Protein AF-A0A938LQJ7-F1 (afdb_monomer)

pLDDT: mean 89.77, std 13.51, range [27.14, 98.69]

Radius of gyration: 29.42 Å; Cα contacts (8 Å, |Δi|>4): 1651; chains: 1; bounding box: 96×68×75 Å

Sequence (607 aa):
MGKTRLLLVAAVLLSSGVASEVRAAEDPNLIGWWRFDDGFGSVARDSSGRGHDGMLLGEPEWVAGSMGGGALSFDGVDDIVQVAETPALDLGTAFTISAWLKLNNLGTYYFILDKSPSGTAPSNYPGNYEFRTAVSTGVLQLLHQTSEGTTYATYNSTTGLTAGRWYHVAVTLVKGSSVKFYLDGVPAGNVPQSANFPVLNDEPVRIGGRKDGYSFFNGQLDEVRLYNRALTDAEIRQVGARPKAYDPKPADGSLAVTMPLLQWTPATFALFHNVYMGAGPDLTEANLVAPRSFVTMYYHLAGLQPGMTYYWRVDEIDAAGTVQTGDVWSFIAQALTAYHPNPADGANDAAPMPDLRWLPGQAVVKHHLYFGDNADAVSQGAAGTDKGERTDPNFTPGALESLSTYYWRVDEIAAGGVVRTGPVWKFTTYLPVDDFESYTDDEGKQIYETWIDGWTNGTGSTVGNTTAPFAERTIIRSGKQAMPLDYNNVASPFYSETEREFTPAEDWTANGADTLVLHVRGRASNAAASLYVAIEDSTKRLAVVAYPDPKVTGSTKWIQWKIPLSSFTGVNLARVKKLYLGVGDRQNSAAGGAGRLYLDDIYVTRP

Foldseek 3Di:
DDDDDDDDDPDPPDAVVNVLLVVQLPPPQFQFKFFLQPQFFQWGATSSPNGQIWGWDPFWHWDQDPQRGIWTADAWFITKTWTAFDCSQQAFFKKKKKWKWAAQFQAAKWWAKADADDDDPPQRAGDQWTWIAHHPFQWIWIKAAQDPSPDIDIDTFQHGDGHDDIWMWMWMDGFQAWIWIDILLHTRDIGGDPGGDDGGDRGIMMGQADPVPPIGTGGIIGTITMGSHGDDSVVSNSSSWRQFWADWVVFFAAEADAWRFTFTHGTSQFQFKFKFKDLDQPTDPVRTPDPGHRDGDGDTDDDDPAQGKMKMGIWGQGPVRRTHTHHIGIYTHAHQAWYDWVVGFAAFAAAQFHKIFTDHHPQFQKKWKFKDQDQVCQVVVPPVRTPGIDRHRIDTPGGHDAQGKMKMWIWTAHPPGDTRTGDIGMYHYWAFPDQVQQAAPDPPRHPCVQWPWCVGPVFQKDKADPDPVRFAQPLADDDGTWIKIKGFLQDPVSKIKIKGFDVQFAACCPNNWWKKKKKKAAGSPFWQWWKKKKWAFPVRDIFIDIDPGSCRNRHRDIDIDIDTPVNGPPHRNGGTTMMMIMTHDPVDRDRTGIGMMIIGTITITHD

Solvent-accessible surface area (backbone atoms only — not comparable to full-atom values): 31243 Å² total; per-residue (Å²): 142,81,87,81,79,82,79,82,78,80,79,78,85,69,52,73,65,60,53,48,52,53,53,52,42,64,37,87,48,42,58,34,24,37,45,35,59,70,68,56,56,48,56,41,57,29,65,29,75,72,71,57,42,19,40,54,38,70,71,54,41,66,41,82,25,94,85,82,54,20,10,38,35,26,84,38,75,64,19,31,33,44,22,73,61,54,79,84,76,56,60,63,58,23,25,26,44,35,30,35,37,26,32,68,59,41,89,47,51,32,27,54,40,28,30,40,58,69,36,78,83,90,31,78,46,54,17,44,37,29,36,30,33,38,56,73,54,32,23,38,35,45,30,26,16,55,41,87,87,77,43,68,49,78,45,67,32,78,50,51,58,67,58,76,45,81,41,26,39,36,39,27,35,40,64,95,45,41,40,35,25,29,49,63,35,37,85,24,32,78,42,72,60,88,66,60,64,56,32,79,72,97,41,44,39,24,32,22,22,52,90,75,64,84,40,21,18,37,28,37,43,22,51,34,36,36,27,63,39,54,66,50,69,70,52,42,31,58,76,39,46,44,73,35,44,39,76,48,32,67,41,66,69,32,71,61,43,83,70,65,55,45,47,64,44,76,19,72,62,48,58,28,31,33,36,32,48,39,79,48,83,82,75,50,81,92,22,58,76,39,77,67,36,77,63,99,60,70,50,82,70,85,75,74,58,57,58,40,55,37,23,33,32,38,30,24,20,30,86,88,64,54,77,29,79,32,64,79,35,33,34,27,30,39,18,66,27,43,41,77,47,34,66,42,69,69,32,34,76,34,57,33,64,45,67,35,34,44,42,77,22,62,71,56,68,36,36,37,37,19,45,38,71,44,62,66,46,24,74,67,58,32,81,88,15,53,68,50,75,40,76,65,62,60,47,69,87,50,83,50,65,53,51,36,59,39,22,33,26,37,29,27,25,24,77,94,73,50,72,35,79,32,65,76,36,36,35,21,14,20,38,81,74,42,59,59,67,85,53,43,79,51,89,97,36,34,58,41,80,58,34,39,18,12,92,77,74,66,32,29,17,39,44,36,47,100,54,81,65,31,53,33,72,78,72,54,88,60,94,69,22,13,44,32,35,37,33,33,10,66,47,89,62,9,18,12,41,33,38,34,74,45,86,69,54,41,54,64,45,58,80,63,28,46,31,40,35,38,30,40,25,22,30,37,80,21,42,65,38,35,41,32,42,33,41,25,17,78,84,74,31,65,21,70,46,68,52,93,56,34,57,54,36,23,28,76,54,79,40,81,48,78,42,56,50,80,65,36,58,87,33,54,50,67,27,32,24,34,46,33,48,33,40,45,36,92,88,73,46,52,78,51,43,43,38,48,36,35,38,35,51,31,31,36,24,34,132

Structure (mmCIF, N/CA/C/O backbone):
data_AF-A0A938LQJ7-F1
#
_entry.id   AF-A0A938LQJ7-F1
#
loop_
_atom_site.group_PDB
_atom_site.id
_atom_site.type_symbol
_atom_site.label_atom_id
_atom_site.label_alt_id
_atom_site.label_comp_id
_atom_site.label_asym_id
_atom_site.label_entity_id
_atom_site.label_seq_id
_atom_site.pdbx_PDB_ins_code
_atom_site.Cartn_x
_atom_site.Cartn_y
_atom_site.Cartn_z
_atom_site.occupancy
_atom_site.B_iso_or_equiv
_atom_site.auth_seq_id
_atom_site.auth_comp_id
_atom_site.auth_asym_id
_atom_site.auth_atom_id
_atom_site.pdbx_PDB_model_num
ATOM 1 N N . MET A 1 1 ? 65.739 -16.132 6.702 1.00 36.72 1 MET A N 1
ATOM 2 C CA . MET A 1 1 ? 64.911 -17.208 6.111 1.00 36.72 1 MET A CA 1
ATOM 3 C C . MET A 1 1 ? 63.829 -17.565 7.118 1.00 36.72 1 MET A C 1
ATOM 5 O O . MET A 1 1 ? 64.185 -18.020 8.186 1.00 36.72 1 MET A O 1
ATOM 9 N N . GLY A 1 2 ? 62.530 -17.341 6.987 1.00 32.06 2 GLY A N 1
ATOM 10 C CA . GLY A 1 2 ? 61.642 -16.739 5.998 1.00 32.06 2 GLY A CA 1
ATOM 11 C C . GLY A 1 2 ? 60.243 -17.109 6.512 1.00 32.06 2 GLY A C 1
ATOM 12 O O . GLY A 1 2 ? 59.871 -18.273 6.441 1.00 32.06 2 GLY A O 1
ATOM 13 N N . LYS A 1 3 ? 59.534 -16.179 7.168 1.00 31.19 3 LYS A N 1
ATOM 14 C CA . LYS A 1 3 ? 58.190 -16.426 7.721 1.00 31.19 3 LYS A CA 1
ATOM 15 C C . LYS A 1 3 ? 57.166 -16.281 6.594 1.00 31.19 3 LYS A C 1
ATOM 17 O O . LYS A 1 3 ? 56.829 -15.160 6.224 1.00 31.19 3 LYS A O 1
ATOM 22 N N . THR A 1 4 ? 56.679 -17.394 6.058 1.00 30.45 4 THR A N 1
ATOM 23 C CA . THR A 1 4 ? 55.563 -17.405 5.104 1.00 30.45 4 THR A CA 1
ATOM 24 C C . THR A 1 4 ? 54.261 -17.163 5.866 1.00 30.45 4 THR A C 1
ATOM 26 O O . THR A 1 4 ? 53.825 -18.003 6.650 1.00 30.45 4 THR A O 1
ATOM 29 N N . ARG A 1 5 ? 53.661 -15.982 5.677 1.00 32.09 5 ARG A N 1
ATOM 30 C CA . ARG A 1 5 ? 52.289 -15.684 6.105 1.00 32.09 5 ARG A CA 1
ATOM 31 C C . ARG A 1 5 ? 51.327 -16.405 5.160 1.00 32.09 5 ARG A C 1
ATOM 33 O O . ARG A 1 5 ? 51.329 -16.125 3.966 1.00 32.09 5 ARG A O 1
ATOM 40 N N . LEU A 1 6 ? 50.521 -17.314 5.699 1.00 28.39 6 LEU A N 1
ATOM 41 C CA . LEU A 1 6 ? 49.378 -17.897 5.003 1.00 28.39 6 LEU A CA 1
ATOM 42 C C . LEU A 1 6 ? 48.273 -16.824 4.962 1.00 28.39 6 LEU A C 1
ATOM 44 O O . LEU A 1 6 ? 47.731 -16.468 6.008 1.00 28.39 6 LEU A O 1
ATOM 48 N N . LEU A 1 7 ? 47.989 -16.253 3.787 1.00 29.19 7 LEU A N 1
ATOM 49 C CA . LEU A 1 7 ? 46.777 -15.457 3.585 1.00 29.19 7 LEU A CA 1
ATOM 50 C C . LEU A 1 7 ? 45.585 -16.418 3.547 1.00 29.19 7 LEU A C 1
ATOM 52 O O . LEU A 1 7 ? 45.489 -17.257 2.654 1.00 29.19 7 LEU A O 1
ATOM 56 N N . LEU A 1 8 ? 44.680 -16.278 4.512 1.00 27.14 8 LEU A N 1
ATOM 57 C CA . LEU A 1 8 ? 43.355 -16.879 4.460 1.00 27.14 8 LEU A CA 1
ATOM 58 C C . LEU A 1 8 ? 42.517 -16.034 3.487 1.00 27.14 8 LEU A C 1
ATOM 60 O O . LEU A 1 8 ? 42.120 -14.919 3.819 1.00 27.14 8 LEU A O 1
ATOM 64 N N . VAL A 1 9 ? 42.305 -16.521 2.265 1.00 28.84 9 VAL A N 1
ATOM 65 C CA . VAL A 1 9 ? 41.325 -15.924 1.347 1.00 28.84 9 VAL A CA 1
ATOM 66 C C . VAL A 1 9 ? 39.950 -16.386 1.818 1.00 28.84 9 VAL A C 1
ATOM 68 O O . VAL A 1 9 ? 39.627 -17.569 1.729 1.00 28.84 9 VAL A O 1
ATOM 71 N N . ALA A 1 10 ? 39.161 -15.466 2.368 1.00 28.80 10 ALA A N 1
ATOM 72 C CA . ALA A 1 10 ? 37.752 -15.705 2.639 1.00 28.80 10 ALA A CA 1
ATOM 73 C C . ALA A 1 10 ? 37.023 -15.856 1.295 1.00 28.80 10 ALA A C 1
ATOM 75 O O . ALA A 1 10 ? 36.890 -14.892 0.543 1.00 28.80 10 ALA A O 1
ATOM 76 N N . ALA A 1 11 ? 36.589 -17.074 0.973 1.00 29.39 11 ALA A N 1
ATOM 77 C CA . ALA A 1 11 ? 35.676 -17.311 -0.134 1.00 29.39 11 ALA A CA 1
ATOM 78 C C . ALA A 1 11 ? 34.287 -16.811 0.286 1.00 29.39 11 ALA A C 1
ATOM 80 O O . ALA A 1 11 ? 33.623 -17.428 1.117 1.00 29.39 11 ALA A O 1
ATOM 81 N N . VAL A 1 12 ? 33.871 -15.665 -0.250 1.00 31.56 12 VAL A N 1
ATOM 82 C CA . VAL A 1 12 ? 32.497 -15.178 -0.108 1.00 31.56 12 VAL A CA 1
ATOM 83 C C . VAL A 1 12 ? 31.617 -16.046 -1.008 1.00 31.56 12 VAL A C 1
ATOM 85 O O . VAL A 1 12 ? 31.731 -15.996 -2.231 1.00 31.56 12 VAL A O 1
ATOM 88 N N . LEU A 1 13 ? 30.766 -16.877 -0.403 1.00 34.41 13 LEU A N 1
ATOM 89 C CA . LEU A 1 13 ? 29.682 -17.573 -1.095 1.00 34.41 13 LEU A CA 1
ATOM 90 C C . LEU A 1 13 ? 28.612 -16.534 -1.455 1.00 34.41 13 LEU A C 1
ATOM 92 O O . LEU A 1 13 ? 27.771 -16.186 -0.632 1.00 34.41 13 LEU A O 1
ATOM 96 N N . LEU A 1 14 ? 28.686 -15.997 -2.671 1.00 37.81 14 LEU A N 1
ATOM 97 C CA . LEU A 1 14 ? 27.627 -15.172 -3.252 1.00 37.81 14 LEU A CA 1
ATOM 98 C C . LEU A 1 14 ? 26.462 -16.088 -3.647 1.00 37.81 14 LEU A C 1
ATOM 100 O O . LEU A 1 14 ? 26.669 -17.086 -4.340 1.00 37.81 14 LEU A O 1
ATOM 104 N N . SER A 1 15 ? 25.243 -15.764 -3.212 1.00 42.12 15 SER A N 1
ATOM 105 C CA . SER A 1 15 ? 24.040 -16.434 -3.713 1.00 42.12 15 SER A CA 1
ATOM 106 C C . SER A 1 15 ? 23.887 -16.161 -5.215 1.00 42.12 15 SER A C 1
ATOM 108 O O . SER A 1 15 ? 24.325 -15.122 -5.719 1.00 42.12 15 SER A O 1
ATOM 110 N N . SER A 1 16 ? 23.286 -17.091 -5.964 1.00 49.22 16 SER A N 1
ATOM 111 C CA . SER A 1 16 ? 23.215 -16.981 -7.430 1.00 49.22 16 SER A CA 1
ATOM 112 C C . SER A 1 16 ? 22.444 -15.746 -7.920 1.00 49.22 16 SER A C 1
ATOM 114 O O . SER A 1 16 ? 22.762 -15.242 -8.995 1.00 49.22 16 SER A O 1
ATOM 116 N N . GLY A 1 17 ? 21.524 -15.206 -7.107 1.00 44.56 17 GLY A N 1
ATOM 117 C CA . GLY A 1 17 ? 20.844 -13.927 -7.353 1.00 44.56 17 GLY A CA 1
ATOM 118 C C . GLY A 1 17 ? 21.813 -12.742 -7.351 1.00 44.56 17 GLY A C 1
ATOM 119 O O . GLY A 1 17 ? 21.956 -12.071 -8.370 1.00 44.56 17 GLY A O 1
ATOM 120 N N . VAL A 1 18 ? 22.598 -12.576 -6.281 1.00 49.69 18 VAL A N 1
ATOM 121 C CA . VAL A 1 18 ? 23.605 -11.501 -6.173 1.00 49.69 18 VAL A CA 1
ATOM 122 C C . VAL A 1 18 ? 24.692 -11.651 -7.245 1.00 49.69 18 VAL A C 1
ATOM 124 O O . VAL A 1 18 ? 25.134 -10.669 -7.835 1.00 49.69 18 VAL A O 1
ATOM 127 N N . ALA A 1 19 ? 25.095 -12.883 -7.571 1.00 48.44 19 ALA A N 1
ATOM 128 C CA . ALA A 1 19 ? 26.046 -13.131 -8.655 1.00 48.44 19 ALA A CA 1
ATOM 129 C C . ALA A 1 19 ? 25.480 -12.774 -10.046 1.00 48.44 19 ALA A C 1
ATOM 131 O O . ALA A 1 19 ? 26.247 -12.419 -10.941 1.00 48.44 19 ALA A O 1
ATOM 132 N N . SER A 1 20 ? 24.161 -12.872 -10.247 1.00 52.22 20 SER A N 1
ATOM 133 C CA . SER A 1 20 ? 23.497 -12.476 -11.496 1.00 52.22 20 SER A CA 1
ATOM 134 C C . SER A 1 20 ? 23.333 -10.960 -11.621 1.00 52.22 20 SER A C 1
ATOM 136 O O . SER A 1 20 ? 23.568 -10.420 -12.699 1.00 52.22 20 SER A O 1
ATOM 138 N N . GLU A 1 21 ? 23.040 -10.269 -10.517 1.00 56.06 21 GLU A N 1
ATOM 139 C CA . GLU A 1 21 ? 22.940 -8.806 -10.458 1.00 56.06 21 GLU A CA 1
ATOM 140 C C . GLU A 1 21 ? 24.295 -8.136 -10.704 1.00 56.06 21 GLU A C 1
ATOM 142 O O . GLU A 1 21 ? 24.395 -7.221 -11.521 1.00 56.06 21 GLU A O 1
ATOM 147 N N . VAL A 1 22 ? 25.360 -8.646 -10.073 1.00 53.12 22 VAL A N 1
ATOM 148 C CA . VAL A 1 22 ? 26.736 -8.178 -10.307 1.00 53.12 22 VAL A CA 1
ATOM 149 C C . VAL A 1 22 ? 27.136 -8.398 -11.768 1.00 53.12 22 VAL A C 1
ATOM 151 O O . VAL A 1 22 ? 27.661 -7.490 -12.403 1.00 53.12 22 VAL A O 1
ATOM 154 N N . ARG A 1 23 ? 26.813 -9.561 -12.347 1.00 57.88 23 ARG A N 1
ATOM 155 C CA . ARG A 1 23 ? 27.087 -9.853 -13.765 1.00 57.88 23 ARG A CA 1
ATOM 156 C C . ARG A 1 23 ? 26.308 -8.970 -14.737 1.00 57.88 23 ARG A C 1
ATOM 158 O O . ARG A 1 23 ? 26.828 -8.666 -15.806 1.00 57.88 23 ARG A O 1
ATOM 165 N N . ALA A 1 24 ? 25.081 -8.582 -14.396 1.00 59.06 24 ALA A N 1
ATOM 166 C CA . ALA A 1 24 ? 24.288 -7.666 -15.209 1.00 59.06 24 ALA A CA 1
ATOM 167 C C . ALA A 1 24 ? 24.859 -6.239 -15.164 1.00 59.06 24 ALA A C 1
ATOM 169 O O . ALA A 1 24 ? 25.015 -5.627 -16.217 1.00 59.06 24 ALA A O 1
ATOM 170 N N . ALA A 1 25 ? 25.229 -5.741 -13.979 1.00 60.91 25 ALA A N 1
ATOM 171 C CA . ALA A 1 25 ? 25.878 -4.436 -13.812 1.00 60.91 25 ALA A CA 1
ATOM 172 C C . ALA A 1 25 ? 27.278 -4.365 -14.458 1.00 60.91 25 ALA A C 1
ATOM 174 O O . ALA A 1 25 ? 27.748 -3.287 -14.813 1.00 60.91 25 ALA A O 1
ATOM 175 N N . GLU A 1 26 ? 27.944 -5.508 -14.639 1.00 72.50 26 GLU A N 1
ATOM 176 C CA . GLU A 1 26 ? 29.224 -5.610 -15.347 1.00 72.50 26 GLU A CA 1
ATOM 177 C C . GLU A 1 26 ? 29.095 -5.608 -16.881 1.00 72.50 26 GLU A C 1
ATOM 179 O O . GLU A 1 26 ? 30.110 -5.420 -17.557 1.00 72.50 26 GLU A O 1
ATOM 184 N N . ASP A 1 27 ? 27.897 -5.797 -17.458 1.00 86.00 27 ASP A N 1
ATOM 185 C CA . ASP A 1 27 ? 27.730 -5.713 -18.913 1.00 86.00 27 ASP A CA 1
ATOM 186 C C . ASP A 1 27 ? 27.973 -4.267 -19.368 1.00 86.00 27 ASP A C 1
ATOM 188 O O . ASP A 1 27 ? 27.168 -3.381 -19.065 1.00 86.00 27 ASP A O 1
ATOM 192 N N . PRO A 1 28 ? 29.038 -3.986 -20.146 1.00 87.56 28 PRO A N 1
ATOM 193 C CA . PRO A 1 28 ? 29.327 -2.624 -20.564 1.00 87.56 28 PRO A CA 1
ATOM 194 C C . PRO A 1 28 ? 28.217 -2.017 -21.431 1.00 87.56 28 PRO A C 1
ATOM 196 O O . PRO A 1 28 ? 28.159 -0.793 -21.551 1.00 87.56 28 PRO A O 1
ATOM 199 N N . ASN A 1 29 ? 27.355 -2.859 -22.006 1.00 93.25 29 ASN A N 1
ATOM 200 C CA . ASN A 1 29 ? 26.245 -2.489 -22.873 1.00 93.25 29 ASN A CA 1
ATOM 201 C C . ASN A 1 29 ? 24.933 -2.246 -22.115 1.00 93.25 29 ASN A C 1
ATOM 203 O O . ASN A 1 29 ? 23.963 -1.824 -22.743 1.00 93.25 29 ASN A O 1
ATOM 207 N N . LEU A 1 30 ? 24.877 -2.505 -20.802 1.00 96.06 30 LEU A N 1
ATOM 208 C CA . LEU A 1 30 ? 23.791 -2.031 -19.946 1.00 96.06 30 LEU A CA 1
ATOM 209 C C . LEU A 1 30 ? 24.006 -0.532 -19.711 1.00 96.06 30 LEU A C 1
ATOM 211 O O . LEU A 1 30 ? 24.969 -0.120 -19.061 1.00 96.06 30 LEU A O 1
ATOM 215 N N . ILE A 1 31 ? 23.135 0.286 -20.299 1.00 95.62 31 ILE A N 1
ATOM 216 C CA . ILE A 1 31 ? 23.261 1.747 -20.263 1.00 95.62 31 ILE A CA 1
ATOM 217 C C . ILE A 1 31 ? 22.309 2.404 -19.265 1.00 95.62 31 ILE A C 1
ATOM 219 O O . ILE A 1 31 ? 22.511 3.565 -18.939 1.00 95.62 31 ILE A O 1
ATOM 223 N N . GLY A 1 32 ? 21.303 1.692 -18.760 1.00 96.69 32 GLY A N 1
ATOM 224 C CA . GLY A 1 32 ? 20.457 2.165 -17.666 1.00 96.69 32 GLY A CA 1
ATOM 225 C C . GLY A 1 32 ? 19.731 1.008 -16.995 1.00 96.69 32 GLY A C 1
ATOM 226 O O . GLY A 1 32 ? 19.260 0.096 -17.682 1.00 96.69 32 GLY A O 1
ATOM 227 N N . TRP A 1 33 ? 19.665 1.027 -15.664 1.00 96.62 33 TRP A N 1
ATOM 228 C CA . TRP A 1 33 ? 18.942 0.029 -14.878 1.00 96.62 33 TRP A CA 1
ATOM 229 C C . TRP A 1 33 ? 18.251 0.661 -13.670 1.00 96.62 33 TRP A C 1
ATOM 231 O O . TRP A 1 33 ? 18.878 0.920 -12.645 1.00 96.62 33 TRP A O 1
ATOM 241 N N . TRP A 1 34 ? 16.941 0.851 -13.768 1.00 96.88 34 TRP A N 1
ATOM 242 C CA . TRP A 1 34 ? 16.114 1.382 -12.689 1.00 96.88 34 TRP A CA 1
ATOM 243 C C . TRP A 1 34 ? 15.379 0.230 -12.014 1.00 96.88 34 TRP A C 1
ATOM 245 O O . TRP A 1 34 ? 14.380 -0.275 -12.525 1.00 96.88 34 TRP A O 1
ATOM 255 N N . ARG A 1 35 ? 15.924 -0.210 -10.874 1.00 93.19 35 ARG A N 1
ATOM 256 C CA . ARG A 1 35 ? 15.342 -1.282 -10.050 1.00 93.19 35 ARG A CA 1
ATOM 257 C C . ARG A 1 35 ? 14.076 -0.856 -9.330 1.00 93.19 35 ARG A C 1
ATOM 259 O O . ARG A 1 35 ? 13.228 -1.680 -9.072 1.00 93.19 35 ARG A O 1
ATOM 266 N N . PHE A 1 36 ? 13.968 0.430 -9.009 1.00 94.62 36 PHE A N 1
ATOM 267 C CA . PHE A 1 36 ? 12.909 0.964 -8.158 1.00 94.62 36 PHE A CA 1
ATOM 268 C C . PHE A 1 36 ? 12.867 0.370 -6.732 1.00 94.62 36 PHE A C 1
ATOM 270 O O . PHE A 1 36 ? 11.826 0.349 -6.079 1.00 94.62 36 PHE A O 1
ATOM 277 N N . ASP A 1 37 ? 14.037 0.001 -6.206 1.00 89.75 37 ASP A N 1
ATOM 278 C CA . ASP A 1 37 ? 14.224 -0.474 -4.828 1.00 89.75 37 ASP A CA 1
ATOM 279 C C . ASP A 1 37 ? 14.468 0.652 -3.803 1.00 89.75 37 ASP A C 1
ATOM 281 O O . ASP A 1 37 ? 14.653 0.377 -2.617 1.00 89.75 37 ASP A O 1
ATOM 285 N N . ASP A 1 38 ? 14.511 1.922 -4.226 1.00 84.88 38 ASP A N 1
ATOM 286 C CA . ASP A 1 38 ? 14.880 3.048 -3.353 1.00 84.88 38 ASP A CA 1
ATOM 287 C C . ASP A 1 38 ? 13.880 3.254 -2.200 1.00 84.88 38 ASP A C 1
ATOM 289 O O . ASP A 1 38 ? 14.268 3.620 -1.089 1.00 84.88 38 ASP A O 1
ATOM 293 N N . GLY A 1 39 ? 12.592 2.990 -2.450 1.00 73.19 39 GLY A N 1
ATOM 294 C CA . GLY A 1 39 ? 11.534 2.916 -1.438 1.00 73.19 39 GLY A CA 1
ATOM 295 C C . GLY A 1 39 ? 11.070 4.252 -0.844 1.00 73.19 39 GLY A C 1
ATOM 296 O O . GLY A 1 39 ? 10.103 4.263 -0.082 1.00 73.19 39 GLY A O 1
ATOM 297 N N . PHE A 1 40 ? 11.738 5.366 -1.158 1.00 74.88 40 PHE A N 1
ATOM 298 C CA . PHE A 1 40 ? 11.371 6.720 -0.737 1.00 74.88 40 PHE A CA 1
ATOM 299 C C . PHE A 1 40 ? 12.063 7.797 -1.592 1.00 74.88 40 PHE A C 1
ATOM 301 O O . PHE A 1 40 ? 13.061 7.543 -2.265 1.00 74.88 40 PHE A O 1
ATOM 308 N N . GLY A 1 41 ? 11.575 9.038 -1.488 1.00 75.38 41 GLY A N 1
ATOM 309 C CA . GLY A 1 41 ? 12.138 10.202 -2.178 1.00 75.38 41 GLY A CA 1
ATOM 310 C C . GLY A 1 41 ? 11.719 10.310 -3.646 1.00 75.38 41 GLY A C 1
ATOM 311 O O . GLY A 1 41 ? 10.880 9.549 -4.122 1.00 75.38 41 GLY A O 1
ATOM 312 N N . SER A 1 42 ? 12.300 11.283 -4.352 1.00 84.00 42 SER A N 1
ATOM 313 C CA . SER A 1 42 ? 11.923 11.666 -5.720 1.00 84.00 42 SER A CA 1
ATOM 314 C C . SER A 1 42 ? 12.922 11.227 -6.797 1.00 84.00 42 SER A C 1
ATOM 316 O O . SER A 1 42 ? 12.867 11.718 -7.921 1.00 84.00 42 SER A O 1
ATOM 318 N N . VAL A 1 43 ? 13.857 10.329 -6.477 1.00 90.25 43 VAL A N 1
ATOM 319 C CA . VAL A 1 43 ? 14.898 9.873 -7.412 1.00 90.25 43 VAL A CA 1
ATOM 320 C C . VAL A 1 43 ? 14.868 8.354 -7.527 1.00 90.25 43 VAL A C 1
ATOM 322 O O . VAL A 1 43 ? 15.013 7.664 -6.524 1.00 90.25 43 VAL A O 1
ATOM 325 N N . ALA A 1 44 ? 14.733 7.851 -8.753 1.00 94.88 44 ALA A N 1
ATOM 326 C CA . ALA A 1 44 ? 14.976 6.459 -9.107 1.00 94.88 44 ALA A CA 1
ATOM 327 C C . ALA A 1 44 ? 16.437 6.297 -9.528 1.00 94.88 44 ALA A C 1
ATOM 329 O O . ALA A 1 44 ? 16.858 6.847 -10.551 1.00 94.88 44 ALA A O 1
ATOM 330 N N . ARG A 1 45 ? 17.216 5.542 -8.754 1.00 94.38 45 ARG A N 1
ATOM 331 C CA . ARG A 1 45 ? 18.655 5.410 -9.012 1.00 94.38 45 ARG A CA 1
ATOM 332 C C . ARG A 1 45 ? 18.956 4.469 -10.169 1.00 94.38 45 ARG A C 1
ATOM 334 O O . ARG A 1 45 ? 18.388 3.380 -10.275 1.00 94.38 45 ARG A O 1
ATOM 341 N N . ASP A 1 46 ? 19.931 4.855 -10.981 1.00 95.94 46 ASP A N 1
ATOM 342 C CA . ASP A 1 46 ? 20.514 4.005 -12.006 1.00 95.94 46 ASP A CA 1
ATOM 343 C C . ASP A 1 46 ? 21.541 3.040 -11.399 1.00 95.94 46 ASP A C 1
ATOM 345 O O . ASP A 1 46 ? 22.655 3.390 -11.009 1.00 95.94 46 ASP A O 1
ATOM 349 N N . SER A 1 47 ? 21.157 1.772 -11.360 1.00 93.75 47 SER A N 1
ATOM 350 C CA . SER A 1 47 ? 21.946 0.664 -10.827 1.00 93.75 47 SER A CA 1
ATOM 351 C C . SER A 1 47 ? 22.920 0.065 -11.846 1.00 93.75 47 SER A C 1
ATOM 353 O O . SER A 1 47 ? 23.671 -0.842 -11.497 1.00 93.75 47 SER A O 1
ATOM 355 N N . SER A 1 48 ? 22.961 0.574 -13.085 1.00 91.81 48 SER A N 1
ATOM 356 C CA . SER A 1 48 ? 23.952 0.160 -14.092 1.00 91.81 48 SER A CA 1
ATOM 357 C C . SER A 1 48 ? 25.347 0.747 -13.843 1.00 91.81 48 SER A C 1
ATOM 359 O O . SER A 1 48 ? 26.324 0.324 -14.457 1.00 91.81 48 SER A O 1
ATOM 361 N N . GLY A 1 49 ? 25.453 1.742 -12.955 1.00 88.69 49 GLY A N 1
ATOM 362 C CA . GLY A 1 49 ? 26.700 2.460 -12.689 1.00 88.69 49 GLY A CA 1
ATOM 363 C C . GLY A 1 49 ? 27.057 3.502 -13.754 1.00 88.69 49 GLY A C 1
ATOM 364 O O . GLY A 1 49 ? 28.209 3.938 -13.809 1.00 88.69 49 GLY A O 1
ATOM 365 N N . ARG A 1 50 ? 26.105 3.903 -14.609 1.00 91.69 50 ARG A N 1
ATOM 366 C CA . ARG A 1 50 ? 26.290 4.952 -15.629 1.00 91.69 50 ARG A CA 1
ATOM 367 C C . ARG A 1 50 ? 25.862 6.340 -15.161 1.00 91.69 50 ARG A C 1
ATOM 369 O O . ARG A 1 50 ? 26.261 7.322 -15.778 1.00 91.69 50 ARG A O 1
ATOM 376 N N . G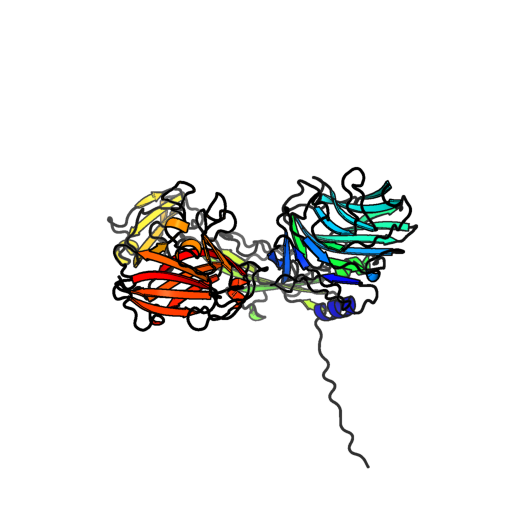LY A 1 51 ? 25.147 6.424 -14.041 1.00 93.12 51 GLY A N 1
ATOM 377 C CA . GLY A 1 51 ? 24.733 7.691 -13.437 1.00 93.12 51 GLY A CA 1
ATOM 378 C C . GLY A 1 51 ? 23.537 8.322 -14.145 1.00 93.12 51 GLY A C 1
ATOM 379 O O . GLY A 1 51 ? 23.364 9.537 -14.089 1.00 93.12 51 GLY A O 1
ATOM 380 N N . HIS A 1 52 ? 22.722 7.515 -14.825 1.00 96.38 52 HIS A N 1
ATOM 381 C CA . HIS A 1 52 ? 21.501 7.963 -15.493 1.00 96.38 52 HIS A CA 1
ATOM 382 C C . HIS A 1 52 ? 20.297 7.922 -14.538 1.00 96.38 52 HIS A C 1
ATOM 384 O O . HIS A 1 52 ? 19.269 7.309 -14.832 1.00 96.38 52 HIS A O 1
ATOM 390 N N . ASP A 1 53 ? 20.440 8.546 -13.367 1.00 97.06 53 ASP A N 1
ATOM 391 C CA . ASP A 1 53 ? 19.372 8.629 -12.368 1.00 97.06 53 ASP A CA 1
ATOM 392 C C . ASP A 1 53 ? 18.133 9.336 -12.950 1.00 97.06 53 ASP A C 1
ATOM 394 O O . ASP A 1 53 ? 18.234 10.281 -13.740 1.00 97.06 53 ASP A O 1
ATOM 398 N N . GLY A 1 54 ? 16.949 8.868 -12.559 1.00 96.75 54 GLY A N 1
ATOM 399 C CA . GLY A 1 54 ? 15.667 9.412 -12.993 1.00 96.75 54 GLY A CA 1
ATOM 400 C C . GLY A 1 54 ? 14.988 10.238 -11.904 1.00 96.75 54 GLY A C 1
ATOM 401 O O . GLY A 1 54 ? 14.944 9.828 -10.749 1.00 96.75 54 GLY A O 1
ATOM 402 N N . MET A 1 55 ? 14.417 11.385 -12.269 1.00 96.19 55 MET A N 1
ATOM 403 C CA . MET A 1 55 ? 13.566 12.195 -11.393 1.00 96.19 55 MET A CA 1
ATOM 404 C C . MET A 1 55 ? 12.109 11.741 -11.508 1.00 96.19 55 MET A C 1
ATOM 406 O O . MET A 1 55 ? 11.582 11.662 -12.617 1.00 96.19 55 MET A O 1
ATOM 410 N N . LEU A 1 56 ? 11.455 11.478 -10.382 1.00 94.62 56 LEU A N 1
ATOM 411 C CA . LEU A 1 56 ? 10.027 11.165 -10.320 1.00 94.62 56 LEU A CA 1
ATOM 412 C C . LEU A 1 56 ? 9.215 12.461 -10.461 1.00 94.62 56 LEU A C 1
ATOM 414 O O . LEU A 1 56 ? 9.467 13.434 -9.749 1.00 94.62 56 LEU A O 1
ATOM 418 N N . LEU A 1 57 ? 8.239 12.465 -11.364 1.00 91.31 57 LEU A N 1
ATOM 419 C CA . LEU A 1 57 ? 7.281 13.547 -11.615 1.00 91.31 57 LEU A CA 1
ATOM 420 C C . LEU A 1 57 ? 5.864 12.945 -11.617 1.00 91.31 57 LEU A C 1
ATOM 422 O O . LEU A 1 57 ? 5.729 11.785 -11.988 1.00 91.31 57 LEU A O 1
ATOM 426 N N . GLY A 1 58 ? 4.846 13.696 -11.189 1.00 85.00 58 GLY A N 1
ATOM 427 C CA . GLY A 1 58 ? 3.462 13.195 -11.015 1.00 85.00 58 GLY A CA 1
ATOM 428 C C . GLY A 1 58 ? 3.179 12.553 -9.646 1.00 85.00 58 GLY A C 1
ATOM 429 O O . GLY A 1 58 ? 2.043 12.515 -9.207 1.00 85.00 58 GLY A O 1
ATOM 430 N N . GLU A 1 59 ? 4.240 12.237 -8.890 1.00 84.19 59 GLU A N 1
ATOM 431 C CA . GLU A 1 59 ? 4.192 11.556 -7.581 1.00 84.19 59 GLU A CA 1
ATOM 432 C C . GLU A 1 59 ? 3.894 10.036 -7.622 1.00 84.19 59 GLU A C 1
ATOM 434 O O . GLU A 1 59 ? 3.143 9.552 -6.769 1.00 84.19 59 GLU A O 1
ATOM 439 N N . PRO A 1 60 ? 4.576 9.239 -8.480 1.00 90.31 60 PRO A N 1
ATOM 440 C CA . PRO A 1 60 ? 4.410 7.788 -8.469 1.00 90.31 60 PRO A CA 1
ATOM 441 C C . PRO A 1 60 ? 4.782 7.199 -7.102 1.00 90.31 60 PRO A C 1
ATOM 443 O O . PRO A 1 60 ? 5.734 7.631 -6.440 1.00 90.31 60 PRO A O 1
ATOM 446 N N . GLU A 1 61 ? 4.047 6.175 -6.674 1.00 88.31 61 GLU A N 1
ATOM 447 C CA . GLU A 1 61 ? 4.171 5.614 -5.329 1.00 88.31 61 GLU A CA 1
ATOM 448 C C . GLU A 1 61 ? 5.155 4.442 -5.263 1.00 88.31 61 GLU A C 1
ATOM 450 O O . GLU A 1 61 ? 5.063 3.479 -6.024 1.00 88.31 61 GLU A O 1
ATOM 455 N N . TRP A 1 62 ? 6.049 4.459 -4.272 1.00 87.44 62 TRP A N 1
ATOM 456 C CA . TRP A 1 62 ? 6.892 3.311 -3.935 1.00 87.44 62 TRP A CA 1
ATOM 457 C C . TRP A 1 62 ? 6.060 2.164 -3.340 1.00 87.44 62 TRP A C 1
ATOM 459 O O . TRP A 1 62 ? 5.470 2.295 -2.263 1.00 87.44 62 TRP A O 1
ATOM 469 N N . VAL A 1 63 ? 6.050 1.014 -4.012 1.00 87.69 63 VAL A N 1
ATOM 470 C CA . VAL A 1 63 ? 5.291 -0.189 -3.632 1.00 87.69 63 VAL A CA 1
ATOM 471 C C . VAL A 1 63 ? 6.197 -1.420 -3.567 1.00 87.69 63 VAL A C 1
ATOM 473 O O . VAL A 1 63 ? 7.373 -1.355 -3.905 1.00 87.69 63 VAL A O 1
ATOM 476 N N . ALA A 1 64 ? 5.670 -2.553 -3.095 1.00 84.12 64 ALA A N 1
ATOM 477 C CA . ALA A 1 64 ? 6.403 -3.817 -3.143 1.00 84.12 64 ALA A CA 1
ATOM 478 C C . ALA A 1 64 ? 6.541 -4.307 -4.596 1.00 84.12 64 ALA A C 1
ATOM 480 O O . ALA A 1 64 ? 5.557 -4.335 -5.343 1.00 84.12 64 ALA A O 1
ATOM 481 N N . GLY A 1 65 ? 7.758 -4.692 -4.970 1.00 83.81 65 GLY A N 1
ATOM 482 C CA . GLY A 1 65 ? 8.124 -5.125 -6.312 1.00 83.81 65 GLY A CA 1
ATOM 483 C C . GLY A 1 65 ? 7.825 -6.586 -6.614 1.00 83.81 65 GLY A C 1
ATOM 484 O O . GLY A 1 65 ? 7.388 -7.373 -5.771 1.00 83.81 65 GLY A O 1
ATOM 485 N N . SER A 1 66 ? 8.087 -6.962 -7.861 1.00 75.81 66 SER A N 1
ATOM 486 C CA . SER A 1 66 ? 7.762 -8.273 -8.425 1.00 75.81 66 SER A CA 1
ATOM 487 C C . SER A 1 66 ? 8.663 -9.410 -7.928 1.00 75.81 66 SER A C 1
ATOM 489 O O . SER A 1 66 ? 8.270 -10.579 -8.019 1.00 75.81 66 SER A O 1
ATOM 491 N N . MET A 1 67 ? 9.853 -9.070 -7.414 1.00 68.81 67 MET A N 1
ATOM 492 C CA . MET A 1 67 ? 10.918 -10.004 -7.018 1.00 68.81 67 MET A CA 1
ATOM 493 C C . MET A 1 67 ? 11.300 -9.931 -5.524 1.00 68.81 67 MET A C 1
ATOM 495 O O . MET A 1 67 ? 12.313 -10.498 -5.117 1.00 68.81 67 MET A O 1
ATOM 499 N N . GLY A 1 68 ? 10.482 -9.285 -4.684 1.00 62.81 68 GLY A N 1
ATOM 500 C CA . GLY A 1 68 ? 10.749 -9.134 -3.244 1.00 62.81 68 GLY A CA 1
ATOM 501 C C . GLY A 1 68 ? 11.560 -7.885 -2.864 1.00 62.81 68 GLY A C 1
ATOM 502 O O . GLY A 1 68 ? 12.024 -7.801 -1.728 1.00 62.81 68 GLY A O 1
ATOM 503 N N . GLY A 1 69 ? 11.709 -6.941 -3.803 1.00 78.31 69 GLY A N 1
ATOM 504 C CA . GLY A 1 69 ? 12.233 -5.582 -3.616 1.00 78.31 69 GLY A CA 1
ATOM 505 C C . GLY A 1 69 ? 11.134 -4.509 -3.680 1.00 78.31 69 GLY A C 1
ATOM 506 O O . GLY A 1 69 ?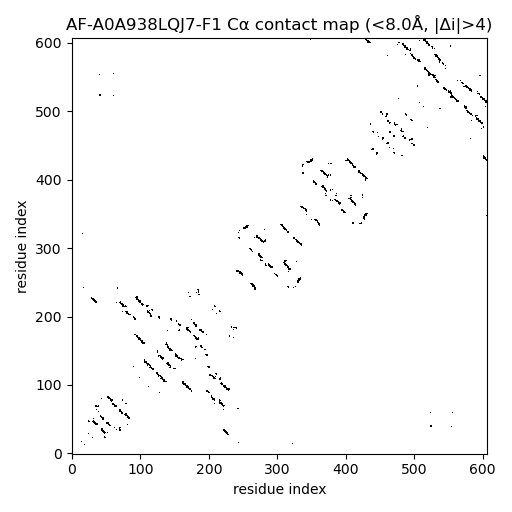 10.001 -4.743 -3.246 1.00 78.31 69 GLY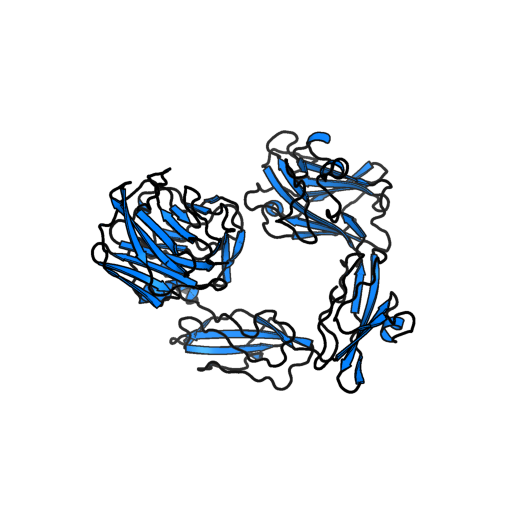 A O 1
ATOM 507 N N . GLY A 1 70 ? 11.464 -3.334 -4.209 1.00 86.81 70 GLY A N 1
ATOM 508 C CA . GLY A 1 70 ? 10.546 -2.227 -4.475 1.00 86.81 70 GLY A CA 1
ATOM 509 C C . GLY A 1 70 ? 10.062 -2.185 -5.929 1.00 86.81 70 GLY A C 1
ATOM 510 O O . GLY A 1 70 ? 10.529 -2.922 -6.783 1.00 86.81 70 GLY A O 1
ATOM 511 N N . ALA A 1 71 ? 9.065 -1.350 -6.191 1.00 95.06 71 ALA A N 1
ATOM 512 C CA . ALA A 1 71 ? 8.583 -0.978 -7.516 1.00 95.06 71 ALA A CA 1
ATOM 513 C C . ALA A 1 71 ? 7.989 0.434 -7.448 1.00 95.06 71 ALA A C 1
ATOM 515 O O . ALA A 1 71 ? 7.734 0.955 -6.357 1.00 95.06 71 ALA A O 1
ATOM 516 N N . LEU A 1 72 ? 7.708 1.031 -8.605 1.00 96.38 72 LEU A N 1
ATOM 517 C CA . LEU A 1 72 ? 6.906 2.251 -8.691 1.00 96.38 72 LEU A CA 1
ATOM 518 C C . LEU A 1 72 ? 5.508 1.936 -9.219 1.00 96.38 72 LEU A C 1
ATOM 520 O O . LEU A 1 72 ? 5.355 1.228 -10.215 1.00 96.38 72 LEU A O 1
ATOM 524 N N . SER A 1 73 ? 4.492 2.464 -8.542 1.00 96.25 73 SER A N 1
ATOM 525 C CA . SER A 1 73 ? 3.096 2.458 -8.965 1.00 96.25 73 SER A CA 1
ATOM 526 C C . SER A 1 73 ? 2.763 3.789 -9.625 1.00 96.25 73 SER A C 1
ATOM 528 O O . SER A 1 73 ? 3.018 4.838 -9.045 1.00 96.25 73 SER A O 1
ATOM 530 N N . PHE A 1 74 ? 2.179 3.710 -10.812 1.00 97.19 74 PHE A N 1
ATOM 531 C CA . PHE A 1 74 ? 1.780 4.829 -11.653 1.00 97.19 74 PHE A CA 1
ATOM 532 C C . PHE A 1 74 ? 0.254 4.832 -11.770 1.00 97.19 74 PHE A C 1
ATOM 534 O O . PHE A 1 74 ? -0.353 3.776 -12.009 1.00 97.19 74 PHE A O 1
ATOM 541 N N . ASP A 1 75 ? -0.371 5.991 -11.608 1.00 93.88 75 ASP A N 1
ATOM 542 C CA . ASP A 1 75 ? -1.828 6.145 -11.544 1.00 93.88 75 ASP A CA 1
ATOM 543 C C . ASP A 1 75 ? -2.519 6.243 -12.922 1.00 93.88 75 ASP A C 1
ATOM 545 O O . ASP A 1 75 ? -3.723 5.993 -13.057 1.00 93.88 75 ASP A O 1
ATOM 549 N N . GLY A 1 76 ? -1.745 6.509 -13.975 1.00 93.81 76 GLY A N 1
ATOM 550 C CA . GLY A 1 76 ? -2.225 6.692 -15.341 1.00 93.81 76 GLY A CA 1
ATOM 551 C C . GLY A 1 76 ? -2.661 8.115 -15.689 1.00 93.81 76 GLY A C 1
ATOM 552 O O . GLY A 1 76 ? -3.332 8.277 -16.713 1.00 93.81 76 GLY A O 1
ATOM 553 N N . VAL A 1 77 ? -2.300 9.117 -14.883 1.00 91.56 77 VAL A N 1
ATOM 554 C CA . VAL A 1 77 ? -2.683 10.524 -15.061 1.00 91.56 77 VAL A CA 1
ATOM 555 C C . VAL A 1 77 ? -1.505 11.395 -15.478 1.00 91.56 77 VAL A C 1
ATOM 557 O O . VAL A 1 77 ? -1.605 12.030 -16.525 1.00 91.56 77 VAL A O 1
ATOM 560 N N . ASP A 1 78 ? -0.426 11.450 -14.697 1.00 91.38 78 ASP A N 1
ATOM 561 C CA . ASP A 1 78 ? 0.752 12.283 -14.997 1.00 91.38 78 ASP A CA 1
ATOM 562 C C . ASP A 1 78 ? 2.097 11.709 -14.501 1.00 91.38 78 ASP A C 1
ATOM 564 O O . ASP A 1 78 ? 3.156 12.288 -14.772 1.00 91.38 78 ASP A O 1
ATOM 568 N N . ASP A 1 79 ? 2.072 10.536 -13.863 1.00 95.62 79 ASP A N 1
ATOM 569 C CA . ASP A 1 79 ? 3.247 9.863 -13.313 1.00 95.62 79 ASP A CA 1
ATOM 570 C C . ASP A 1 79 ? 4.288 9.471 -14.374 1.00 95.62 79 ASP A C 1
ATOM 572 O O . ASP A 1 79 ? 4.021 8.676 -15.281 1.00 95.62 79 ASP A O 1
ATOM 576 N N . ILE A 1 80 ? 5.523 9.962 -14.216 1.00 96.69 80 ILE A N 1
ATOM 577 C CA . ILE A 1 80 ? 6.694 9.553 -15.005 1.00 96.69 80 ILE A CA 1
ATOM 578 C C . ILE A 1 80 ? 7.983 9.532 -14.175 1.00 96.69 80 ILE A C 1
ATOM 580 O O . ILE A 1 80 ? 8.146 10.254 -13.193 1.00 96.69 80 ILE A O 1
ATOM 584 N N . VAL A 1 81 ? 8.967 8.766 -14.644 1.00 98.12 81 VAL A N 1
ATOM 585 C CA . VAL A 1 81 ? 10.377 8.936 -14.266 1.00 98.12 81 VAL A CA 1
ATOM 586 C C . VAL A 1 81 ? 11.110 9.557 -15.449 1.00 98.12 81 VAL A C 1
ATOM 588 O O . VAL A 1 81 ? 11.186 8.955 -16.521 1.00 98.12 81 VAL A O 1
ATOM 591 N N . GLN A 1 82 ? 11.649 10.761 -15.270 1.00 97.12 82 GLN A N 1
ATOM 592 C CA . GLN A 1 82 ? 12.394 11.484 -16.296 1.00 97.12 82 GLN A CA 1
ATOM 593 C C . GLN A 1 82 ? 13.900 11.369 -16.057 1.00 97.12 82 GLN A C 1
ATOM 595 O O . GLN A 1 82 ? 14.431 11.879 -15.073 1.00 97.12 82 GLN A O 1
ATOM 600 N N . VAL A 1 83 ? 14.592 10.741 -16.999 1.00 97.50 83 VAL A N 1
ATOM 601 C CA . VAL A 1 83 ? 16.048 10.580 -17.012 1.00 97.50 83 VAL A CA 1
ATOM 602 C C . VAL A 1 83 ? 16.635 11.644 -17.928 1.00 97.50 83 VAL A C 1
ATOM 604 O O . VAL A 1 83 ? 16.181 11.806 -19.064 1.00 97.50 83 VAL A O 1
ATOM 607 N N . ALA A 1 84 ? 17.628 12.380 -17.429 1.00 95.56 84 ALA A N 1
ATOM 608 C CA . ALA A 1 84 ? 18.247 13.474 -18.167 1.00 95.56 84 ALA A CA 1
ATOM 609 C C . ALA A 1 84 ? 18.779 13.020 -19.537 1.00 95.56 84 ALA A C 1
ATOM 611 O O . ALA A 1 84 ? 19.229 11.887 -19.712 1.00 95.56 84 ALA A O 1
ATOM 612 N N . GLU A 1 85 ? 18.710 13.925 -20.511 1.00 92.62 85 GLU A N 1
ATOM 613 C CA . GLU A 1 85 ? 19.265 13.695 -21.841 1.00 92.62 85 GLU A CA 1
ATOM 614 C C . GLU A 1 85 ? 20.783 13.466 -21.760 1.00 92.62 85 GLU A C 1
ATOM 616 O O . GLU A 1 85 ? 21.491 14.098 -20.973 1.00 92.62 85 GLU A O 1
ATOM 621 N N . THR A 1 86 ? 21.260 12.511 -22.557 1.00 93.31 86 THR A N 1
ATOM 622 C CA . THR A 1 86 ? 22.682 12.279 -22.811 1.00 93.31 86 THR A CA 1
ATOM 623 C C . THR A 1 86 ? 22.845 11.465 -24.099 1.00 93.31 86 THR A C 1
ATOM 625 O O . THR A 1 86 ? 22.057 10.534 -24.326 1.00 93.31 86 THR A O 1
ATOM 628 N N . PRO A 1 87 ? 23.920 11.687 -24.883 1.00 92.31 87 PRO A N 1
ATOM 629 C CA . PRO A 1 87 ? 24.219 10.895 -26.078 1.00 92.31 87 PRO A CA 1
ATOM 630 C C . PRO A 1 87 ? 24.382 9.392 -25.815 1.00 92.31 87 PRO A C 1
ATOM 632 O O . PRO A 1 87 ? 24.281 8.577 -26.726 1.00 92.31 87 PRO A O 1
ATOM 635 N N . ALA A 1 88 ? 24.650 8.986 -24.568 1.00 91.88 88 ALA A N 1
ATOM 636 C CA . ALA A 1 88 ? 24.742 7.572 -24.203 1.00 91.88 88 ALA A CA 1
ATOM 637 C C . ALA A 1 88 ? 23.395 6.830 -24.307 1.00 91.88 88 ALA A C 1
ATOM 639 O O . ALA A 1 88 ? 23.387 5.604 -24.419 1.00 91.88 88 ALA A O 1
ATOM 640 N N . LEU A 1 89 ? 22.275 7.562 -24.275 1.00 94.56 89 LEU A N 1
ATOM 641 C CA . LEU A 1 89 ? 20.915 7.036 -24.417 1.00 94.56 89 LEU A CA 1
ATOM 642 C C . LEU A 1 89 ? 20.434 7.048 -25.881 1.00 94.56 89 LEU A C 1
ATOM 644 O O . LEU A 1 89 ? 19.318 6.618 -26.158 1.00 94.56 89 LEU A O 1
ATOM 648 N N . ASP A 1 90 ? 21.263 7.496 -26.827 1.00 92.44 90 ASP A N 1
ATOM 649 C CA . ASP A 1 90 ? 20.970 7.448 -28.259 1.00 92.44 90 ASP A CA 1
ATOM 650 C C . ASP A 1 90 ? 21.349 6.089 -28.861 1.00 92.44 90 ASP A C 1
ATOM 652 O O . ASP A 1 90 ? 22.518 5.729 -29.027 1.00 92.44 90 ASP A O 1
ATOM 656 N N . LEU A 1 91 ? 20.337 5.309 -29.233 1.00 93.56 91 LEU A N 1
ATOM 657 C CA . LEU A 1 91 ? 20.489 3.947 -29.730 1.00 93.56 91 LEU A CA 1
ATOM 658 C C . LEU A 1 91 ? 20.502 3.926 -31.256 1.00 93.56 91 LEU A C 1
ATOM 660 O O . LEU A 1 91 ? 19.518 4.293 -31.900 1.00 93.56 91 LEU A O 1
ATOM 664 N N . GLY A 1 92 ? 21.609 3.460 -31.851 1.00 90.88 92 GLY A N 1
ATOM 665 C CA . GLY A 1 92 ? 21.809 3.579 -33.301 1.00 90.88 92 GLY A CA 1
ATOM 666 C C . GLY A 1 92 ? 22.054 2.306 -34.111 1.00 90.88 92 GLY A C 1
ATOM 667 O O . GLY A 1 92 ? 21.909 2.324 -35.335 1.00 90.88 92 GLY A O 1
ATOM 668 N N . THR A 1 93 ? 22.420 1.192 -33.481 1.00 92.88 93 THR A N 1
ATOM 669 C CA . THR A 1 93 ? 22.797 -0.043 -34.200 1.00 92.88 93 T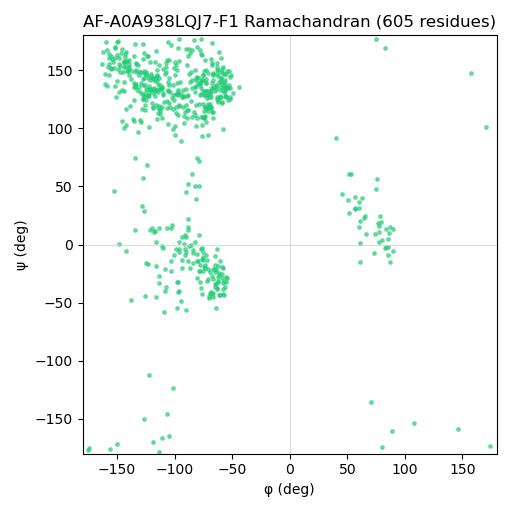HR A CA 1
ATOM 670 C C . THR A 1 93 ? 21.987 -1.246 -33.746 1.00 92.88 93 THR A C 1
ATOM 672 O O . THR A 1 93 ? 21.491 -2.004 -34.579 1.00 92.88 93 THR A O 1
ATOM 675 N N . ALA A 1 94 ? 21.819 -1.404 -32.439 1.00 95.38 94 ALA A N 1
ATOM 676 C CA . ALA A 1 94 ? 20.966 -2.398 -31.821 1.00 95.38 94 ALA A CA 1
ATOM 677 C C . ALA A 1 94 ? 20.582 -1.938 -30.413 1.00 95.38 94 ALA A C 1
ATOM 679 O O . ALA A 1 94 ? 21.264 -1.094 -29.835 1.00 95.38 94 ALA A O 1
ATOM 680 N N . PHE A 1 95 ? 19.516 -2.505 -29.857 1.00 97.56 95 PHE A N 1
ATOM 681 C CA . PHE A 1 95 ? 19.160 -2.278 -28.462 1.00 97.56 95 PHE A CA 1
ATOM 682 C C . PHE A 1 95 ? 18.268 -3.371 -27.887 1.00 97.56 95 PHE A C 1
ATOM 684 O O . PHE A 1 95 ? 17.691 -4.181 -28.621 1.00 97.56 95 PHE A O 1
ATOM 691 N N . THR A 1 96 ? 18.144 -3.338 -26.561 1.00 98.50 96 THR A N 1
ATOM 692 C CA . THR A 1 96 ? 17.140 -4.072 -25.792 1.00 98.50 96 THR A CA 1
ATOM 693 C C . THR A 1 96 ? 16.495 -3.138 -24.781 1.00 98.50 96 THR A C 1
ATOM 695 O O . THR A 1 96 ? 17.203 -2.442 -24.058 1.00 98.50 96 THR A O 1
ATOM 698 N N . ILE A 1 97 ? 15.167 -3.159 -24.708 1.00 98.62 97 ILE A N 1
ATOM 699 C CA . ILE A 1 97 ? 14.400 -2.566 -23.607 1.00 98.62 97 ILE A CA 1
ATOM 700 C C . ILE A 1 97 ? 13.717 -3.720 -22.880 1.00 98.62 97 ILE A C 1
ATOM 702 O O . ILE A 1 97 ? 13.093 -4.556 -23.538 1.00 98.62 97 ILE A O 1
ATOM 706 N N . SER A 1 98 ? 13.815 -3.775 -21.554 1.00 98.25 98 SER A N 1
ATOM 707 C CA . SER A 1 98 ? 13.076 -4.746 -20.742 1.00 98.25 98 SER A CA 1
ATOM 708 C C . SER A 1 98 ? 12.531 -4.125 -19.465 1.00 98.25 98 SER A C 1
ATOM 710 O O . SER A 1 98 ? 13.101 -3.168 -18.950 1.00 98.25 98 SER A O 1
ATOM 712 N N . ALA A 1 99 ? 11.437 -4.674 -18.950 1.00 97.88 99 ALA A N 1
ATOM 713 C CA . ALA A 1 99 ? 10.848 -4.265 -17.682 1.00 97.88 99 ALA A CA 1
ATOM 714 C C . ALA A 1 99 ? 10.031 -5.408 -17.080 1.00 97.88 99 ALA A C 1
ATOM 716 O O . ALA A 1 99 ? 9.447 -6.219 -17.807 1.00 97.88 99 ALA A O 1
ATOM 717 N N . TRP A 1 100 ? 9.926 -5.429 -15.757 1.00 97.06 100 TRP A N 1
ATOM 718 C CA . TRP A 1 100 ? 8.815 -6.078 -15.082 1.00 97.06 100 TRP A CA 1
ATOM 719 C C . TRP A 1 100 ? 7.652 -5.094 -15.008 1.00 97.06 100 TRP A C 1
ATOM 721 O O . TRP A 1 100 ? 7.833 -3.918 -14.694 1.00 97.06 100 TRP A O 1
ATOM 731 N N . LEU A 1 101 ? 6.446 -5.559 -15.328 1.00 97.56 101 LEU A N 1
ATOM 732 C CA . LEU A 1 101 ? 5.264 -4.709 -15.298 1.00 97.56 101 LEU A CA 1
ATOM 733 C C . LEU A 1 101 ? 4.008 -5.448 -14.843 1.00 97.56 101 LEU A C 1
ATOM 735 O O . LEU A 1 101 ? 3.841 -6.634 -15.128 1.00 97.56 101 LEU A O 1
ATOM 739 N N . LYS A 1 102 ? 3.099 -4.739 -14.174 1.00 96.75 102 LYS A N 1
ATOM 740 C CA . LYS A 1 102 ? 1.746 -5.196 -13.837 1.00 96.75 102 LYS A CA 1
ATOM 741 C C . LYS A 1 102 ? 0.755 -4.082 -14.136 1.00 96.75 102 LYS A C 1
ATOM 743 O O . LYS A 1 102 ? 0.681 -3.111 -13.395 1.00 96.75 102 LYS A O 1
ATOM 748 N N . LEU A 1 103 ? -0.024 -4.233 -15.203 1.00 97.38 103 LEU A N 1
ATOM 749 C CA . LEU A 1 103 ? -1.047 -3.252 -15.570 1.00 97.38 103 LEU A CA 1
ATOM 750 C C . LEU A 1 103 ? -2.329 -3.442 -14.765 1.00 97.38 103 LEU A C 1
ATOM 752 O O . LEU A 1 103 ? -2.766 -4.575 -14.550 1.00 97.38 103 LEU A O 1
ATOM 756 N N . ASN A 1 104 ? -2.975 -2.337 -14.404 1.00 96.12 104 ASN A N 1
ATOM 757 C CA . ASN A 1 104 ? -4.282 -2.360 -13.745 1.00 96.12 104 ASN A CA 1
ATOM 758 C C . ASN A 1 104 ? -5.421 -2.627 -14.736 1.00 96.12 104 ASN A C 1
ATOM 760 O O . ASN A 1 104 ? -6.411 -3.268 -14.390 1.00 96.12 104 ASN A O 1
ATOM 764 N N . ASN A 1 105 ? -5.286 -2.165 -15.981 1.00 95.81 105 ASN A N 1
ATOM 765 C CA . ASN A 1 105 ? -6.244 -2.407 -17.058 1.00 95.81 105 ASN A CA 1
ATOM 766 C C . ASN A 1 105 ? -5.565 -2.277 -18.441 1.00 95.81 105 ASN A C 1
ATOM 768 O O . ASN A 1 105 ? -4.351 -2.126 -18.526 1.00 95.81 105 ASN A O 1
ATOM 772 N N . LEU A 1 106 ? -6.337 -2.392 -19.527 1.00 94.69 106 LEU A N 1
ATOM 773 C CA . LEU A 1 106 ? -5.870 -2.286 -20.922 1.00 94.69 106 LEU A CA 1
ATOM 774 C C . LEU A 1 106 ? -6.681 -1.237 -21.711 1.00 94.69 106 LEU A C 1
ATOM 776 O O . LEU A 1 106 ? -6.907 -1.388 -22.910 1.00 94.69 106 LEU A O 1
ATOM 780 N N . GLY A 1 107 ? -7.199 -0.208 -21.037 1.00 91.81 107 GLY A N 1
ATOM 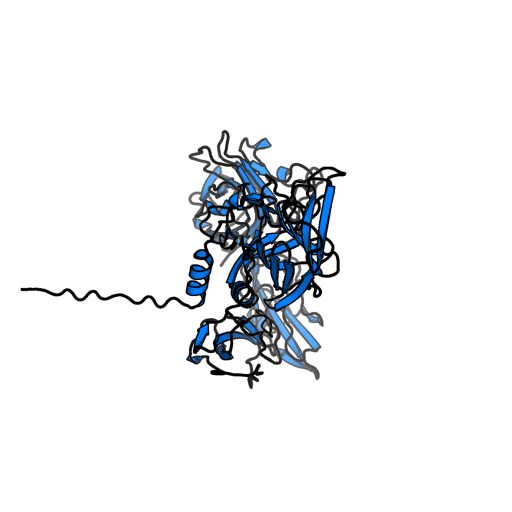781 C CA . GLY A 1 107 ? -8.158 0.748 -21.603 1.00 91.81 107 GLY A CA 1
ATOM 782 C C . GLY A 1 107 ? -7.567 1.747 -22.602 1.00 91.81 107 GLY A C 1
ATOM 783 O O . GLY A 1 107 ? -8.313 2.341 -23.374 1.00 91.81 107 GLY A O 1
ATOM 784 N N . THR A 1 108 ? -6.245 1.917 -22.619 1.00 94.06 108 THR A N 1
ATOM 785 C CA . THR A 1 108 ? -5.519 2.837 -23.508 1.00 94.06 108 THR A CA 1
ATOM 786 C C . THR A 1 108 ? -4.114 2.292 -23.816 1.00 94.06 108 THR A C 1
ATOM 788 O O . THR A 1 108 ? -3.803 1.144 -23.497 1.00 94.06 108 THR A O 1
ATOM 791 N N . TYR A 1 109 ? -3.272 3.091 -24.474 1.00 93.69 109 TYR A N 1
ATOM 792 C CA . TYR A 1 109 ? -1.846 2.823 -24.626 1.00 93.69 109 TYR A CA 1
ATOM 793 C C . TYR A 1 109 ? -1.124 3.063 -23.302 1.00 93.69 109 TYR A C 1
ATOM 795 O O . TYR A 1 109 ? -1.274 4.131 -22.712 1.00 93.69 109 TYR A O 1
ATOM 803 N N . TYR A 1 110 ? -0.283 2.126 -22.870 1.00 96.38 110 TYR A N 1
ATOM 804 C CA . TYR A 1 110 ? 0.555 2.321 -21.683 1.00 96.38 110 TYR A CA 1
ATOM 805 C C . TYR A 1 110 ? 2.027 2.354 -22.050 1.00 96.38 110 TYR A C 1
ATOM 807 O O . TYR A 1 110 ? 2.558 1.364 -22.560 1.00 96.38 110 TYR A O 1
ATOM 815 N N . PHE A 1 111 ? 2.662 3.498 -21.799 1.00 95.94 111 PHE A N 1
ATOM 816 C CA . PHE A 1 111 ? 4.062 3.765 -22.113 1.00 95.94 111 PHE A CA 1
ATOM 817 C C . PHE A 1 111 ? 4.971 3.174 -21.049 1.00 95.94 111 PHE A C 1
ATOM 819 O O . PHE A 1 111 ? 4.871 3.523 -19.880 1.00 95.94 111 PHE A O 1
ATOM 826 N N . ILE A 1 112 ? 5.856 2.272 -21.462 1.00 98.19 112 ILE A N 1
ATOM 827 C CA . ILE A 1 112 ? 6.819 1.632 -20.565 1.00 98.19 112 ILE A CA 1
ATOM 828 C C . ILE A 1 112 ? 8.087 2.480 -20.542 1.00 98.19 112 ILE A C 1
ATOM 830 O O . ILE A 1 112 ? 8.493 2.940 -19.483 1.00 98.19 112 ILE A O 1
ATOM 834 N N . LEU A 1 113 ? 8.681 2.724 -21.714 1.00 97.81 113 LEU A N 1
ATOM 835 C CA . LEU A 1 113 ? 9.888 3.533 -21.864 1.00 97.81 113 LEU A CA 1
ATOM 836 C C . LEU A 1 113 ? 9.868 4.253 -23.217 1.00 97.81 113 LEU A C 1
ATOM 838 O O . LEU A 1 113 ? 9.623 3.633 -24.255 1.00 97.81 113 LEU A O 1
ATOM 842 N N . ASP A 1 114 ? 10.129 5.554 -23.200 1.00 94.12 114 ASP A N 1
ATOM 843 C CA . ASP A 1 114 ? 10.038 6.448 -24.349 1.00 94.12 114 ASP A CA 1
ATOM 844 C C . ASP A 1 114 ? 11.252 7.382 -24.435 1.00 94.12 114 ASP A C 1
ATOM 846 O O . ASP A 1 114 ? 11.712 7.926 -23.430 1.00 94.12 114 ASP A O 1
ATOM 850 N N . LYS A 1 115 ? 11.750 7.595 -25.654 1.00 92.62 115 LYS A N 1
ATOM 851 C CA . LYS A 1 115 ? 12.663 8.690 -26.001 1.00 92.62 115 LYS A CA 1
ATOM 852 C C . LYS A 1 115 ? 12.180 9.336 -27.292 1.00 92.62 115 LYS A C 1
ATOM 854 O O . LYS A 1 115 ? 12.725 9.100 -28.382 1.00 92.62 115 LYS A O 1
ATOM 859 N N . SER A 1 116 ? 11.105 10.110 -27.165 1.00 83.31 116 SER A N 1
ATOM 860 C CA . SER A 1 116 ? 10.485 10.835 -28.269 1.00 83.31 116 SER A CA 1
ATOM 861 C C . SER A 1 116 ? 10.582 12.361 -28.132 1.00 83.31 116 SER A C 1
ATOM 863 O O . SER A 1 116 ? 10.359 12.902 -27.044 1.00 83.31 116 SER A O 1
ATOM 865 N N . PRO A 1 117 ? 10.875 13.088 -29.232 1.00 72.75 117 PRO A N 1
ATOM 866 C CA . PRO A 1 117 ? 10.559 14.504 -29.317 1.00 72.75 117 PRO A CA 1
ATOM 867 C C . PRO A 1 117 ? 9.046 14.635 -29.447 1.00 72.75 117 PRO A C 1
ATOM 869 O O . PRO A 1 117 ? 8.463 14.190 -30.433 1.00 72.75 117 PRO A O 1
ATOM 872 N N . SER A 1 118 ? 8.379 15.220 -28.448 1.00 58.91 118 SER A N 1
ATOM 873 C CA . SER A 1 118 ? 6.964 15.560 -28.619 1.00 58.91 118 SER A CA 1
ATOM 874 C C . SER A 1 118 ? 6.823 16.652 -29.662 1.00 58.91 118 SER A C 1
ATOM 876 O O . SER A 1 118 ? 7.591 17.618 -29.655 1.00 58.91 118 SER A O 1
ATOM 878 N N . GLY A 1 119 ? 5.743 16.602 -30.427 1.00 50.25 119 GLY A N 1
ATOM 879 C CA . GLY A 1 119 ? 5.271 17.771 -31.134 1.00 50.25 119 GLY A CA 1
ATOM 880 C C . GLY A 1 119 ? 3.769 17.959 -30.992 1.00 50.25 119 GLY A C 1
ATOM 881 O O . GLY A 1 119 ? 2.988 17.018 -31.115 1.00 50.25 119 GLY A O 1
ATOM 882 N N . THR A 1 120 ? 3.358 19.201 -30.735 1.00 46.38 120 THR A N 1
ATOM 883 C CA . THR A 1 120 ? 1.978 19.634 -30.958 1.00 46.38 120 THR A CA 1
ATOM 884 C C . THR A 1 120 ? 1.631 19.401 -32.424 1.00 46.38 120 THR A C 1
ATOM 886 O O . THR A 1 120 ? 2.446 19.662 -33.303 1.00 46.38 120 THR A O 1
ATOM 889 N N . ALA A 1 121 ? 0.439 18.860 -32.690 1.00 46.38 121 ALA A N 1
ATOM 890 C CA . ALA A 1 121 ? 0.065 18.380 -34.014 1.00 46.38 121 ALA A CA 1
ATOM 891 C C . ALA A 1 121 ? 0.474 19.345 -35.157 1.00 46.38 121 ALA A C 1
ATOM 893 O O . ALA A 1 121 ? 0.248 20.554 -35.062 1.00 46.38 121 ALA A O 1
ATOM 894 N N . PRO A 1 122 ? 1.039 18.793 -36.248 1.00 47.34 122 PRO A N 1
ATOM 895 C CA . PRO A 1 122 ? 0.900 17.384 -36.616 1.00 47.34 122 PRO A CA 1
ATOM 896 C C . PRO A 1 122 ? 2.019 16.448 -36.110 1.00 47.34 122 PRO A C 1
ATOM 898 O O . PRO A 1 122 ? 2.006 15.275 -36.463 1.00 47.34 122 PRO A O 1
ATOM 901 N N . SER A 1 123 ? 2.961 16.906 -35.279 1.00 54.22 123 SER A N 1
ATOM 902 C CA . SER A 1 123 ? 4.213 16.208 -34.912 1.00 54.22 123 SER A CA 1
ATOM 903 C C . SER A 1 123 ? 4.102 15.132 -33.810 1.00 54.22 123 SER A C 1
ATOM 905 O O . SER A 1 123 ? 5.012 14.944 -33.006 1.00 54.22 123 SER A O 1
ATOM 907 N N . ASN A 1 124 ? 3.018 14.355 -33.825 1.00 64.56 124 ASN A N 1
ATOM 908 C CA . ASN A 1 124 ? 2.732 13.277 -32.869 1.00 64.56 124 ASN A CA 1
ATOM 909 C C . ASN A 1 124 ? 3.516 11.977 -33.176 1.00 64.56 124 ASN A C 1
ATOM 911 O O . ASN A 1 124 ? 2.938 10.900 -33.327 1.00 64.56 124 ASN A O 1
ATOM 915 N N . TYR A 1 125 ? 4.832 12.084 -33.371 1.00 72.31 125 TYR A N 1
ATOM 916 C CA . TYR A 1 125 ? 5.677 10.990 -33.852 1.00 72.31 125 TYR A CA 1
ATOM 917 C C . TYR A 1 125 ? 6.531 10.393 -32.720 1.00 72.31 125 TYR A C 1
ATOM 919 O O . TYR A 1 125 ? 6.997 11.139 -31.862 1.00 72.31 125 TYR A O 1
ATOM 927 N N . PRO A 1 126 ? 6.769 9.066 -32.697 1.00 74.94 126 PRO A N 1
ATOM 928 C CA . PRO A 1 126 ? 7.782 8.461 -31.820 1.00 74.94 126 PRO A CA 1
ATOM 929 C C . PRO A 1 126 ? 9.169 9.037 -32.147 1.00 74.94 126 PRO A C 1
ATOM 931 O O . PRO A 1 126 ? 9.360 9.551 -33.244 1.00 74.94 126 PRO A O 1
ATOM 934 N N . GLY A 1 127 ? 10.151 8.942 -31.250 1.00 82.50 127 GLY A N 1
ATOM 935 C CA . GLY A 1 127 ? 11.531 9.358 -31.541 1.00 82.50 127 GLY A CA 1
ATOM 936 C C . GLY A 1 127 ? 12.446 8.189 -31.852 1.00 82.50 127 GLY A C 1
ATOM 937 O O . GLY A 1 127 ? 12.183 7.396 -32.757 1.00 82.50 127 GLY A O 1
ATOM 938 N N . ASN A 1 128 ? 13.532 8.084 -31.090 1.00 91.50 128 ASN A N 1
ATOM 939 C CA . ASN A 1 128 ? 14.534 7.045 -31.285 1.00 91.50 128 ASN A CA 1
ATOM 940 C C . ASN A 1 128 ? 13.960 5.664 -30.955 1.00 91.50 128 ASN A C 1
ATOM 942 O O . ASN A 1 128 ? 14.160 4.723 -31.723 1.00 91.50 128 ASN A O 1
ATOM 946 N N . TYR A 1 129 ? 13.194 5.570 -29.870 1.00 93.44 129 TYR A N 1
ATOM 947 C CA . TYR A 1 129 ? 12.466 4.369 -29.480 1.00 93.44 129 TYR A CA 1
ATOM 948 C C . TYR A 1 129 ? 11.282 4.721 -28.575 1.00 93.44 129 TYR A C 1
ATOM 950 O O . TYR A 1 129 ? 11.344 5.639 -27.759 1.00 93.44 129 TYR A O 1
ATOM 958 N N . GLU A 1 130 ? 10.210 3.954 -28.717 1.00 94.44 130 GLU A N 1
ATOM 959 C CA . GLU A 1 130 ? 9.004 4.025 -27.900 1.00 94.44 130 GLU A CA 1
ATOM 960 C C . GLU A 1 130 ? 8.503 2.597 -27.680 1.00 94.44 130 GLU A C 1
ATOM 962 O O . GLU A 1 130 ? 8.144 1.902 -28.637 1.00 94.44 130 GLU A O 1
ATOM 967 N N . PHE A 1 131 ? 8.496 2.148 -26.427 1.00 97.62 131 PHE A N 1
ATOM 968 C CA . PHE A 1 131 ? 8.018 0.828 -26.037 1.00 97.62 131 PHE A CA 1
ATOM 969 C C . PHE A 1 131 ? 6.766 0.954 -25.172 1.00 97.62 131 PHE A C 1
ATOM 971 O O . PHE A 1 131 ? 6.783 1.575 -24.107 1.00 97.62 131 PHE A O 1
ATOM 978 N N . ARG A 1 132 ? 5.662 0.376 -25.648 1.00 96.75 132 ARG A N 1
ATOM 979 C CA . ARG A 1 132 ? 4.337 0.527 -25.034 1.00 96.75 132 ARG A CA 1
ATOM 980 C C . ARG A 1 132 ? 3.461 -0.704 -25.231 1.00 96.75 132 ARG A C 1
ATOM 982 O O . ARG A 1 132 ? 3.811 -1.619 -25.974 1.00 96.75 132 ARG A O 1
ATOM 989 N N . THR A 1 133 ? 2.284 -0.698 -24.619 1.00 97.19 133 THR A N 1
ATOM 990 C CA . THR A 1 133 ? 1.205 -1.650 -24.927 1.00 97.19 133 THR A CA 1
ATOM 991 C C . THR A 1 133 ? 0.139 -1.031 -25.826 1.00 97.19 133 THR A C 1
ATOM 993 O O . THR A 1 133 ? -0.072 0.182 -25.821 1.00 97.19 133 THR A O 1
ATOM 996 N N . ALA A 1 134 ? -0.530 -1.873 -26.612 1.00 94.81 134 ALA A N 1
ATOM 997 C CA . ALA A 1 134 ? -1.665 -1.507 -27.444 1.00 94.81 134 ALA A CA 1
ATOM 998 C C . ALA A 1 134 ? -2.988 -1.554 -26.665 1.00 94.81 134 ALA A C 1
ATOM 1000 O O . ALA A 1 134 ? -3.203 -2.418 -25.809 1.00 94.81 134 ALA A O 1
ATOM 1001 N N . VAL A 1 135 ? -3.911 -0.672 -27.057 1.00 94.31 135 VAL A N 1
ATOM 1002 C CA . VAL A 1 135 ? -5.266 -0.573 -26.499 1.00 94.31 135 VAL A CA 1
ATOM 1003 C C . VAL A 1 135 ? -6.000 -1.915 -26.604 1.00 94.31 135 VAL A C 1
ATOM 1005 O O . VAL A 1 135 ? -5.954 -2.584 -27.639 1.00 94.31 135 VAL A O 1
ATOM 1008 N N . SER A 1 136 ? -6.678 -2.307 -25.524 1.00 92.88 136 SER A N 1
ATOM 1009 C CA . SER A 1 136 ? -7.580 -3.465 -25.373 1.00 92.88 136 SER A CA 1
ATOM 1010 C C . SER A 1 136 ? -6.995 -4.863 -25.598 1.00 92.88 136 SER A C 1
ATOM 1012 O O . SER A 1 136 ? -7.632 -5.843 -25.224 1.00 92.88 136 SER A O 1
ATOM 1014 N N . THR A 1 137 ? -5.813 -4.990 -26.197 1.00 93.69 137 THR A N 1
ATOM 1015 C CA . THR A 1 137 ? -5.255 -6.285 -26.624 1.00 93.69 137 THR A CA 1
ATOM 1016 C C . THR A 1 137 ? -4.083 -6.748 -25.768 1.00 93.69 137 THR A C 1
ATOM 1018 O O . THR A 1 137 ? -3.757 -7.932 -25.782 1.00 93.69 137 THR A O 1
ATOM 1021 N N . GLY A 1 138 ? -3.418 -5.825 -25.062 1.00 92.69 138 GLY A N 1
ATOM 1022 C CA . GLY A 1 138 ? -2.200 -6.122 -24.304 1.00 92.69 138 GLY A CA 1
ATOM 1023 C C . GLY A 1 138 ? -1.004 -6.500 -25.182 1.00 92.69 138 GLY A C 1
ATOM 1024 O O . GLY A 1 138 ? 0.021 -6.939 -24.667 1.00 92.69 138 GLY A O 1
ATOM 1025 N N . VAL A 1 139 ? -1.114 -6.352 -26.504 1.00 97.62 139 VAL A N 1
ATOM 1026 C CA . VAL A 1 139 ? -0.003 -6.544 -27.440 1.00 97.62 139 VAL A CA 1
ATOM 1027 C C . VAL A 1 139 ? 1.074 -5.499 -27.161 1.00 97.62 139 VAL A C 1
ATOM 1029 O O . VAL A 1 139 ? 0.772 -4.326 -26.944 1.00 97.62 139 VAL A O 1
ATOM 1032 N N . LEU A 1 140 ? 2.334 -5.922 -27.173 1.00 98.31 140 LEU A N 1
ATOM 1033 C CA . LEU A 1 140 ? 3.481 -5.033 -27.043 1.00 98.31 140 LEU A CA 1
ATOM 1034 C C . LEU A 1 140 ? 3.761 -4.354 -28.382 1.00 98.31 140 LEU A C 1
ATOM 1036 O O . LEU A 1 140 ? 3.719 -5.006 -29.427 1.00 98.31 140 LEU A O 1
ATOM 1040 N N . GLN A 1 141 ? 4.082 -3.064 -28.346 1.00 97.38 141 GLN A N 1
ATOM 1041 C CA . GLN A 1 141 ? 4.445 -2.276 -29.516 1.00 97.38 141 GLN A CA 1
ATOM 1042 C C . GLN A 1 141 ? 5.815 -1.640 -29.337 1.00 97.38 141 GLN A C 1
ATOM 1044 O O . GLN A 1 141 ? 6.083 -1.013 -28.313 1.00 97.38 141 GLN A O 1
ATOM 1049 N N . LEU A 1 142 ? 6.644 -1.749 -30.372 1.00 97.00 142 LEU A N 1
ATOM 1050 C CA . LEU A 1 142 ? 7.830 -0.919 -30.537 1.00 97.00 142 LEU A CA 1
ATOM 1051 C C . LEU A 1 142 ? 7.597 0.040 -31.694 1.00 97.00 142 LEU A C 1
ATOM 1053 O O . LEU A 1 142 ? 7.254 -0.390 -32.800 1.00 97.00 142 LEU A O 1
ATOM 1057 N N . LEU A 1 143 ? 7.822 1.324 -31.443 1.00 93.81 143 LEU A N 1
ATOM 1058 C CA . LEU A 1 143 ? 7.811 2.356 -32.461 1.00 93.81 143 LEU A CA 1
ATOM 1059 C C . LEU A 1 143 ? 9.166 3.065 -32.514 1.00 93.81 143 LEU A C 1
ATOM 1061 O O . LEU A 1 143 ? 9.837 3.233 -31.498 1.00 93.81 143 LEU A O 1
ATOM 1065 N N . HIS A 1 144 ? 9.562 3.482 -33.713 1.00 91.88 144 HIS A N 1
ATOM 1066 C CA . HIS A 1 144 ? 10.687 4.392 -33.918 1.00 91.88 144 HIS A CA 1
ATOM 1067 C C . HIS A 1 144 ? 10.451 5.243 -35.167 1.00 91.88 144 HIS A C 1
ATOM 1069 O O . HIS A 1 144 ? 9.793 4.808 -36.120 1.00 91.88 144 HIS A O 1
ATOM 1075 N N . GLN A 1 145 ? 11.012 6.448 -35.183 1.00 88.88 145 GLN A N 1
ATOM 1076 C CA . GLN A 1 145 ? 11.025 7.298 -36.365 1.00 88.88 145 GLN A CA 1
ATOM 1077 C C . GLN A 1 145 ? 11.890 6.691 -37.475 1.00 88.88 145 GLN A C 1
ATOM 1079 O O . GLN A 1 145 ? 12.902 6.029 -37.231 1.00 88.88 145 GLN A O 1
ATOM 1084 N N . THR A 1 146 ? 11.466 6.928 -38.712 1.00 86.81 146 THR A N 1
ATOM 1085 C CA . THR A 1 146 ? 12.146 6.502 -39.946 1.00 86.81 146 THR A CA 1
ATOM 1086 C C . THR A 1 146 ? 12.602 7.696 -40.774 1.00 86.81 146 THR A C 1
ATOM 1088 O O . THR A 1 146 ? 13.458 7.572 -41.650 1.00 86.81 146 THR A O 1
ATOM 1091 N N . SER A 1 147 ? 12.031 8.868 -40.503 1.00 83.31 147 SER A N 1
ATOM 1092 C CA . SER A 1 147 ? 12.484 10.174 -40.965 1.00 83.31 147 SER A CA 1
ATOM 1093 C C . SER A 1 147 ? 12.059 11.211 -39.931 1.00 83.31 147 SER A C 1
ATOM 1095 O O . SER A 1 147 ? 10.936 11.151 -39.421 1.00 83.31 147 SER A O 1
ATOM 1097 N N . GLU A 1 148 ? 12.965 12.132 -39.617 1.00 79.31 148 GLU A N 1
ATOM 1098 C CA . GLU A 1 148 ? 12.776 13.146 -38.580 1.00 79.31 148 GLU A CA 1
ATOM 1099 C C . GLU A 1 148 ? 11.457 13.905 -38.784 1.00 79.31 148 GLU A C 1
ATOM 1101 O O . GLU A 1 148 ? 11.150 14.366 -39.887 1.00 79.31 148 GLU A O 1
ATOM 1106 N N . GLY A 1 149 ? 10.633 13.944 -37.734 1.00 72.62 149 GLY A N 1
ATOM 1107 C CA . GLY A 1 149 ? 9.383 14.708 -37.689 1.00 72.62 149 GLY A CA 1
ATOM 1108 C C . GLY A 1 149 ? 8.315 14.339 -38.728 1.00 72.62 149 GLY A C 1
ATOM 1109 O O . GLY A 1 149 ? 7.403 15.137 -38.941 1.00 72.62 149 GLY A O 1
ATOM 1110 N N . THR A 1 150 ? 8.414 13.185 -39.404 1.00 76.38 150 THR A N 1
ATOM 1111 C CA . THR A 1 150 ? 7.562 12.887 -40.575 1.00 76.38 150 THR A CA 1
ATOM 1112 C C . THR A 1 150 ? 7.007 11.469 -40.640 1.00 76.38 150 THR A C 1
ATOM 1114 O O . THR A 1 150 ? 5.824 11.301 -40.924 1.00 76.38 150 THR A O 1
ATOM 1117 N N . THR A 1 151 ? 7.824 10.434 -40.435 1.00 84.94 151 THR A N 1
ATOM 1118 C CA . THR A 1 151 ? 7.388 9.036 -40.609 1.00 84.94 151 THR A CA 1
ATOM 1119 C C . THR A 1 151 ? 7.938 8.133 -39.517 1.00 84.94 151 THR A C 1
ATOM 1121 O O . THR A 1 151 ? 9.011 8.384 -38.966 1.00 84.94 151 THR A O 1
ATOM 1124 N N . TYR A 1 152 ? 7.199 7.069 -39.209 1.00 89.00 152 TYR A N 1
ATOM 1125 C CA . TYR A 1 152 ? 7.569 6.079 -38.206 1.00 89.00 152 TYR A CA 1
ATOM 1126 C C . TYR A 1 152 ? 7.170 4.669 -38.629 1.00 89.00 152 TYR A C 1
ATOM 1128 O O . TYR A 1 152 ? 6.305 4.475 -39.485 1.00 89.00 152 TYR A O 1
ATOM 1136 N N . ALA A 1 153 ? 7.793 3.686 -37.987 1.00 91.81 153 ALA A N 1
ATOM 1137 C CA . ALA A 1 153 ? 7.406 2.288 -38.062 1.00 91.81 153 ALA A CA 1
ATOM 1138 C C . ALA A 1 153 ? 6.804 1.827 -36.732 1.00 91.81 153 ALA A C 1
ATOM 1140 O O . ALA A 1 153 ? 7.175 2.321 -35.667 1.00 91.81 153 ALA A O 1
ATOM 1141 N N . THR A 1 154 ? 5.898 0.852 -36.802 1.00 94.19 154 THR A N 1
ATOM 1142 C CA . THR A 1 154 ? 5.325 0.171 -35.638 1.00 94.19 154 THR A CA 1
ATOM 1143 C C . THR A 1 154 ? 5.455 -1.330 -35.828 1.00 94.19 154 THR A C 1
ATOM 1145 O O . THR A 1 154 ? 5.038 -1.874 -36.850 1.00 94.19 154 THR A O 1
ATOM 1148 N N . TYR A 1 155 ? 5.988 -2.000 -34.816 1.00 97.06 155 TYR A N 1
ATOM 1149 C CA . TYR A 1 155 ? 6.110 -3.451 -34.749 1.00 97.06 155 TYR A CA 1
ATOM 1150 C C . TYR A 1 155 ? 5.313 -3.950 -33.555 1.00 97.06 155 TYR A C 1
ATOM 1152 O O . TYR A 1 155 ? 5.269 -3.280 -32.527 1.00 97.06 155 TYR A O 1
ATOM 1160 N N . ASN A 1 156 ? 4.692 -5.117 -33.694 1.00 97.69 156 ASN A N 1
ATOM 1161 C CA . ASN A 1 156 ? 3.797 -5.673 -32.686 1.00 97.69 156 ASN A CA 1
ATOM 1162 C C . ASN A 1 156 ? 4.253 -7.076 -32.282 1.00 97.69 156 ASN A C 1
ATOM 1164 O O . ASN A 1 156 ? 4.724 -7.844 -33.128 1.00 97.69 156 ASN A O 1
ATOM 1168 N N . SER A 1 157 ? 4.056 -7.431 -31.014 1.00 98.06 157 SER A N 1
ATOM 1169 C CA . SER A 1 157 ? 4.089 -8.828 -30.589 1.00 98.06 157 SER A CA 1
ATOM 1170 C C . SER A 1 157 ? 2.900 -9.604 -31.175 1.00 98.06 157 SER A C 1
ATOM 1172 O O . SER A 1 157 ? 1.864 -9.040 -31.527 1.00 98.06 157 SER A O 1
ATOM 1174 N N . THR A 1 158 ? 3.039 -10.923 -31.290 1.00 97.00 158 THR A N 1
ATOM 1175 C CA . THR A 1 158 ? 1.945 -11.833 -31.665 1.00 97.00 158 THR A CA 1
ATOM 1176 C C . THR A 1 158 ? 1.123 -12.276 -30.458 1.00 97.00 158 THR A C 1
ATOM 1178 O O . THR A 1 158 ? -0.012 -12.715 -30.617 1.00 97.00 158 THR A O 1
ATOM 1181 N N . THR A 1 159 ? 1.695 -12.163 -29.257 1.00 94.88 159 THR A N 1
ATOM 1182 C CA . THR A 1 159 ? 1.047 -12.504 -27.988 1.00 94.88 159 THR A CA 1
ATOM 1183 C C . THR A 1 159 ? 0.906 -11.246 -27.139 1.00 94.88 159 THR A C 1
ATOM 1185 O O . THR A 1 159 ? 1.865 -10.482 -27.009 1.00 94.88 159 THR A O 1
ATOM 1188 N N . GLY A 1 160 ? -0.285 -11.031 -26.580 1.00 93.31 160 GLY A N 1
ATOM 1189 C CA . GLY A 1 160 ? -0.565 -9.950 -25.639 1.00 93.31 160 GLY A CA 1
ATOM 1190 C C . GLY A 1 160 ? -0.557 -10.423 -24.187 1.00 93.31 160 GLY A C 1
ATOM 1191 O O . GLY A 1 160 ? -0.751 -11.606 -23.904 1.00 93.31 160 GLY A O 1
ATOM 1192 N N . LEU A 1 161 ? -0.332 -9.486 -23.274 1.00 95.12 161 LEU A N 1
ATOM 1193 C CA . LEU A 1 161 ? -0.450 -9.692 -21.833 1.00 95.12 161 LEU A CA 1
ATOM 1194 C C . LEU A 1 161 ? -1.872 -9.387 -21.332 1.00 95.12 161 LEU A C 1
ATOM 1196 O O . LEU A 1 161 ? -2.688 -8.795 -22.035 1.00 95.12 161 LEU A O 1
ATOM 1200 N N . THR A 1 162 ? -2.164 -9.759 -20.089 1.00 95.19 162 THR A N 1
ATOM 1201 C CA . THR A 1 162 ? -3.431 -9.448 -19.403 1.00 95.19 162 THR A CA 1
ATOM 1202 C C . THR A 1 162 ? -3.202 -8.500 -18.229 1.00 95.19 162 THR A C 1
ATOM 1204 O O . THR A 1 162 ? -2.132 -8.499 -17.627 1.00 95.19 162 THR A O 1
ATOM 1207 N N . ALA A 1 163 ? -4.216 -7.728 -17.843 1.00 94.44 163 ALA A N 1
ATOM 1208 C CA . ALA A 1 163 ? -4.144 -6.919 -16.627 1.00 94.44 163 ALA A CA 1
ATOM 1209 C C . ALA A 1 163 ? -4.132 -7.786 -15.350 1.00 94.44 163 ALA A C 1
ATOM 1211 O O . ALA A 1 163 ? -4.549 -8.948 -15.362 1.00 94.44 163 ALA A O 1
ATOM 1212 N N . GLY A 1 164 ? -3.658 -7.216 -14.242 1.00 90.12 164 GLY A N 1
ATOM 1213 C CA . GLY A 1 164 ? -3.754 -7.790 -12.898 1.00 90.12 164 GLY A CA 1
ATOM 1214 C C . GLY A 1 164 ? -2.653 -8.777 -12.503 1.00 90.12 164 GLY A C 1
ATOM 1215 O O . GLY A 1 164 ? -2.631 -9.204 -11.349 1.00 90.12 164 GLY A O 1
ATOM 1216 N N . ARG A 1 165 ? -1.704 -9.108 -13.391 1.00 89.31 165 ARG A N 1
ATOM 1217 C CA . ARG A 1 165 ? -0.531 -9.941 -13.058 1.00 89.31 165 ARG A CA 1
ATOM 1218 C C . ARG A 1 165 ? 0.776 -9.323 -13.553 1.00 89.31 165 ARG A C 1
ATOM 1220 O O . ARG A 1 165 ? 0.779 -8.582 -14.530 1.00 89.31 165 ARG A O 1
ATOM 1227 N N . TRP A 1 166 ? 1.872 -9.667 -12.885 1.00 92.19 166 TRP A N 1
ATOM 1228 C CA . TRP A 1 166 ? 3.219 -9.265 -13.282 1.00 92.19 166 TRP A CA 1
ATOM 1229 C C . TRP A 1 166 ? 3.717 -10.078 -14.487 1.00 92.19 166 TRP A C 1
ATOM 1231 O O . TRP A 1 166 ? 3.671 -11.310 -14.451 1.00 92.19 166 TRP A O 1
ATOM 1241 N N . TYR A 1 167 ? 4.255 -9.395 -15.494 1.00 94.00 167 TYR A N 1
ATOM 1242 C CA . TYR A 1 167 ? 4.953 -9.963 -16.649 1.00 94.00 167 TYR A CA 1
ATOM 1243 C C . TYR A 1 167 ? 6.360 -9.380 -16.744 1.00 94.00 167 TYR A C 1
ATOM 1245 O O . TYR A 1 167 ? 6.532 -8.181 -16.528 1.00 94.00 167 TYR A O 1
ATOM 1253 N N . HIS A 1 168 ? 7.338 -10.190 -17.147 1.00 95.88 168 HIS A N 1
ATOM 1254 C CA . HIS A 1 168 ? 8.571 -9.640 -17.707 1.00 95.88 168 HIS A CA 1
ATOM 1255 C C . HIS A 1 168 ? 8.364 -9.410 -19.200 1.00 95.88 168 HIS A C 1
ATOM 1257 O O . HIS A 1 168 ? 8.033 -10.341 -19.937 1.00 95.88 168 HIS A O 1
ATOM 1263 N N . VAL A 1 169 ? 8.569 -8.186 -19.664 1.00 98.25 169 VAL A N 1
ATOM 1264 C CA . VAL A 1 169 ? 8.437 -7.819 -21.072 1.00 98.25 169 VAL A CA 1
ATOM 1265 C C . VAL A 1 169 ? 9.781 -7.366 -21.610 1.00 98.25 169 VAL A C 1
ATOM 1267 O O . VAL A 1 169 ? 10.543 -6.699 -20.913 1.00 98.25 169 VAL A O 1
ATOM 1270 N N . ALA A 1 170 ? 10.078 -7.706 -22.861 1.00 98.56 170 ALA A N 1
ATOM 1271 C CA . ALA A 1 170 ? 11.250 -7.165 -23.532 1.00 98.56 170 ALA A CA 1
ATOM 1272 C C . ALA A 1 170 ? 11.041 -7.013 -25.036 1.00 98.56 170 ALA A C 1
ATOM 1274 O O . ALA A 1 170 ? 10.247 -7.735 -25.648 1.00 98.56 170 ALA A O 1
ATOM 1275 N N . VAL A 1 171 ? 11.803 -6.103 -25.632 1.00 98.56 171 VAL A N 1
ATOM 1276 C CA . VAL A 1 171 ? 11.948 -5.976 -27.080 1.00 98.56 171 VAL A CA 1
ATOM 1277 C C . VAL A 1 171 ? 13.416 -5.810 -27.451 1.00 98.56 171 VAL A C 1
ATOM 1279 O O . VAL A 1 171 ? 14.142 -5.059 -26.800 1.00 98.56 171 VAL A O 1
ATOM 1282 N N . THR A 1 172 ? 13.850 -6.506 -28.500 1.00 98.19 172 THR A N 1
ATOM 1283 C CA . THR A 1 172 ? 15.181 -6.354 -29.094 1.00 98.19 172 THR A CA 1
ATOM 1284 C C . THR A 1 172 ? 15.065 -5.915 -30.548 1.00 98.19 172 THR A C 1
ATOM 1286 O O . THR A 1 172 ? 14.158 -6.337 -31.271 1.00 98.19 172 THR A O 1
ATOM 1289 N N . LEU A 1 173 ? 15.988 -5.061 -30.985 1.00 96.81 173 LEU A N 1
ATOM 1290 C CA . LEU A 1 173 ? 16.108 -4.620 -32.374 1.00 96.81 173 LEU A CA 1
ATOM 1291 C C . LEU A 1 173 ? 17.580 -4.654 -32.779 1.00 96.81 173 LEU A C 1
ATOM 1293 O O . LEU A 1 173 ? 18.442 -4.172 -32.047 1.00 96.81 173 LEU A O 1
ATOM 1297 N N . VAL A 1 174 ? 17.862 -5.186 -33.970 1.00 95.06 174 VAL A N 1
ATOM 1298 C CA . VAL A 1 174 ? 19.161 -5.049 -34.648 1.00 95.06 174 VAL A CA 1
ATOM 1299 C C . VAL A 1 174 ? 18.927 -4.422 -36.017 1.00 95.06 174 VAL A C 1
ATOM 1301 O O . VAL A 1 174 ? 18.112 -4.924 -36.794 1.00 95.06 174 VAL A O 1
ATOM 1304 N N . LYS A 1 175 ? 19.657 -3.345 -36.327 1.00 94.00 175 LYS A N 1
ATOM 1305 C CA . LYS A 1 175 ? 19.553 -2.625 -37.600 1.00 94.00 175 LYS A CA 1
ATOM 1306 C C . LYS A 1 175 ? 19.762 -3.565 -38.791 1.00 94.00 175 LYS A C 1
ATOM 1308 O O . LYS A 1 175 ? 20.780 -4.244 -38.891 1.00 94.00 175 LYS A O 1
ATOM 1313 N N . GLY A 1 176 ? 18.808 -3.557 -39.716 1.00 91.81 176 GLY A N 1
ATOM 1314 C CA . GLY A 1 176 ? 18.777 -4.396 -40.913 1.00 91.81 176 GLY A CA 1
ATOM 1315 C C . GLY A 1 176 ? 18.344 -5.847 -40.672 1.00 91.81 176 GLY A C 1
ATOM 1316 O O . GLY A 1 176 ? 18.510 -6.664 -41.572 1.00 91.81 176 GLY A O 1
ATOM 1317 N N . SER A 1 177 ? 17.827 -6.187 -39.486 1.00 93.38 177 SER A N 1
ATOM 1318 C CA . SER A 1 177 ? 17.446 -7.558 -39.120 1.00 93.38 177 SER A CA 1
ATOM 1319 C C . SER A 1 177 ? 15.965 -7.648 -38.731 1.00 93.38 177 SER A C 1
ATOM 1321 O O . SER A 1 177 ? 15.087 -7.491 -39.580 1.00 93.38 177 SER A O 1
ATOM 1323 N N . SER A 1 178 ? 15.662 -7.922 -37.463 1.00 92.56 178 SER A N 1
ATOM 1324 C CA . SER A 1 178 ? 14.311 -8.163 -36.960 1.00 92.56 178 SER A CA 1
ATOM 1325 C C . SER A 1 178 ? 14.088 -7.498 -35.607 1.00 92.56 178 SER A C 1
ATOM 1327 O O . SER A 1 178 ? 15.036 -7.251 -34.859 1.00 92.56 178 SER A O 1
ATOM 1329 N N . VAL A 1 179 ? 12.818 -7.219 -35.322 1.00 97.50 179 VAL A N 1
ATOM 1330 C CA . VAL A 1 179 ? 12.310 -6.802 -34.017 1.00 97.50 179 VAL A CA 1
ATOM 1331 C C . VAL A 1 179 ? 11.715 -8.024 -33.333 1.00 97.50 179 VAL A C 1
ATOM 1333 O O . VAL A 1 179 ? 10.760 -8.618 -33.846 1.00 97.50 179 VAL A O 1
ATOM 1336 N N . LYS A 1 180 ? 12.272 -8.409 -32.185 1.00 98.19 180 LYS A N 1
ATOM 1337 C CA . LYS A 1 180 ? 11.789 -9.546 -31.397 1.00 98.19 180 LYS A CA 1
ATOM 1338 C C . LYS A 1 180 ? 11.179 -9.074 -30.093 1.00 98.19 180 LYS A C 1
ATOM 1340 O O . LYS A 1 180 ? 11.784 -8.278 -29.385 1.00 98.19 180 LYS A O 1
ATOM 1345 N N . PHE A 1 181 ? 10.013 -9.609 -29.763 1.00 98.62 181 PHE A N 1
ATOM 1346 C CA . PHE A 1 181 ? 9.320 -9.349 -28.504 1.00 98.62 181 PHE A CA 1
ATOM 1347 C C . PHE A 1 181 ? 9.391 -10.572 -27.604 1.00 98.62 181 PHE A C 1
ATOM 1349 O O . PHE A 1 181 ? 9.448 -11.699 -28.099 1.00 98.62 181 PHE A O 1
ATOM 1356 N N . TYR A 1 182 ? 9.329 -10.355 -26.295 1.00 98.00 182 TYR A N 1
ATOM 1357 C CA . TYR A 1 182 ? 9.356 -11.413 -25.295 1.00 98.00 182 TYR A CA 1
ATOM 1358 C C . TYR A 1 182 ? 8.337 -11.139 -24.190 1.00 98.00 182 TYR A C 1
ATOM 1360 O O . TYR A 1 182 ? 8.164 -9.994 -23.770 1.00 98.00 182 TYR A O 1
ATOM 1368 N N . LEU A 1 183 ? 7.701 -12.207 -23.713 1.00 95.81 183 LEU A N 1
ATOM 1369 C CA . LEU A 1 183 ? 6.845 -12.234 -22.528 1.00 95.81 183 LEU A CA 1
ATOM 1370 C C . LEU A 1 183 ? 7.341 -13.350 -21.607 1.00 95.81 183 LEU A C 1
ATOM 1372 O O . LEU A 1 183 ? 7.530 -14.478 -22.057 1.00 95.81 183 LEU A O 1
ATOM 1376 N N . ASP A 1 184 ? 7.588 -13.029 -20.339 1.00 92.06 184 ASP A N 1
ATOM 1377 C CA . ASP A 1 184 ? 8.108 -13.942 -19.312 1.00 92.06 184 ASP A CA 1
ATOM 1378 C C . ASP A 1 184 ? 9.373 -14.701 -19.768 1.00 92.06 184 ASP A C 1
ATOM 1380 O O . ASP A 1 184 ? 9.564 -15.889 -19.512 1.00 92.06 184 ASP A O 1
ATOM 1384 N N . GLY A 1 185 ? 10.240 -14.001 -20.509 1.00 91.12 185 GLY A N 1
ATOM 1385 C CA . GLY A 1 185 ? 11.493 -14.546 -21.038 1.00 91.12 185 GLY A CA 1
ATOM 1386 C C . GLY A 1 185 ? 11.340 -15.444 -22.276 1.00 91.12 185 GLY A C 1
ATOM 1387 O O . GLY A 1 185 ? 12.338 -15.965 -22.772 1.00 91.12 185 GLY A O 1
ATOM 1388 N N . VAL A 1 186 ? 10.122 -15.626 -22.796 1.00 92.25 186 VAL A N 1
ATOM 1389 C CA . VAL A 1 186 ? 9.812 -16.469 -23.964 1.00 92.25 186 VAL A CA 1
ATOM 1390 C C . VAL A 1 186 ? 9.518 -15.593 -25.191 1.00 92.25 186 VAL A C 1
ATOM 1392 O O . VAL A 1 186 ? 8.841 -14.573 -25.045 1.00 92.25 186 VAL A O 1
ATOM 1395 N N . PRO A 1 187 ? 9.977 -15.959 -26.408 1.00 96.06 187 PRO A N 1
ATOM 1396 C CA . PRO A 1 187 ? 9.649 -15.218 -27.625 1.00 96.06 187 PRO A CA 1
ATOM 1397 C C . PRO A 1 187 ? 8.135 -15.063 -27.836 1.00 96.06 187 PRO A C 1
ATOM 1399 O O . PRO A 1 187 ? 7.389 -16.039 -27.856 1.00 96.06 187 PRO A O 1
ATOM 1402 N N . ALA A 1 188 ? 7.700 -13.824 -28.042 1.00 97.19 188 ALA A N 1
ATOM 1403 C CA . ALA A 1 188 ? 6.310 -13.402 -28.215 1.00 97.19 188 ALA A CA 1
ATOM 1404 C C . ALA A 1 188 ? 6.069 -12.689 -29.559 1.00 97.19 188 ALA A C 1
ATOM 1406 O O . ALA A 1 188 ? 5.042 -12.043 -29.742 1.00 97.19 188 ALA A O 1
ATOM 1407 N N . GLY A 1 189 ? 7.020 -12.765 -30.491 1.00 95.81 189 GLY A N 1
ATOM 1408 C CA . GLY A 1 189 ? 6.923 -12.197 -31.836 1.00 95.81 189 GLY A CA 1
ATOM 1409 C C . GLY A 1 189 ? 8.304 -11.964 -32.444 1.00 95.81 189 GLY A C 1
ATOM 1410 O O . GLY A 1 189 ? 9.255 -11.673 -31.723 1.00 95.81 189 GLY A O 1
ATOM 1411 N N . ASN A 1 190 ? 8.420 -12.101 -33.765 1.00 96.44 190 ASN A N 1
ATOM 1412 C CA . ASN A 1 190 ? 9.648 -11.837 -34.515 1.00 96.44 190 ASN A CA 1
ATOM 1413 C C . ASN A 1 190 ? 9.283 -11.261 -35.889 1.00 96.44 190 ASN A C 1
ATOM 1415 O O . ASN A 1 190 ? 8.778 -11.987 -36.747 1.00 96.44 190 ASN A O 1
ATOM 1419 N N . VAL A 1 191 ? 9.498 -9.962 -36.079 1.00 95.31 191 VAL A N 1
ATOM 1420 C CA . VAL A 1 191 ? 9.052 -9.224 -37.267 1.00 95.31 191 VAL A CA 1
ATOM 1421 C C . VAL A 1 191 ? 10.271 -8.686 -38.017 1.00 95.31 191 VAL A C 1
ATOM 1423 O O . VAL A 1 191 ? 11.104 -8.025 -37.396 1.00 95.31 191 VAL A O 1
ATOM 1426 N N . PRO A 1 192 ? 10.414 -8.929 -39.334 1.00 94.25 192 PRO A N 1
ATOM 1427 C CA . PRO A 1 192 ? 11.459 -8.291 -40.128 1.00 94.25 192 PRO A CA 1
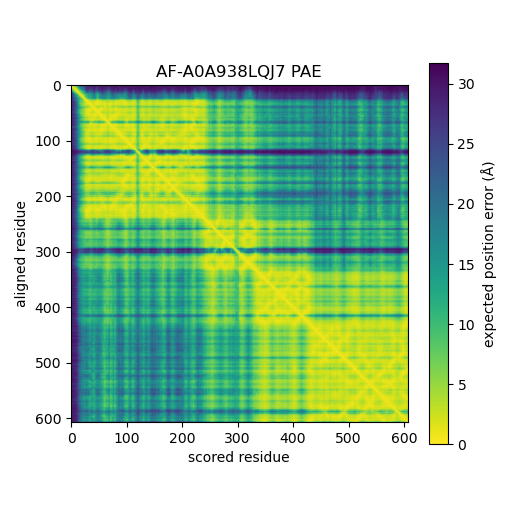ATOM 1428 C C . PRO A 1 192 ? 11.366 -6.769 -40.029 1.00 94.25 192 PRO A C 1
ATOM 1430 O O . PRO A 1 192 ? 10.272 -6.204 -40.094 1.00 94.25 192 PRO A O 1
ATOM 1433 N N . GLN A 1 193 ? 12.506 -6.100 -39.894 1.00 92.31 193 GLN A N 1
ATOM 1434 C CA . GLN A 1 193 ? 12.534 -4.645 -39.880 1.00 92.31 193 GLN A CA 1
ATOM 1435 C C . GLN A 1 193 ? 12.018 -4.105 -41.223 1.00 92.31 193 GLN A C 1
ATOM 1437 O O . GLN A 1 193 ? 12.539 -4.451 -42.282 1.00 92.31 193 GLN A O 1
ATOM 1442 N N . SER A 1 194 ? 10.996 -3.251 -41.181 1.00 87.50 194 SER A N 1
ATOM 1443 C CA . SER A 1 194 ? 10.299 -2.756 -42.374 1.00 87.50 194 SER A CA 1
ATOM 1444 C C . SER A 1 194 ? 10.739 -1.356 -42.800 1.00 87.50 194 SER A C 1
ATOM 1446 O O . SER A 1 194 ? 10.336 -0.893 -43.864 1.00 87.50 194 SER A O 1
ATOM 1448 N N . ALA A 1 195 ? 11.539 -0.663 -41.984 1.00 87.12 195 ALA A N 1
ATOM 1449 C CA . ALA A 1 195 ? 11.994 0.695 -42.263 1.00 87.12 195 ALA A CA 1
ATOM 1450 C C . ALA A 1 195 ? 13.314 1.044 -41.557 1.00 87.12 195 ALA A C 1
ATOM 1452 O O . ALA A 1 195 ? 13.707 0.387 -40.595 1.00 87.12 195 ALA A O 1
ATOM 1453 N N . ASN A 1 196 ? 13.991 2.097 -42.024 1.00 85.44 196 ASN A N 1
ATOM 1454 C CA . ASN A 1 196 ? 15.311 2.499 -41.531 1.00 85.44 196 ASN A CA 1
ATOM 1455 C C . ASN A 1 196 ? 15.295 2.910 -40.050 1.00 85.44 196 ASN A C 1
ATOM 1457 O O . ASN A 1 196 ? 14.433 3.662 -39.610 1.00 85.44 196 ASN A O 1
ATOM 1461 N N . PHE A 1 197 ? 16.306 2.444 -39.318 1.00 86.50 197 PHE A N 1
ATOM 1462 C CA . PHE A 1 197 ? 16.640 2.821 -37.943 1.00 86.50 197 PHE A CA 1
ATOM 1463 C C . PHE A 1 197 ? 18.124 3.227 -37.913 1.00 86.50 197 PHE A C 1
ATOM 1465 O O . PHE A 1 197 ? 18.931 2.586 -38.608 1.00 86.50 197 PHE A O 1
ATOM 1472 N N . PRO A 1 198 ? 18.533 4.249 -37.143 1.00 87.38 198 PRO A N 1
ATOM 1473 C CA . PRO A 1 198 ? 17.754 5.065 -36.203 1.00 87.38 198 PRO A CA 1
ATOM 1474 C C . PRO A 1 198 ? 17.395 6.461 -36.750 1.00 87.38 198 PRO A C 1
ATOM 1476 O O . PRO A 1 198 ? 17.960 6.907 -37.748 1.00 87.38 198 PRO A O 1
ATOM 1479 N N . VAL A 1 199 ? 16.541 7.179 -36.019 1.00 86.81 199 VAL A N 1
ATOM 1480 C CA . VAL A 1 199 ? 16.512 8.651 -35.977 1.00 86.81 199 VAL A CA 1
ATOM 1481 C C . VAL A 1 199 ? 16.801 9.050 -34.528 1.00 86.81 199 VAL A C 1
ATOM 1483 O O . VAL A 1 199 ? 16.082 8.616 -33.629 1.00 86.81 199 VAL A O 1
ATOM 1486 N N . LEU A 1 200 ? 17.893 9.782 -34.299 1.00 88.12 200 LEU A N 1
ATOM 1487 C CA . LEU A 1 200 ? 18.343 10.191 -32.959 1.00 88.12 200 LEU A CA 1
ATOM 1488 C C . LEU A 1 200 ? 17.696 11.518 -32.548 1.00 88.12 200 LEU A C 1
ATOM 1490 O O . LEU A 1 200 ? 17.157 12.220 -33.404 1.00 88.12 200 LEU A O 1
ATOM 1494 N N . ASN A 1 201 ? 17.709 11.839 -31.253 1.00 84.81 201 ASN A N 1
ATOM 1495 C CA . ASN A 1 201 ? 17.143 13.087 -30.742 1.00 84.81 201 ASN A CA 1
ATOM 1496 C C . ASN A 1 201 ? 17.728 13.483 -29.379 1.00 84.81 201 ASN A C 1
ATOM 1498 O O . ASN A 1 201 ? 18.039 12.630 -28.549 1.00 84.81 201 ASN A O 1
ATOM 1502 N N . ASP A 1 202 ? 17.727 14.785 -29.113 1.00 88.25 202 ASP A N 1
ATOM 1503 C CA . ASP A 1 202 ? 18.217 15.371 -27.863 1.00 88.25 202 ASP A CA 1
ATOM 1504 C C . ASP A 1 202 ? 17.094 15.474 -26.810 1.00 88.25 202 ASP A C 1
ATOM 1506 O O . ASP A 1 202 ? 16.893 16.515 -26.183 1.00 88.25 202 ASP A O 1
ATOM 1510 N N . GLU A 1 203 ? 16.294 14.414 -26.635 1.00 89.12 203 GLU A N 1
ATOM 1511 C CA . GLU A 1 203 ? 15.228 14.391 -25.624 1.00 89.12 203 GLU A CA 1
ATOM 1512 C C . GLU A 1 203 ? 15.559 13.489 -24.429 1.00 89.12 203 GLU A C 1
ATOM 1514 O O . GLU A 1 203 ? 16.199 12.443 -24.592 1.00 89.12 203 GLU A O 1
ATOM 1519 N N . PRO A 1 204 ? 15.074 13.843 -23.224 1.00 92.81 204 PRO A N 1
ATOM 1520 C CA . PRO A 1 204 ? 15.106 12.968 -22.057 1.00 92.81 204 PRO A CA 1
ATOM 1521 C C . PRO A 1 204 ? 14.446 11.611 -22.322 1.00 92.81 204 PRO A C 1
ATOM 1523 O O . PRO A 1 204 ? 13.456 11.526 -23.057 1.00 92.81 204 PRO A O 1
ATOM 1526 N N . VAL A 1 205 ? 14.934 10.569 -21.647 1.00 95.81 205 VAL A N 1
ATOM 1527 C CA . VAL A 1 205 ? 14.205 9.297 -21.550 1.00 95.81 205 VAL A CA 1
ATOM 1528 C C . VAL A 1 205 ? 13.103 9.446 -20.504 1.00 95.81 205 VAL A C 1
ATOM 1530 O O . VAL A 1 205 ? 13.311 10.036 -19.443 1.00 95.81 205 VAL A O 1
ATOM 1533 N N . ARG A 1 206 ? 11.923 8.904 -20.795 1.00 95.94 206 ARG A N 1
ATOM 1534 C CA . ARG A 1 206 ? 10.785 8.852 -19.876 1.00 95.94 206 ARG A CA 1
ATOM 1535 C C . ARG A 1 206 ? 10.360 7.414 -19.667 1.00 95.94 206 ARG A C 1
ATOM 1537 O O . ARG A 1 206 ? 10.182 6.667 -20.625 1.00 95.94 206 ARG A O 1
ATOM 1544 N N . ILE A 1 207 ? 10.182 7.037 -18.413 1.00 98.44 207 ILE A N 1
ATOM 1545 C CA . ILE A 1 207 ? 9.567 5.773 -18.016 1.00 98.44 207 ILE A CA 1
ATOM 1546 C C . ILE A 1 207 ? 8.168 6.113 -17.515 1.00 98.44 207 ILE A C 1
ATOM 1548 O O . ILE A 1 207 ? 8.010 7.059 -16.746 1.00 98.44 207 ILE A O 1
ATOM 1552 N N . GLY A 1 208 ? 7.161 5.370 -17.961 1.00 97.12 208 GLY A N 1
ATOM 1553 C CA . GLY A 1 208 ? 5.781 5.559 -17.512 1.00 97.12 208 GLY A CA 1
ATOM 1554 C C . GLY A 1 208 ? 4.940 6.550 -18.328 1.00 97.12 208 GLY A C 1
ATOM 1555 O O . GLY A 1 208 ? 3.740 6.635 -18.115 1.00 97.12 208 GLY A O 1
ATOM 1556 N N . GLY A 1 209 ? 5.496 7.271 -19.306 1.00 92.50 209 GLY A N 1
ATOM 1557 C CA . GLY A 1 209 ? 4.716 8.256 -20.065 1.00 92.50 209 GLY A CA 1
ATOM 1558 C C . GLY A 1 209 ? 5.476 8.913 -21.209 1.00 92.50 209 GLY A C 1
ATOM 1559 O O . GLY A 1 209 ? 6.636 8.596 -21.476 1.00 92.50 209 GLY A O 1
ATOM 1560 N N . ARG A 1 210 ? 4.806 9.856 -21.877 1.00 85.81 210 ARG A N 1
ATOM 1561 C CA . ARG A 1 210 ? 5.365 10.714 -22.933 1.00 85.81 210 ARG A CA 1
ATOM 1562 C C . ARG A 1 210 ? 5.330 12.181 -22.529 1.00 85.81 210 ARG A C 1
ATOM 1564 O O . ARG A 1 210 ? 4.512 12.602 -21.722 1.00 85.81 210 ARG A O 1
ATOM 1571 N N . LYS A 1 211 ? 6.197 12.979 -23.155 1.00 81.31 211 LYS A N 1
ATOM 1572 C CA . LYS A 1 211 ? 6.325 14.428 -22.915 1.00 81.31 211 LYS A CA 1
ATOM 1573 C C . LYS A 1 211 ? 5.038 15.225 -23.154 1.00 81.31 211 LYS A C 1
ATOM 1575 O O . LYS A 1 211 ? 4.828 16.240 -22.505 1.00 81.31 211 LYS A O 1
ATOM 1580 N N . ASP A 1 212 ? 4.219 14.798 -24.111 1.00 78.88 212 ASP A N 1
ATOM 1581 C CA . ASP A 1 212 ? 2.975 15.467 -24.515 1.00 78.88 212 ASP A CA 1
ATOM 1582 C C . ASP A 1 212 ? 1.765 15.107 -23.644 1.00 78.88 212 ASP A C 1
ATOM 1584 O O . ASP A 1 212 ? 0.683 15.652 -23.854 1.00 78.88 212 ASP A O 1
ATOM 1588 N N . GLY A 1 213 ? 1.933 14.183 -22.695 1.00 80.25 213 GLY A N 1
ATOM 1589 C CA . GLY A 1 213 ? 0.848 13.664 -21.875 1.00 80.25 213 GLY A CA 1
ATOM 1590 C C . GLY A 1 213 ? -0.201 12.871 -22.654 1.00 80.25 213 GLY A C 1
ATOM 1591 O O . GLY A 1 213 ? -1.345 12.788 -22.217 1.00 80.25 213 GLY A O 1
ATOM 1592 N N . TYR A 1 214 ? 0.156 12.292 -23.810 1.00 83.31 214 TYR A N 1
ATOM 1593 C CA . TYR A 1 214 ? -0.785 11.526 -24.636 1.00 83.31 214 TYR A CA 1
ATOM 1594 C C . TYR A 1 214 ? -1.426 10.350 -23.883 1.00 83.31 214 TYR A C 1
ATOM 1596 O O . TYR A 1 214 ? -2.618 10.087 -24.034 1.00 83.31 214 TYR A O 1
ATOM 1604 N N . SER A 1 215 ? -0.628 9.621 -23.105 1.00 90.06 215 SER A N 1
ATOM 1605 C CA . SER A 1 215 ? -1.095 8.596 -22.172 1.00 90.06 215 SER A CA 1
ATOM 1606 C C . SER A 1 215 ? 0.015 8.278 -21.173 1.00 90.06 215 SER A C 1
ATOM 1608 O O . SER A 1 215 ? 1.200 8.426 -21.489 1.00 90.06 215 SER A O 1
ATOM 1610 N N . PHE A 1 216 ? -0.373 7.783 -20.005 1.00 94.44 216 PHE A N 1
ATOM 1611 C CA . PHE A 1 216 ? 0.522 7.443 -18.902 1.00 94.44 216 PHE A CA 1
ATOM 1612 C C . PHE A 1 216 ? 0.280 6.011 -18.460 1.00 94.44 216 PHE A C 1
ATOM 1614 O O . PHE A 1 216 ? -0.825 5.486 -18.595 1.00 94.44 216 PHE A O 1
ATOM 1621 N N . PHE A 1 217 ? 1.330 5.365 -17.972 1.00 98.06 217 PHE A N 1
ATOM 1622 C CA . PHE A 1 217 ? 1.308 4.010 -17.454 1.00 98.06 217 PHE A CA 1
ATOM 1623 C C . PHE A 1 217 ? 0.356 3.924 -16.262 1.00 98.06 217 PHE A C 1
ATOM 1625 O O . PHE A 1 217 ? 0.399 4.767 -15.380 1.00 98.06 217 PHE A O 1
ATOM 1632 N N . ASN A 1 218 ? -0.507 2.907 -16.237 1.00 97.06 218 ASN A N 1
ATOM 1633 C CA . ASN A 1 218 ? -1.414 2.664 -15.117 1.00 97.06 218 ASN A CA 1
ATOM 1634 C C . ASN A 1 218 ? -1.175 1.257 -14.570 1.00 97.06 218 ASN A C 1
ATOM 1636 O O . ASN A 1 218 ? -1.616 0.251 -15.149 1.00 97.06 218 ASN A O 1
ATOM 1640 N N . GLY A 1 219 ? -0.448 1.186 -13.464 1.00 97.62 219 GLY A N 1
ATOM 1641 C CA . GLY A 1 219 ? 0.018 -0.063 -12.886 1.00 97.62 219 GLY A CA 1
ATOM 1642 C C . GLY A 1 219 ? 1.379 0.080 -12.226 1.00 97.62 219 GLY A C 1
ATOM 1643 O O . GLY A 1 219 ? 1.809 1.172 -11.888 1.00 97.62 219 GLY A O 1
ATOM 1644 N N . GLN A 1 220 ? 2.078 -1.037 -12.067 1.00 98.12 220 GLN A N 1
ATOM 1645 C CA . GLN A 1 220 ? 3.378 -1.091 -11.405 1.00 98.12 220 GLN A CA 1
ATOM 1646 C C . GLN A 1 220 ? 4.483 -1.406 -12.419 1.00 98.12 220 GLN A C 1
ATOM 1648 O O . GLN A 1 220 ? 4.307 -2.306 -13.248 1.00 98.12 220 GLN A O 1
ATOM 1653 N N . LEU A 1 221 ? 5.601 -0.681 -12.351 1.00 98.19 221 LEU A N 1
ATOM 1654 C CA . LEU A 1 221 ? 6.840 -0.972 -13.075 1.00 98.19 221 LEU A CA 1
ATOM 1655 C C . LEU A 1 221 ? 7.948 -1.304 -12.088 1.00 98.19 221 LEU A C 1
ATOM 1657 O O . LEU A 1 221 ? 8.034 -0.734 -11.003 1.00 98.19 221 LEU A O 1
ATOM 1661 N N . ASP A 1 222 ? 8.800 -2.220 -12.509 1.00 96.38 222 ASP A N 1
ATOM 1662 C CA . ASP A 1 222 ? 9.919 -2.732 -11.742 1.00 96.38 222 ASP A CA 1
ATOM 1663 C C . ASP A 1 222 ? 11.050 -3.072 -12.724 1.00 96.38 222 ASP A C 1
ATOM 1665 O O . ASP A 1 222 ? 10.798 -3.454 -13.875 1.00 96.38 222 ASP A O 1
ATOM 1669 N N . GLU A 1 223 ? 12.300 -2.937 -12.285 1.00 94.38 223 GLU A N 1
ATOM 1670 C CA . GLU A 1 223 ? 13.439 -3.572 -12.957 1.00 94.38 223 GLU A C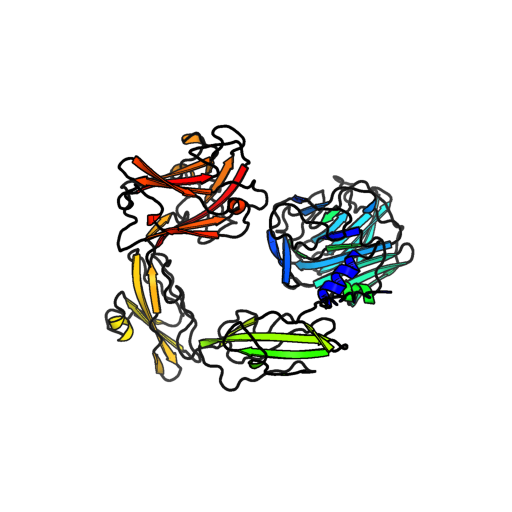A 1
ATOM 1671 C C . GLU A 1 223 ? 13.598 -3.209 -14.452 1.00 94.38 223 GLU A C 1
ATOM 1673 O O . GLU A 1 223 ? 13.933 -4.043 -15.307 1.00 94.38 223 GLU A O 1
ATOM 1678 N N . VAL A 1 224 ? 13.371 -1.927 -14.760 1.00 97.81 224 VAL A N 1
ATOM 1679 C CA . VAL A 1 224 ? 13.450 -1.349 -16.107 1.00 97.81 224 VAL A CA 1
ATOM 1680 C C . VAL A 1 224 ? 14.909 -1.261 -16.540 1.00 97.81 224 VAL A C 1
ATOM 1682 O O . VAL A 1 224 ? 15.744 -0.676 -15.849 1.00 97.81 224 VAL A O 1
ATOM 1685 N N . ARG A 1 225 ? 15.233 -1.824 -17.704 1.00 97.69 225 ARG A N 1
ATOM 1686 C CA . ARG A 1 225 ? 16.592 -1.862 -18.247 1.00 97.69 225 ARG A CA 1
ATOM 1687 C C . ARG A 1 225 ? 16.639 -1.401 -19.692 1.00 97.69 225 ARG A C 1
ATOM 1689 O O . ARG A 1 225 ? 15.750 -1.701 -20.493 1.00 97.69 225 ARG A O 1
ATOM 1696 N N . LEU A 1 226 ? 17.742 -0.740 -20.022 1.00 98.06 226 LEU A N 1
ATOM 1697 C CA . LEU A 1 226 ? 18.080 -0.305 -21.365 1.00 98.06 226 LEU A CA 1
ATOM 1698 C C . LEU A 1 226 ? 19.488 -0.783 -21.726 1.00 98.06 226 LEU A C 1
ATOM 1700 O O . LEU A 1 226 ? 20.452 -0.486 -21.019 1.00 98.06 226 LEU A O 1
ATOM 1704 N N . TYR A 1 227 ? 19.608 -1.490 -22.847 1.00 97.88 227 TYR A N 1
ATOM 1705 C CA . TYR A 1 227 ? 20.882 -1.954 -23.391 1.00 97.88 227 TYR A CA 1
ATOM 1706 C C . TYR A 1 227 ? 21.127 -1.369 -24.779 1.00 97.88 227 TYR A C 1
ATOM 1708 O O . TYR A 1 227 ? 20.213 -1.347 -25.603 1.00 97.88 227 TYR A O 1
ATOM 1716 N N . ASN A 1 228 ? 22.375 -1.023 -25.099 1.00 96.50 228 ASN A N 1
ATOM 1717 C CA . ASN A 1 228 ? 22.791 -0.605 -26.449 1.00 96.50 228 ASN A CA 1
ATOM 1718 C C . ASN A 1 228 ? 23.215 -1.779 -27.359 1.00 96.50 228 ASN A C 1
ATOM 1720 O O . ASN A 1 228 ? 23.936 -1.609 -28.344 1.00 96.50 228 ASN A O 1
ATOM 1724 N N . ARG A 1 229 ? 22.744 -2.987 -27.030 1.00 96.19 229 ARG A N 1
ATOM 1725 C CA . ARG A 1 229 ? 22.865 -4.203 -27.839 1.00 96.19 229 ARG A CA 1
ATOM 1726 C C . ARG A 1 229 ? 21.568 -5.001 -27.795 1.00 96.19 229 ARG A C 1
ATOM 1728 O O . ARG A 1 229 ? 20.794 -4.890 -26.845 1.00 96.19 229 ARG A O 1
ATOM 1735 N N . ALA A 1 230 ? 21.360 -5.857 -28.789 1.00 96.88 230 ALA A N 1
ATOM 1736 C CA . ALA A 1 230 ? 20.309 -6.864 -28.720 1.00 96.88 230 ALA A CA 1
ATOM 1737 C C . ALA A 1 230 ? 20.771 -8.035 -27.840 1.00 96.88 230 ALA A C 1
ATOM 1739 O O . ALA A 1 230 ? 21.794 -8.662 -28.127 1.00 96.88 230 ALA A O 1
ATOM 1740 N N . LEU A 1 231 ? 20.024 -8.317 -26.775 1.00 97.12 231 LEU A N 1
ATOM 1741 C CA . LEU A 1 231 ? 20.196 -9.518 -25.968 1.00 97.12 231 LEU A CA 1
ATOM 1742 C C . LEU A 1 231 ? 19.715 -10.749 -26.748 1.00 97.12 231 LEU A C 1
ATOM 1744 O O . LEU A 1 231 ? 18.780 -10.689 -27.551 1.00 97.12 231 LEU A O 1
ATOM 1748 N N . THR A 1 232 ? 20.365 -11.881 -26.509 1.00 95.81 232 THR A N 1
ATOM 1749 C CA . THR A 1 232 ? 19.958 -13.191 -27.027 1.00 95.81 232 THR A CA 1
ATOM 1750 C C . THR A 1 232 ? 18.761 -13.751 -26.256 1.00 95.81 232 THR A C 1
ATOM 1752 O O . THR A 1 232 ? 18.488 -13.338 -25.132 1.00 95.81 232 THR A O 1
ATOM 1755 N N . ASP A 1 233 ? 18.076 -14.754 -26.814 1.00 94.25 233 ASP A N 1
ATOM 1756 C CA . ASP A 1 233 ? 16.934 -15.405 -26.149 1.00 94.25 233 ASP A CA 1
ATOM 1757 C C . ASP A 1 233 ? 17.309 -15.962 -24.757 1.00 94.25 233 ASP A C 1
ATOM 1759 O O . ASP A 1 233 ? 16.521 -15.884 -23.816 1.00 94.25 233 ASP A O 1
ATOM 1763 N N . ALA A 1 234 ? 18.532 -16.485 -24.605 1.00 90.50 234 ALA A N 1
ATOM 1764 C CA . ALA A 1 234 ? 19.034 -16.986 -23.326 1.00 90.50 234 ALA A CA 1
ATOM 1765 C C . ALA A 1 234 ? 19.282 -15.857 -22.312 1.00 90.50 234 ALA A C 1
ATOM 1767 O O . ALA A 1 234 ? 18.922 -15.995 -21.144 1.00 90.50 234 ALA A O 1
ATOM 1768 N N . GLU A 1 235 ? 19.850 -14.734 -22.758 1.00 94.31 235 GLU A N 1
ATOM 1769 C CA . GLU A 1 235 ? 20.074 -13.559 -21.910 1.00 94.31 235 GLU A CA 1
ATOM 1770 C C . GLU A 1 235 ? 18.750 -12.915 -21.488 1.00 94.31 235 GLU A C 1
ATOM 1772 O O . GLU A 1 235 ? 18.581 -12.600 -20.316 1.00 94.31 235 GLU A O 1
ATOM 1777 N N . ILE A 1 236 ? 17.773 -12.797 -22.394 1.00 95.25 236 ILE A N 1
ATOM 1778 C CA . ILE A 1 236 ? 16.431 -12.294 -22.061 1.00 95.25 236 ILE A CA 1
ATOM 1779 C C . ILE A 1 236 ? 15.754 -13.182 -21.016 1.00 95.25 236 ILE A C 1
ATOM 1781 O O . ILE A 1 236 ? 15.165 -12.674 -20.062 1.00 95.25 236 ILE A O 1
ATOM 1785 N N . ARG A 1 237 ? 15.858 -14.508 -21.162 1.00 89.69 237 ARG A N 1
ATOM 1786 C CA . ARG A 1 237 ? 15.321 -15.446 -20.171 1.00 89.69 237 ARG A CA 1
ATOM 1787 C C . ARG A 1 237 ? 15.993 -15.293 -18.806 1.00 89.69 237 ARG A C 1
ATOM 1789 O O . ARG A 1 237 ? 15.339 -15.520 -17.795 1.00 89.69 237 ARG A O 1
ATOM 1796 N N . GLN A 1 238 ? 17.271 -14.921 -18.770 1.00 88.50 238 GLN A N 1
ATOM 1797 C CA . GLN A 1 238 ? 17.997 -14.671 -17.528 1.00 88.50 238 GLN A CA 1
ATOM 1798 C C . GLN A 1 238 ? 17.619 -13.326 -16.892 1.00 88.50 238 GLN A C 1
ATOM 1800 O O . GLN A 1 238 ? 17.402 -13.283 -15.687 1.00 88.50 238 GLN A O 1
ATOM 1805 N N . VAL A 1 239 ? 17.494 -12.257 -17.683 1.00 88.88 239 VAL A N 1
ATOM 1806 C CA . VAL A 1 239 ? 17.064 -10.929 -17.202 1.00 88.88 239 VAL A CA 1
ATOM 1807 C C . VAL A 1 239 ? 15.635 -10.973 -16.652 1.00 88.88 239 VAL A C 1
ATOM 1809 O O . VAL A 1 239 ? 15.350 -10.367 -15.625 1.00 88.88 239 VAL A O 1
ATOM 1812 N N . GLY A 1 240 ? 14.753 -11.741 -17.293 1.00 87.38 240 GLY A N 1
ATOM 1813 C CA . GLY A 1 240 ? 13.377 -11.956 -16.845 1.00 87.38 240 GLY A CA 1
ATOM 1814 C C . GLY A 1 240 ? 13.180 -13.123 -15.884 1.00 87.38 240 GLY A C 1
ATOM 1815 O O . GLY A 1 240 ? 12.051 -13.594 -15.741 1.00 87.38 240 GLY A O 1
ATOM 1816 N N . ALA A 1 241 ? 14.245 -13.659 -15.286 1.00 86.50 241 ALA A N 1
ATOM 1817 C CA . ALA A 1 241 ? 14.125 -14.817 -14.414 1.00 86.50 241 ALA A CA 1
ATOM 1818 C C . ALA A 1 241 ? 13.436 -14.444 -13.094 1.00 86.50 241 ALA A C 1
ATOM 1820 O O . ALA A 1 241 ? 13.835 -13.506 -12.413 1.00 86.50 241 ALA A O 1
ATOM 1821 N N . ARG A 1 242 ? 12.442 -15.237 -12.689 1.00 83.69 242 ARG A N 1
ATOM 1822 C CA . ARG A 1 242 ? 11.893 -15.224 -11.330 1.00 83.69 242 ARG A CA 1
ATOM 1823 C C . ARG A 1 242 ? 12.695 -16.203 -10.480 1.00 83.69 242 ARG A C 1
ATOM 1825 O O . ARG A 1 242 ? 12.651 -17.401 -10.773 1.00 83.69 242 ARG A O 1
ATOM 1832 N N . PRO A 1 243 ? 13.424 -15.738 -9.452 1.00 80.94 243 PRO A N 1
ATOM 1833 C CA . PRO A 1 243 ? 14.292 -16.603 -8.655 1.00 80.94 243 PRO A CA 1
ATOM 1834 C C . PRO A 1 243 ? 13.528 -17.449 -7.627 1.00 80.94 243 PRO A C 1
ATOM 1836 O O . PRO A 1 243 ? 14.074 -18.432 -7.133 1.00 80.94 243 PRO A O 1
ATOM 1839 N N . LYS A 1 244 ? 12.282 -17.077 -7.312 1.00 87.56 244 LYS A N 1
ATOM 1840 C CA . LYS A 1 244 ? 11.441 -17.701 -6.284 1.00 87.56 244 LYS A CA 1
ATOM 1841 C C . LYS A 1 244 ? 10.133 -18.231 -6.868 1.00 87.56 244 LYS A C 1
ATOM 1843 O O . LYS A 1 244 ? 9.667 -17.745 -7.903 1.00 87.56 244 LYS A O 1
ATOM 1848 N N . ALA A 1 245 ? 9.539 -19.192 -6.165 1.00 88.94 245 ALA A N 1
ATOM 1849 C CA . ALA A 1 245 ? 8.161 -19.614 -6.374 1.00 88.94 245 ALA A CA 1
ATOM 1850 C C . ALA A 1 245 ? 7.204 -18.419 -6.222 1.00 88.94 245 ALA A C 1
ATOM 1852 O O . ALA A 1 245 ? 7.448 -17.525 -5.412 1.00 88.94 245 ALA A O 1
ATOM 1853 N N . TYR A 1 246 ? 6.111 -18.398 -6.983 1.00 86.12 246 TYR A N 1
ATOM 1854 C CA . TYR A 1 246 ? 5.145 -17.295 -6.968 1.00 86.12 246 TYR A CA 1
ATOM 1855 C C . TYR A 1 246 ? 3.719 -17.763 -7.287 1.00 86.12 246 TYR A C 1
ATOM 1857 O O . TYR A 1 246 ? 3.496 -18.922 -7.623 1.00 86.12 246 TYR A O 1
ATOM 1865 N N . ASP A 1 247 ? 2.749 -16.848 -7.183 1.00 83.56 247 ASP A N 1
ATOM 1866 C CA . ASP A 1 247 ? 1.311 -17.115 -7.371 1.00 83.56 247 ASP A CA 1
ATOM 1867 C C . ASP A 1 247 ? 0.795 -18.308 -6.534 1.00 83.56 247 ASP A C 1
ATOM 1869 O O . ASP A 1 247 ? 0.327 -19.311 -7.083 1.00 83.56 247 ASP A O 1
ATOM 1873 N N . PRO A 1 248 ? 0.894 -18.226 -5.194 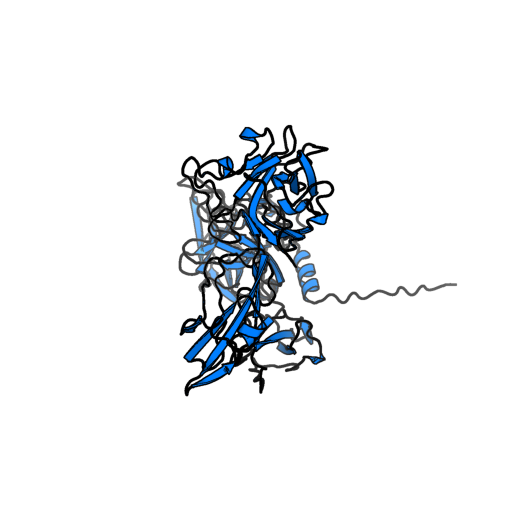1.00 89.25 248 PRO A N 1
ATOM 1874 C CA . PRO A 1 248 ? 0.419 -19.284 -4.315 1.00 89.25 248 PRO A CA 1
ATOM 1875 C C . PRO A 1 248 ? -1.098 -19.493 -4.433 1.00 89.25 248 PRO A C 1
ATOM 1877 O O . PRO A 1 248 ? -1.885 -18.557 -4.631 1.00 89.25 248 PRO A O 1
ATOM 1880 N N . LYS A 1 249 ? -1.521 -20.745 -4.271 1.00 89.00 249 LYS A N 1
ATOM 1881 C CA . LYS A 1 249 ? -2.896 -21.176 -4.004 1.00 89.00 249 LYS A CA 1
ATOM 1882 C C . LYS A 1 249 ? -2.862 -22.085 -2.773 1.00 89.00 249 LYS A C 1
ATOM 1884 O O . LYS A 1 249 ? -2.100 -23.042 -2.808 1.00 89.00 249 LYS A O 1
ATOM 1889 N N . PRO A 1 250 ? -3.642 -21.820 -1.709 1.00 90.12 250 PRO A N 1
ATOM 1890 C CA . PRO A 1 250 ? -4.388 -20.584 -1.460 1.00 90.12 250 PRO A CA 1
ATOM 1891 C C . PRO A 1 250 ? -3.497 -19.342 -1.599 1.00 90.12 250 PRO A C 1
ATOM 1893 O O . PRO A 1 250 ? -2.303 -19.412 -1.319 1.00 90.12 250 PRO A O 1
ATOM 1896 N N . ALA A 1 251 ? -4.066 -18.236 -2.088 1.00 90.38 251 ALA A N 1
ATOM 1897 C CA . ALA A 1 251 ? -3.334 -16.974 -2.166 1.00 90.38 251 ALA A CA 1
ATOM 1898 C C . ALA A 1 251 ? -2.874 -16.558 -0.763 1.00 90.38 251 ALA A C 1
ATOM 1900 O O . ALA A 1 251 ? -3.538 -16.900 0.219 1.00 90.38 251 ALA A O 1
ATOM 1901 N N . ASP A 1 252 ? -1.769 -15.827 -0.664 1.00 91.00 252 ASP A N 1
ATOM 1902 C CA . ASP A 1 252 ? -1.305 -15.330 0.628 1.00 91.00 252 ASP A CA 1
ATOM 1903 C C . ASP A 1 252 ? -2.403 -14.517 1.339 1.00 91.00 252 ASP A C 1
ATOM 1905 O O . ASP A 1 252 ? -3.116 -13.729 0.713 1.00 91.00 252 ASP A O 1
ATOM 1909 N N . GLY A 1 253 ? -2.595 -14.778 2.630 1.00 90.38 253 GLY A N 1
ATOM 1910 C CA . GLY A 1 253 ? -3.660 -14.205 3.448 1.00 90.38 253 GLY A CA 1
ATOM 1911 C C . GLY A 1 253 ? -5.058 -14.778 3.187 1.00 90.38 253 GLY A C 1
ATOM 1912 O O . GLY A 1 253 ? -6.033 -14.242 3.713 1.00 90.38 253 GLY A O 1
ATOM 1913 N N . SER A 1 254 ? -5.204 -15.852 2.396 1.00 91.88 254 SER A N 1
ATOM 1914 C CA . SER A 1 254 ? -6.524 -16.435 2.110 1.00 91.88 254 SER A CA 1
ATOM 1915 C C . SER A 1 254 ? -7.259 -16.825 3.389 1.00 91.88 254 SER A C 1
ATOM 1917 O O . SER A 1 254 ? -6.729 -17.522 4.255 1.00 91.88 254 SER A O 1
ATOM 1919 N N . LEU A 1 255 ? -8.524 -16.431 3.470 1.00 90.31 255 LEU A N 1
ATOM 1920 C CA . LEU A 1 255 ? -9.405 -16.747 4.587 1.00 90.31 255 LEU A CA 1
ATOM 1921 C C . LEU A 1 255 ? -10.299 -17.943 4.237 1.00 90.31 255 LEU A C 1
ATOM 1923 O O . LEU A 1 255 ? -10.608 -18.178 3.071 1.00 90.31 255 LEU A O 1
ATOM 1927 N N . ALA A 1 256 ? -10.754 -18.669 5.261 1.00 87.62 256 ALA A N 1
ATOM 1928 C CA . ALA A 1 256 ? -11.749 -19.739 5.124 1.00 87.62 256 ALA A CA 1
ATOM 1929 C C . ALA A 1 256 ? -11.337 -20.906 4.205 1.00 87.62 256 ALA A C 1
ATOM 1931 O O . ALA A 1 256 ? -12.170 -21.496 3.517 1.00 87.62 256 ALA A O 1
ATOM 1932 N N . VAL A 1 257 ? -10.058 -21.287 4.209 1.00 87.19 257 VAL A N 1
ATOM 1933 C CA . VAL A 1 257 ? -9.582 -22.430 3.421 1.00 87.19 257 VAL A CA 1
ATOM 1934 C C . VAL A 1 257 ? -10.114 -23.731 4.027 1.00 87.19 257 VAL A C 1
ATOM 1936 O O . VAL A 1 257 ? -9.828 -24.058 5.178 1.00 87.19 257 VAL A O 1
ATOM 1939 N N . THR A 1 258 ? -10.896 -24.484 3.254 1.00 80.69 258 THR A N 1
ATOM 1940 C CA . THR A 1 258 ? -11.488 -25.771 3.671 1.00 80.69 258 THR A CA 1
ATOM 1941 C C . THR A 1 258 ? -10.690 -26.978 3.195 1.00 80.69 258 THR A C 1
ATOM 1943 O O . THR A 1 258 ? -10.633 -27.996 3.878 1.00 80.69 258 THR A O 1
ATOM 1946 N N . MET A 1 259 ? -10.050 -26.857 2.034 1.00 74.81 259 MET A N 1
ATOM 1947 C CA . MET A 1 259 ? -9.202 -27.878 1.425 1.00 74.81 259 MET A CA 1
ATOM 1948 C C . MET A 1 259 ? -7.880 -27.207 1.040 1.00 74.81 259 MET A C 1
ATOM 1950 O O . MET A 1 259 ? -7.869 -26.417 0.094 1.00 74.81 259 MET A O 1
ATOM 1954 N N . PRO A 1 260 ? -6.771 -27.462 1.759 1.00 70.44 260 PRO A N 1
ATOM 1955 C CA . PRO A 1 260 ? -5.492 -26.811 1.496 1.00 70.44 260 PRO A CA 1
ATOM 1956 C C . PRO A 1 260 ? -4.808 -27.468 0.296 1.00 70.44 260 PRO A C 1
ATOM 1958 O O . PRO A 1 260 ? -3.835 -28.203 0.433 1.00 70.44 260 PRO A O 1
ATOM 1961 N N . LEU A 1 261 ? -5.334 -27.240 -0.902 1.00 81.06 261 LEU A N 1
ATOM 1962 C CA . LEU A 1 261 ? -4.629 -27.603 -2.120 1.00 81.06 261 LEU A CA 1
ATOM 1963 C C . LEU A 1 261 ? -3.530 -26.564 -2.362 1.00 81.06 261 LEU A C 1
ATOM 1965 O O . LEU A 1 261 ? -3.801 -25.520 -2.949 1.00 81.06 261 LEU A O 1
ATOM 1969 N N . LEU A 1 262 ? -2.317 -26.852 -1.878 1.00 85.69 262 LEU A N 1
ATOM 1970 C CA . LEU A 1 262 ? -1.151 -26.000 -2.113 1.00 85.69 262 LEU A CA 1
ATOM 1971 C C . LEU A 1 262 ? -0.716 -26.094 -3.583 1.00 85.69 262 LEU A C 1
ATOM 1973 O O . LEU A 1 262 ? -0.399 -27.180 -4.070 1.00 85.69 262 LEU A O 1
ATOM 1977 N N . GLN A 1 263 ? -0.708 -24.969 -4.293 1.00 88.31 263 GLN A N 1
ATOM 1978 C CA . GLN A 1 263 ? -0.212 -24.841 -5.666 1.00 88.31 263 GLN A CA 1
ATOM 1979 C C . GLN A 1 263 ? 0.607 -23.561 -5.791 1.00 88.31 263 GLN A C 1
ATOM 1981 O O . GLN A 1 263 ? 0.327 -22.574 -5.124 1.00 88.31 263 GLN A O 1
ATOM 1986 N N . TRP A 1 264 ? 1.604 -23.570 -6.661 1.00 89.94 264 TRP A N 1
ATOM 1987 C CA . TRP A 1 264 ? 2.432 -22.407 -6.957 1.00 89.94 264 TRP A CA 1
ATOM 1988 C C . TRP A 1 264 ? 2.918 -22.500 -8.400 1.00 89.94 264 TRP A C 1
ATOM 1990 O O . TRP A 1 264 ? 2.896 -23.574 -9.012 1.00 89.94 264 TRP A O 1
ATOM 2000 N N . THR A 1 265 ? 3.390 -21.378 -8.931 1.00 87.75 265 THR A N 1
ATOM 2001 C CA . THR A 1 265 ? 4.182 -21.352 -10.157 1.00 87.75 265 THR A CA 1
ATOM 2002 C C . THR A 1 265 ? 5.672 -21.407 -9.801 1.00 87.75 265 THR A C 1
ATOM 2004 O O . THR A 1 265 ? 6.118 -20.597 -8.982 1.00 87.75 265 THR A O 1
ATOM 2007 N N . PRO A 1 266 ? 6.448 -22.344 -10.377 1.00 88.56 266 PRO A N 1
ATOM 2008 C CA . PRO A 1 266 ? 7.872 -22.471 -10.086 1.00 88.56 266 PRO A CA 1
ATOM 2009 C C . PRO A 1 266 ? 8.733 -21.269 -10.486 1.00 88.56 266 PRO A C 1
ATOM 2011 O O . PRO A 1 266 ? 8.420 -20.564 -11.448 1.00 88.56 266 PRO A O 1
ATOM 2014 N N . ALA A 1 267 ? 9.885 -21.114 -9.829 1.00 87.25 267 ALA A N 1
ATOM 2015 C CA . ALA A 1 267 ? 10.961 -20.245 -10.318 1.00 87.25 267 ALA A CA 1
ATOM 2016 C C . ALA A 1 267 ? 11.450 -20.656 -11.725 1.00 87.25 267 ALA A C 1
ATOM 2018 O O . ALA A 1 267 ? 11.414 -21.826 -12.108 1.00 87.25 267 ALA A O 1
ATOM 2019 N N . THR A 1 268 ? 11.981 -19.702 -12.498 1.00 85.56 268 THR A N 1
ATOM 2020 C CA . THR A 1 268 ? 12.303 -19.865 -13.936 1.00 85.56 268 THR A CA 1
ATOM 2021 C C . THR A 1 268 ? 13.260 -21.018 -14.256 1.00 85.56 268 THR A C 1
ATOM 2023 O O . THR A 1 268 ? 13.187 -21.599 -15.345 1.00 85.56 268 THR A O 1
ATOM 2026 N N . PHE A 1 269 ? 14.169 -21.332 -13.331 1.00 85.50 269 PHE A N 1
ATOM 2027 C CA . PHE A 1 269 ? 15.182 -22.381 -13.482 1.00 85.50 269 PHE A CA 1
ATOM 2028 C C . PHE A 1 269 ? 15.034 -23.514 -12.462 1.00 85.50 269 PHE A C 1
ATOM 2030 O O . PHE A 1 269 ? 15.934 -24.347 -12.342 1.00 85.50 269 PHE A O 1
ATOM 2037 N N . ALA A 1 270 ? 13.915 -23.553 -11.737 1.00 89.06 270 ALA A N 1
ATOM 2038 C CA . ALA A 1 270 ? 13.642 -24.613 -10.786 1.00 89.06 270 ALA A CA 1
ATOM 2039 C C . ALA A 1 270 ? 13.511 -25.969 -11.483 1.00 89.06 270 ALA A C 1
ATOM 2041 O O . ALA A 1 270 ? 12.815 -26.115 -12.489 1.00 89.06 270 ALA A O 1
ATOM 2042 N N . LEU A 1 271 ? 14.175 -26.966 -10.909 1.00 90.81 271 LEU A N 1
ATOM 2043 C CA . LEU A 1 271 ? 14.070 -28.371 -11.282 1.00 90.81 271 LEU A CA 1
ATOM 2044 C C . LEU A 1 271 ? 13.430 -29.204 -10.164 1.00 90.81 271 LEU A C 1
ATOM 2046 O O . LEU A 1 271 ? 12.737 -30.176 -10.455 1.00 90.81 271 LEU A O 1
ATOM 2050 N N . PHE A 1 272 ? 13.663 -28.834 -8.901 1.00 92.25 272 PHE A N 1
ATOM 2051 C CA . PHE A 1 272 ? 13.036 -29.459 -7.739 1.00 92.25 272 PHE A CA 1
ATOM 2052 C C . PHE A 1 272 ? 12.538 -28.413 -6.742 1.00 92.25 272 PHE A C 1
ATOM 2054 O O . PHE A 1 272 ? 13.003 -27.277 -6.744 1.00 92.25 272 PHE A O 1
ATOM 2061 N N . HIS A 1 273 ? 11.651 -28.837 -5.844 1.00 91.81 273 HIS A N 1
ATOM 2062 C CA . HIS A 1 273 ? 11.021 -27.976 -4.844 1.00 91.81 273 HIS A CA 1
ATOM 2063 C C . HIS A 1 273 ? 11.114 -28.596 -3.447 1.00 91.81 273 HIS A C 1
ATOM 2065 O O . HIS A 1 273 ? 10.825 -29.783 -3.280 1.00 91.81 273 HIS A O 1
ATOM 2071 N N . ASN A 1 274 ? 11.456 -27.798 -2.440 1.00 93.75 274 ASN A N 1
ATOM 2072 C CA . ASN A 1 274 ? 11.270 -28.139 -1.031 1.00 93.75 274 ASN A CA 1
ATOM 2073 C C . ASN A 1 274 ? 10.070 -27.358 -0.486 1.00 93.75 274 ASN A C 1
ATOM 2075 O O . ASN A 1 274 ? 10.094 -26.131 -0.472 1.00 93.75 274 ASN A O 1
ATOM 2079 N N . VAL A 1 275 ? 9.028 -28.051 -0.026 1.00 92.75 275 VAL A N 1
ATOM 2080 C CA . VAL A 1 275 ? 7.823 -27.405 0.519 1.00 92.75 275 VAL A CA 1
ATOM 2081 C C . VAL A 1 275 ? 7.848 -27.459 2.038 1.00 92.75 275 VAL A C 1
ATOM 2083 O O . VAL A 1 275 ? 7.956 -28.541 2.618 1.00 92.75 275 VAL A O 1
ATOM 2086 N N . TYR A 1 276 ? 7.698 -26.300 2.671 1.00 93.25 276 TYR A N 1
ATOM 2087 C CA . TYR A 1 276 ? 7.672 -26.136 4.122 1.00 93.25 276 TYR A CA 1
ATOM 2088 C C . TYR A 1 276 ? 6.291 -25.685 4.579 1.00 93.25 276 TYR A C 1
ATOM 2090 O O . TYR A 1 276 ? 5.665 -24.867 3.908 1.00 93.25 276 TYR A O 1
ATOM 2098 N N . MET A 1 277 ? 5.835 -26.168 5.735 1.00 90.00 277 MET A N 1
ATOM 2099 C CA . MET A 1 277 ? 4.572 -25.738 6.332 1.00 90.00 277 MET A CA 1
ATOM 2100 C C . MET A 1 277 ? 4.587 -25.817 7.864 1.00 90.00 277 MET A C 1
ATOM 2102 O O . MET A 1 277 ? 5.113 -26.759 8.459 1.00 90.00 277 MET A O 1
ATOM 2106 N N . GLY A 1 278 ? 3.977 -24.832 8.518 1.00 90.62 278 GLY A N 1
ATOM 2107 C CA . GLY A 1 278 ? 3.924 -24.732 9.973 1.00 90.62 278 GLY A CA 1
ATOM 2108 C C . GLY A 1 278 ? 2.801 -23.830 10.480 1.00 90.62 278 GLY A C 1
ATOM 2109 O O . GLY A 1 278 ? 2.096 -23.188 9.707 1.00 90.62 278 GLY A O 1
ATOM 2110 N N . ALA A 1 279 ? 2.636 -23.789 11.802 1.00 89.88 279 ALA A N 1
ATOM 2111 C CA . ALA A 1 279 ? 1.684 -22.911 12.494 1.00 89.88 279 ALA A CA 1
ATOM 2112 C C . ALA A 1 279 ? 2.290 -21.542 12.876 1.00 89.88 279 ALA A C 1
ATOM 2114 O O . ALA A 1 279 ? 1.658 -20.761 13.580 1.00 89.88 279 ALA A O 1
ATOM 2115 N N . GLY A 1 280 ? 3.521 -21.258 12.441 1.00 92.06 280 GLY A N 1
ATOM 2116 C CA . GLY A 1 280 ? 4.197 -19.978 12.646 1.00 92.06 280 GLY A CA 1
ATOM 2117 C C . GLY A 1 280 ? 5.007 -19.574 11.410 1.00 92.06 280 GLY A C 1
ATOM 2118 O O . GLY A 1 280 ? 5.347 -20.448 10.608 1.00 92.06 280 GLY A O 1
ATOM 2119 N N . PRO A 1 281 ? 5.306 -18.273 11.249 1.00 92.94 281 PRO A N 1
ATOM 2120 C CA . PRO A 1 281 ? 5.981 -17.742 10.062 1.00 92.94 281 PRO A CA 1
ATOM 2121 C C . PRO A 1 281 ? 7.452 -18.174 9.948 1.00 92.94 281 PRO A C 1
ATOM 2123 O O . PRO A 1 281 ? 7.992 -18.235 8.844 1.00 92.94 281 PRO A O 1
ATOM 2126 N N . ASP A 1 282 ? 8.089 -18.527 11.067 1.00 94.25 282 ASP A N 1
ATOM 2127 C CA . ASP A 1 282 ? 9.491 -18.952 11.123 1.00 94.25 282 ASP A CA 1
ATOM 2128 C C . ASP A 1 282 ? 9.651 -20.423 10.712 1.00 94.25 282 ASP A C 1
ATOM 2130 O O . ASP A 1 282 ? 9.844 -21.322 11.535 1.00 94.25 282 ASP A O 1
ATOM 2134 N N . LEU A 1 283 ? 9.544 -20.682 9.410 1.00 93.62 283 LEU A N 1
ATOM 2135 C CA . LEU A 1 283 ? 9.664 -22.028 8.856 1.00 93.62 283 LEU A CA 1
ATOM 2136 C C . LEU A 1 283 ? 11.131 -22.480 8.822 1.00 93.62 283 LEU A C 1
ATOM 2138 O O . LEU A 1 283 ? 11.983 -21.879 8.162 1.00 93.62 283 LEU A O 1
ATOM 2142 N N . THR A 1 284 ? 11.417 -23.581 9.511 1.00 93.38 284 THR A N 1
ATOM 2143 C CA . THR A 1 284 ? 12.744 -24.211 9.582 1.00 93.38 284 THR A CA 1
ATOM 2144 C C . THR A 1 284 ? 12.731 -25.584 8.913 1.00 93.38 284 THR A C 1
ATOM 2146 O O . THR A 1 284 ? 11.698 -26.043 8.432 1.00 93.38 284 THR A O 1
ATOM 2149 N N . GLU A 1 285 ? 13.858 -26.294 8.929 1.00 94.00 285 GLU A N 1
ATOM 2150 C CA . GLU A 1 285 ? 13.934 -27.663 8.403 1.00 94.00 285 GLU A CA 1
ATOM 2151 C C . GLU A 1 285 ? 12.969 -28.641 9.094 1.00 94.00 285 GLU A C 1
ATOM 2153 O O . GLU A 1 285 ? 12.496 -29.591 8.476 1.00 94.00 285 GLU A O 1
ATOM 2158 N N . ALA A 1 286 ? 12.576 -28.367 10.344 1.00 93.00 286 ALA A N 1
ATOM 2159 C CA . ALA A 1 286 ? 11.554 -29.145 11.044 1.00 93.00 286 ALA A CA 1
ATOM 2160 C C . ALA A 1 286 ? 10.157 -29.047 10.396 1.00 93.00 286 ALA A C 1
ATOM 2162 O O . ALA A 1 286 ? 9.289 -29.870 10.680 1.00 93.00 286 ALA A O 1
ATOM 2163 N N . ASN A 1 287 ? 9.934 -28.046 9.540 1.00 93.38 287 ASN A N 1
ATOM 2164 C CA . ASN A 1 287 ? 8.679 -27.797 8.836 1.00 93.38 287 ASN A CA 1
ATOM 2165 C C . ASN A 1 287 ? 8.650 -28.384 7.418 1.00 93.38 287 ASN A C 1
ATOM 2167 O O . ASN A 1 287 ? 7.669 -28.167 6.709 1.00 93.38 287 ASN A O 1
ATOM 2171 N N . LEU A 1 288 ? 9.701 -29.078 6.970 1.00 92.38 288 LEU A N 1
ATOM 2172 C CA . LEU A 1 288 ? 9.761 -29.642 5.623 1.00 92.38 288 LEU A CA 1
ATOM 2173 C C . LEU A 1 288 ? 8.733 -30.771 5.462 1.00 92.38 288 LEU A C 1
ATOM 2175 O O . LEU A 1 288 ? 8.847 -31.826 6.084 1.00 92.38 288 LEU A O 1
ATOM 2179 N N . VAL A 1 289 ? 7.739 -30.557 4.601 1.00 88.81 289 VAL A N 1
ATOM 2180 C CA . VAL A 1 289 ? 6.659 -31.523 4.334 1.00 88.81 289 VAL A CA 1
ATOM 2181 C C . VAL A 1 289 ? 6.834 -32.264 3.010 1.00 88.81 289 VAL A C 1
ATOM 2183 O O . VAL A 1 289 ? 6.323 -33.373 2.864 1.00 88.81 289 VAL A O 1
ATOM 2186 N N . ALA A 1 290 ? 7.581 -31.697 2.057 1.00 88.94 290 ALA A N 1
ATOM 2187 C CA . ALA A 1 290 ? 7.905 -32.361 0.795 1.00 88.94 290 ALA A CA 1
ATOM 2188 C C . ALA A 1 290 ? 9.329 -32.005 0.325 1.00 88.94 290 ALA A C 1
ATOM 2190 O O . ALA A 1 290 ? 9.526 -30.926 -0.237 1.00 88.94 290 ALA A O 1
ATOM 2191 N N . PRO A 1 291 ? 10.328 -32.882 0.539 1.00 91.62 291 PRO A N 1
ATOM 2192 C CA . PRO A 1 291 ? 11.689 -32.671 0.055 1.00 91.62 291 PRO A CA 1
ATOM 2193 C C . PRO A 1 291 ? 11.823 -32.991 -1.439 1.00 91.62 291 PRO A C 1
ATOM 2195 O O . PRO A 1 291 ? 11.364 -34.039 -1.896 1.00 91.62 291 PRO A O 1
ATOM 2198 N N . ARG A 1 292 ? 12.547 -32.142 -2.178 1.00 90.19 292 ARG A N 1
ATOM 2199 C CA . ARG A 1 292 ? 12.993 -32.353 -3.568 1.00 90.19 292 ARG A CA 1
ATOM 2200 C C . ARG A 1 292 ? 11.905 -32.894 -4.510 1.00 90.19 292 ARG A C 1
ATOM 2202 O O . ARG A 1 292 ? 12.163 -33.793 -5.313 1.00 90.19 292 ARG A O 1
ATOM 2209 N N . SER A 1 293 ? 10.696 -32.350 -4.428 1.00 85.69 293 SER A N 1
ATOM 2210 C CA . SER A 1 293 ? 9.597 -32.727 -5.318 1.00 85.69 293 SER A CA 1
ATOM 2211 C C . SER A 1 293 ? 9.887 -32.313 -6.764 1.00 85.69 293 SER A C 1
ATOM 2213 O O . SER A 1 293 ? 10.430 -31.236 -6.993 1.00 85.69 293 SER A O 1
ATOM 2215 N N . PHE A 1 294 ? 9.510 -33.158 -7.729 1.00 78.81 294 PHE A N 1
ATOM 2216 C CA . PHE A 1 294 ? 9.702 -32.946 -9.174 1.00 78.81 294 PHE A CA 1
ATOM 2217 C C . PHE A 1 294 ? 8.387 -32.694 -9.941 1.00 78.81 294 PHE A C 1
ATOM 2219 O O . PHE A 1 294 ? 8.405 -32.510 -11.155 1.00 78.81 294 PHE A O 1
ATOM 2226 N N . VAL A 1 295 ? 7.238 -32.718 -9.256 1.00 59.38 295 VAL A N 1
ATOM 2227 C CA . VAL A 1 295 ? 5.910 -32.430 -9.825 1.00 59.38 295 VAL A CA 1
ATOM 2228 C C . VAL A 1 295 ? 5.179 -31.470 -8.891 1.00 59.38 295 VAL A C 1
ATOM 2230 O O . VAL A 1 295 ? 5.369 -31.532 -7.674 1.00 59.38 295 VAL A O 1
ATOM 2233 N N . THR A 1 296 ? 4.320 -30.610 -9.445 1.00 56.34 296 THR A N 1
ATOM 2234 C CA . THR A 1 296 ? 3.359 -29.800 -8.684 1.00 56.34 296 THR A CA 1
ATOM 2235 C C . THR A 1 296 ? 2.461 -30.745 -7.889 1.00 56.34 296 THR A C 1
ATOM 2237 O O . THR A 1 296 ? 1.555 -31.379 -8.433 1.00 56.34 296 THR A O 1
ATOM 2240 N N . MET A 1 297 ? 2.774 -30.911 -6.608 1.00 50.28 297 MET A N 1
ATOM 2241 C CA . MET A 1 297 ? 2.094 -31.851 -5.732 1.00 50.28 297 MET A CA 1
ATOM 2242 C C . MET A 1 297 ? 1.167 -31.100 -4.792 1.00 50.28 297 MET A C 1
ATOM 2244 O O . MET A 1 297 ? 1.579 -30.268 -3.991 1.00 50.28 297 MET A O 1
ATOM 2248 N N . TYR A 1 298 ? -0.097 -31.479 -4.896 1.00 50.28 298 TYR A N 1
ATOM 2249 C CA . TYR A 1 298 ? -1.108 -31.337 -3.870 1.00 50.28 298 TYR A CA 1
ATOM 2250 C C . TYR A 1 298 ? -0.607 -31.978 -2.568 1.00 50.28 298 TYR A C 1
ATOM 2252 O O . TYR A 1 298 ? -0.260 -33.159 -2.544 1.00 50.28 298 TYR A O 1
ATOM 2260 N N . TYR A 1 299 ? -0.584 -31.222 -1.472 1.00 50.69 299 TYR A N 1
ATOM 2261 C CA . TYR A 1 299 ? -0.380 -31.786 -0.140 1.00 50.69 299 TYR A CA 1
ATOM 2262 C C . TYR A 1 299 ? -1.710 -31.779 0.614 1.00 50.69 299 TYR A C 1
ATOM 2264 O O . TYR A 1 299 ? -2.174 -30.740 1.073 1.00 50.69 299 TYR A O 1
ATOM 2272 N N . HIS A 1 300 ? -2.348 -32.945 0.730 1.00 47.84 300 HIS A N 1
ATOM 2273 C CA . HIS A 1 300 ? -3.486 -33.108 1.630 1.00 47.84 300 HIS A CA 1
ATOM 2274 C C . HIS A 1 300 ? -2.978 -33.158 3.070 1.00 47.84 300 HIS A C 1
ATOM 2276 O O . HIS A 1 300 ? -2.416 -34.165 3.500 1.00 47.84 300 HIS A O 1
ATOM 2282 N N . LEU A 1 301 ? -3.240 -32.108 3.845 1.00 51.06 301 LEU A N 1
ATOM 2283 C CA . LEU A 1 301 ? -3.221 -32.232 5.296 1.00 51.06 301 LEU A CA 1
ATOM 2284 C C . LEU A 1 301 ? -4.465 -33.008 5.732 1.00 51.06 301 LEU A C 1
ATOM 2286 O O . LEU A 1 301 ? -5.594 -32.559 5.532 1.00 51.06 301 LEU A O 1
ATOM 2290 N N . ALA A 1 302 ? -4.267 -34.165 6.357 1.00 48.66 302 ALA A N 1
ATOM 2291 C CA . ALA A 1 302 ? -5.297 -34.712 7.225 1.00 48.66 302 ALA A CA 1
ATOM 2292 C C . ALA A 1 302 ? -5.406 -33.789 8.450 1.00 48.66 302 ALA A C 1
ATOM 2294 O O . ALA A 1 302 ? -4.442 -33.646 9.197 1.00 48.66 302 ALA A O 1
ATOM 2295 N N . GLY A 1 303 ? -6.564 -33.155 8.647 1.00 58.31 303 GLY A N 1
ATOM 2296 C CA . GLY A 1 303 ? -6.880 -32.453 9.893 1.00 58.31 303 GLY A CA 1
ATOM 2297 C C . GLY A 1 303 ? -6.198 -31.097 10.084 1.00 58.31 303 GLY A C 1
ATOM 2298 O O . GLY A 1 303 ? -5.568 -30.886 11.119 1.00 58.31 303 GLY A O 1
ATOM 2299 N N . LEU A 1 304 ? -6.376 -30.153 9.143 1.00 72.75 304 LEU A N 1
ATOM 2300 C CA . LEU A 1 304 ? -6.207 -28.736 9.491 1.00 72.75 304 LEU A CA 1
ATOM 2301 C C . LEU A 1 304 ? -7.016 -28.445 10.758 1.00 72.75 304 LEU A C 1
ATOM 2303 O O . LEU A 1 304 ? -8.197 -28.791 10.834 1.00 72.75 304 LEU A O 1
ATOM 2307 N N . GLN A 1 305 ? -6.384 -27.812 11.737 1.00 76.44 305 GLN A N 1
ATOM 2308 C CA . GLN A 1 305 ? -7.076 -27.355 12.929 1.00 76.44 305 GLN A CA 1
ATOM 2309 C C . GLN A 1 305 ? -7.985 -26.180 12.530 1.00 76.44 305 GLN A C 1
ATOM 2311 O O . GLN A 1 305 ? -7.483 -25.172 12.024 1.00 76.44 305 GLN A O 1
ATOM 2316 N N . PRO A 1 306 ? -9.315 -26.297 12.696 1.00 76.38 306 PRO A N 1
ATOM 2317 C CA . PRO A 1 306 ? -10.245 -25.247 12.290 1.00 76.38 306 PRO A CA 1
ATOM 2318 C C . PRO A 1 306 ? -9.927 -23.918 12.992 1.00 76.38 306 PRO A C 1
ATOM 2320 O O . PRO A 1 306 ? -9.748 -23.896 14.207 1.00 76.38 306 PRO A O 1
ATOM 2323 N N . GLY A 1 307 ? -9.878 -22.815 12.241 1.00 79.50 307 GLY A N 1
ATOM 2324 C CA . GLY A 1 307 ? -9.591 -21.473 12.762 1.00 79.50 307 GLY A CA 1
ATOM 2325 C C . GLY A 1 307 ? -8.107 -21.151 12.943 1.00 79.50 307 GLY A C 1
ATOM 2326 O O . GLY A 1 307 ? -7.785 -20.018 13.288 1.00 79.50 307 GLY A O 1
ATOM 2327 N N . MET A 1 308 ? -7.207 -22.105 12.689 1.00 84.62 308 MET A N 1
ATOM 2328 C CA . MET A 1 308 ? -5.766 -21.867 12.770 1.00 84.62 308 MET A CA 1
ATOM 2329 C C . MET A 1 308 ? -5.225 -21.207 11.502 1.00 84.62 308 MET A C 1
ATOM 2331 O O . MET A 1 308 ? -5.602 -21.565 10.380 1.00 84.62 308 MET A O 1
ATOM 2335 N N . THR A 1 309 ? -4.286 -20.281 11.697 1.00 89.94 309 THR A N 1
ATOM 2336 C CA . THR A 1 309 ? -3.440 -19.741 10.630 1.00 89.94 309 THR A CA 1
ATOM 2337 C C . THR A 1 309 ? -2.282 -20.695 10.369 1.00 89.94 309 THR A C 1
ATOM 2339 O O . THR A 1 309 ? -1.587 -21.116 11.295 1.00 89.94 309 THR A O 1
ATOM 2342 N N . TYR A 1 310 ? -2.059 -21.015 9.102 1.00 91.38 310 TYR A N 1
ATOM 2343 C CA . TYR A 1 310 ? -0.920 -21.795 8.644 1.00 91.38 310 TYR A CA 1
ATOM 2344 C C . TYR A 1 310 ? -0.032 -20.949 7.747 1.00 91.38 310 TYR A C 1
ATOM 2346 O O . TYR A 1 310 ? -0.523 -20.129 6.973 1.00 91.38 310 TYR A O 1
ATOM 2354 N N . TYR A 1 311 ? 1.268 -21.200 7.835 1.00 94.50 311 TYR A N 1
ATOM 2355 C CA . TYR A 1 311 ? 2.303 -20.576 7.027 1.00 94.50 311 TYR A CA 1
ATOM 2356 C C . TYR A 1 311 ? 2.993 -21.647 6.195 1.00 94.50 311 TYR A C 1
ATOM 2358 O O . TYR A 1 311 ? 3.230 -22.756 6.680 1.00 94.50 311 TYR A O 1
ATOM 2366 N N . TRP A 1 312 ? 3.323 -21.329 4.951 1.00 93.50 312 TRP A N 1
ATOM 2367 C CA . TRP A 1 312 ? 4.006 -22.237 4.045 1.00 93.50 312 TRP A CA 1
ATOM 2368 C C . TRP A 1 312 ? 4.923 -21.478 3.090 1.00 93.50 312 TRP A C 1
ATOM 2370 O O . TRP A 1 312 ? 4.708 -20.303 2.808 1.00 93.50 312 TRP A O 1
ATOM 2380 N N . ARG A 1 313 ? 5.965 -22.149 2.604 1.00 94.62 313 ARG A N 1
ATOM 2381 C CA . ARG A 1 313 ? 6.849 -21.617 1.560 1.00 94.62 313 ARG A CA 1
ATOM 2382 C C . ARG A 1 313 ? 7.357 -22.730 0.662 1.00 94.62 313 ARG A C 1
ATOM 2384 O O . ARG A 1 313 ? 7.319 -23.905 1.040 1.00 94.62 313 ARG A O 1
ATOM 2391 N N . VAL A 1 314 ? 7.892 -22.342 -0.489 1.00 93.50 314 VAL A N 1
ATOM 2392 C CA . VAL A 1 314 ? 8.537 -23.259 -1.429 1.00 93.50 314 VAL A CA 1
ATOM 2393 C C . VAL A 1 314 ? 9.946 -22.777 -1.737 1.00 93.50 314 VAL A C 1
ATOM 2395 O O . VAL A 1 314 ? 10.119 -21.721 -2.340 1.00 93.50 314 VAL A O 1
ATOM 2398 N N . ASP A 1 315 ? 10.939 -23.574 -1.350 1.00 94.94 315 ASP A N 1
ATOM 2399 C CA . ASP A 1 315 ? 12.331 -23.325 -1.710 1.00 94.94 315 ASP A CA 1
ATOM 2400 C C . ASP A 1 315 ? 12.639 -24.025 -3.041 1.00 94.94 315 ASP A C 1
ATOM 2402 O O . ASP A 1 315 ? 12.380 -25.220 -3.220 1.00 94.94 315 ASP A O 1
ATOM 2406 N N . GLU A 1 316 ? 13.180 -23.263 -3.985 1.00 93.00 316 GLU A N 1
ATOM 2407 C CA . GLU A 1 316 ? 13.369 -23.654 -5.380 1.00 93.00 316 GLU A CA 1
ATOM 2408 C C . GLU A 1 316 ? 14.793 -24.149 -5.618 1.00 93.00 316 GLU A C 1
ATOM 2410 O O . GLU A 1 316 ? 15.757 -23.501 -5.218 1.00 93.00 316 GLU A O 1
ATOM 2415 N N . ILE A 1 317 ? 14.945 -25.302 -6.268 1.00 92.88 317 ILE A N 1
ATOM 2416 C CA . ILE A 1 317 ? 16.242 -25.953 -6.467 1.00 92.88 317 ILE A CA 1
ATOM 2417 C C . ILE A 1 317 ? 16.529 -26.055 -7.957 1.00 92.88 317 ILE A C 1
ATOM 2419 O O . ILE A 1 317 ? 15.809 -26.745 -8.681 1.00 92.88 317 ILE A O 1
ATOM 2423 N N . ASP A 1 318 ? 17.596 -25.411 -8.419 1.00 90.12 318 ASP A N 1
ATOM 2424 C CA . ASP A 1 318 ? 17.992 -25.461 -9.827 1.00 90.12 318 ASP A CA 1
ATOM 2425 C C . ASP A 1 318 ? 18.697 -26.779 -10.214 1.00 90.12 318 ASP A C 1
ATOM 2427 O O . ASP A 1 318 ? 18.955 -27.667 -9.393 1.00 90.12 318 ASP A O 1
ATOM 2431 N N . ALA A 1 319 ? 19.033 -26.917 -11.499 1.00 88.44 319 ALA A N 1
ATOM 2432 C CA . ALA A 1 319 ? 19.740 -28.089 -12.021 1.00 88.44 319 ALA A CA 1
ATOM 2433 C C . ALA A 1 319 ? 21.161 -28.277 -11.448 1.00 88.44 319 ALA A C 1
ATOM 2435 O O . ALA A 1 319 ? 21.679 -29.394 -11.473 1.00 88.44 319 ALA A O 1
ATOM 2436 N N . ALA A 1 320 ? 21.788 -27.215 -10.931 1.00 89.31 320 ALA A N 1
ATOM 2437 C CA . ALA A 1 320 ? 23.081 -27.277 -10.251 1.00 89.31 320 ALA A CA 1
ATOM 2438 C C . ALA A 1 320 ? 22.945 -27.668 -8.766 1.00 89.31 320 ALA A C 1
ATOM 2440 O O . ALA A 1 320 ? 23.951 -27.930 -8.107 1.00 89.31 320 ALA A O 1
ATOM 2441 N N . GLY A 1 321 ? 21.717 -27.744 -8.243 1.00 87.44 321 GLY A N 1
ATOM 2442 C CA . GLY A 1 321 ? 21.424 -28.024 -6.842 1.00 87.44 321 GLY A CA 1
ATOM 2443 C C . GLY A 1 321 ? 21.431 -26.786 -5.943 1.00 87.44 321 GLY A C 1
ATOM 2444 O O . GLY A 1 321 ? 21.380 -26.942 -4.723 1.00 87.44 321 GLY A O 1
ATOM 2445 N N . THR A 1 322 ? 21.487 -25.577 -6.506 1.00 90.00 322 THR A N 1
ATOM 2446 C CA . THR A 1 322 ? 21.402 -24.330 -5.735 1.00 90.00 322 THR A CA 1
ATOM 2447 C C . THR A 1 322 ? 19.984 -24.149 -5.218 1.00 90.00 322 THR A C 1
ATOM 2449 O O . THR A 1 322 ? 19.039 -24.220 -6.000 1.00 90.00 322 THR A O 1
ATOM 2452 N N . VAL A 1 323 ? 19.844 -23.897 -3.916 1.00 91.56 323 VAL A N 1
ATOM 2453 C CA . VAL A 1 323 ? 18.551 -23.669 -3.258 1.00 91.56 323 VAL A CA 1
ATOM 2454 C C . VAL A 1 323 ? 18.292 -22.171 -3.132 1.00 91.56 323 VAL A C 1
ATOM 2456 O O . VAL A 1 323 ? 19.138 -21.440 -2.617 1.00 91.56 323 VAL A O 1
ATOM 2459 N N . GLN A 1 324 ? 17.118 -21.729 -3.573 1.00 91.00 324 GLN A N 1
ATOM 2460 C CA . GLN A 1 324 ? 16.599 -20.381 -3.384 1.00 91.00 324 GLN A CA 1
ATOM 2461 C C . GLN A 1 324 ? 15.419 -20.404 -2.420 1.00 91.00 324 GLN A C 1
ATOM 2463 O O . GLN A 1 324 ? 14.404 -21.040 -2.695 1.00 91.00 324 GLN A O 1
ATOM 2468 N N . THR A 1 325 ? 15.557 -19.716 -1.286 1.00 92.94 325 THR A N 1
ATOM 2469 C CA . THR A 1 325 ? 14.498 -19.642 -0.273 1.00 92.94 325 THR A CA 1
ATOM 2470 C C . THR A 1 325 ? 13.309 -18.838 -0.793 1.00 92.94 325 THR A C 1
ATOM 2472 O O . THR A 1 325 ? 13.471 -17.701 -1.246 1.00 92.94 325 THR A O 1
ATOM 2475 N N . GLY A 1 326 ? 12.120 -19.436 -0.725 1.00 90.81 326 GLY A N 1
ATOM 2476 C CA . GLY A 1 326 ? 10.873 -18.807 -1.149 1.00 90.81 326 GLY A CA 1
ATOM 2477 C C . GLY A 1 326 ? 10.324 -17.804 -0.139 1.00 90.81 326 GLY A C 1
ATOM 2478 O O . GLY A 1 326 ? 10.741 -17.762 1.021 1.00 90.81 326 GLY A O 1
ATOM 2479 N N . ASP A 1 327 ? 9.345 -17.020 -0.583 1.00 91.19 327 ASP A N 1
ATOM 2480 C CA . ASP A 1 327 ? 8.575 -16.149 0.305 1.00 91.19 327 ASP A CA 1
ATOM 2481 C C . ASP A 1 327 ? 7.618 -16.981 1.175 1.00 91.19 327 ASP A C 1
ATOM 2483 O O . ASP A 1 327 ? 7.166 -18.057 0.775 1.00 91.19 327 ASP A O 1
ATOM 2487 N N . VAL A 1 328 ? 7.324 -16.494 2.383 1.00 94.50 328 VAL A N 1
ATOM 2488 C CA . VAL A 1 328 ? 6.393 -17.155 3.306 1.00 94.50 328 VAL A CA 1
ATOM 2489 C C . VAL A 1 328 ? 4.984 -16.640 3.051 1.00 94.50 328 VAL A C 1
ATOM 2491 O O . VAL A 1 328 ? 4.717 -15.454 3.220 1.00 94.50 328 VAL A O 1
ATOM 2494 N N . TRP A 1 329 ? 4.085 -17.548 2.689 1.00 94.12 329 TRP A N 1
ATOM 2495 C CA . TRP A 1 329 ? 2.665 -17.280 2.492 1.00 94.12 329 TRP A CA 1
ATOM 2496 C C . TRP A 1 329 ? 1.838 -17.862 3.628 1.00 94.12 329 TRP A C 1
ATOM 2498 O O . TRP A 1 329 ? 2.250 -18.800 4.310 1.00 94.12 329 TRP A O 1
ATOM 2508 N N . SER A 1 330 ? 0.637 -17.333 3.811 1.00 94.38 330 SER A N 1
ATOM 2509 C CA . SER A 1 330 ? -0.259 -17.688 4.900 1.00 94.38 330 SER A CA 1
ATOM 2510 C C . SER A 1 330 ? -1.689 -17.930 4.430 1.00 94.38 330 SER A C 1
ATOM 2512 O O . SER A 1 330 ? -2.121 -17.431 3.393 1.00 94.38 330 SER A O 1
ATOM 2514 N N . PHE A 1 331 ? -2.442 -18.708 5.202 1.00 92.38 331 PHE A N 1
ATOM 2515 C CA . PHE A 1 331 ? -3.892 -18.810 5.066 1.00 92.38 331 PHE A CA 1
ATOM 2516 C C . PHE A 1 331 ? -4.537 -19.230 6.390 1.00 92.38 331 PHE A C 1
ATOM 2518 O O . PHE A 1 331 ? -3.886 -19.832 7.245 1.00 92.38 331 PHE A O 1
ATOM 2525 N N . ILE A 1 332 ? -5.834 -18.962 6.545 1.00 90.19 332 ILE A N 1
ATOM 2526 C CA . ILE A 1 332 ? -6.623 -19.375 7.712 1.00 90.19 332 ILE A CA 1
ATOM 2527 C C . ILE A 1 332 ? -7.546 -20.530 7.327 1.00 90.19 332 ILE A C 1
ATOM 2529 O O . ILE A 1 332 ? -8.376 -20.406 6.420 1.00 90.19 332 ILE A O 1
ATOM 2533 N N . ALA A 1 333 ? -7.424 -21.649 8.041 1.00 88.62 333 ALA A N 1
ATOM 2534 C CA . ALA A 1 333 ? -8.327 -22.785 7.900 1.00 88.62 333 ALA A CA 1
ATOM 2535 C C . ALA A 1 333 ? -9.733 -22.414 8.400 1.00 88.62 333 ALA A C 1
ATOM 2537 O O . ALA A 1 333 ? -9.870 -21.842 9.483 1.00 88.62 333 ALA A O 1
ATOM 2538 N N . GLN A 1 334 ? -10.791 -22.753 7.657 1.00 87.50 334 GLN A N 1
ATOM 2539 C CA . GLN A 1 334 ? -12.155 -22.414 8.085 1.00 87.50 334 GLN A CA 1
ATOM 2540 C C . GLN A 1 334 ? -12.481 -23.051 9.445 1.00 87.50 334 GLN A C 1
ATOM 2542 O O . GLN A 1 334 ? -12.342 -24.266 9.608 1.00 87.50 334 GLN A O 1
ATOM 2547 N N . ALA A 1 335 ? -12.936 -22.242 10.408 1.00 87.50 335 ALA A N 1
ATOM 2548 C CA . ALA A 1 335 ? -13.271 -22.704 11.752 1.00 87.50 335 ALA A CA 1
ATOM 2549 C C . ALA A 1 335 ? -14.621 -23.441 11.814 1.00 87.50 335 ALA A C 1
ATOM 2551 O O . ALA A 1 335 ? -15.452 -23.350 10.911 1.00 87.50 335 ALA A O 1
ATOM 2552 N N . LEU A 1 336 ? -14.861 -24.173 12.906 1.00 87.06 336 LEU A N 1
ATOM 2553 C CA . LEU A 1 336 ? -16.183 -24.745 13.195 1.00 87.06 336 LEU A CA 1
ATOM 2554 C C . LEU A 1 336 ? -17.132 -23.716 13.824 1.00 87.06 336 LEU A C 1
ATOM 2556 O O . LEU A 1 336 ? -18.339 -23.823 13.656 1.00 87.06 336 LEU A O 1
ATOM 2560 N N . THR A 1 337 ? -16.604 -22.740 14.551 1.00 92.25 337 THR A N 1
ATOM 2561 C CA . THR A 1 337 ? -17.364 -21.641 15.158 1.00 92.25 337 THR A CA 1
ATOM 2562 C C . THR A 1 337 ? -17.125 -20.351 14.385 1.00 92.25 337 THR A C 1
ATOM 2564 O O . THR A 1 337 ? -16.270 -20.316 13.502 1.00 92.25 337 THR A O 1
ATOM 2567 N N . ALA A 1 338 ? -17.834 -19.282 14.743 1.00 93.88 338 ALA A N 1
ATOM 2568 C CA . ALA A 1 338 ? -17.522 -17.948 14.259 1.00 93.88 338 ALA A CA 1
ATOM 2569 C C . ALA A 1 338 ? -16.062 -17.600 14.605 1.00 93.88 338 ALA A C 1
ATOM 2571 O O . ALA A 1 338 ? -15.558 -17.983 15.669 1.00 93.88 338 ALA A O 1
ATOM 2572 N N . TYR A 1 339 ? -15.367 -16.925 13.692 1.00 91.94 339 TYR A N 1
ATOM 2573 C CA . TYR A 1 339 ? -13.942 -16.602 13.812 1.00 91.94 339 TYR A CA 1
ATOM 2574 C C . TYR A 1 339 ? -13.604 -15.312 13.059 1.00 91.94 339 TYR A C 1
ATOM 2576 O O . TYR A 1 339 ? -14.430 -14.792 12.313 1.00 91.94 339 TYR A O 1
ATOM 2584 N N . HIS A 1 340 ? -12.385 -14.802 13.253 1.00 90.44 340 HIS A N 1
ATOM 2585 C CA . HIS A 1 340 ? -11.891 -13.584 12.600 1.00 90.44 340 HIS A CA 1
ATOM 2586 C C . HIS A 1 340 ? -12.828 -12.364 12.798 1.00 90.44 340 HIS A C 1
ATOM 2588 O O . HIS A 1 340 ? -13.377 -11.833 11.825 1.00 90.44 340 HIS A O 1
ATOM 2594 N N . PRO A 1 341 ? -13.057 -11.945 14.059 1.00 95.38 341 PRO A N 1
ATOM 2595 C CA . PRO A 1 341 ? -13.936 -10.825 14.371 1.00 95.38 341 PRO A CA 1
ATOM 2596 C C . PRO A 1 341 ? -13.379 -9.488 13.868 1.00 95.38 341 PRO A C 1
ATOM 2598 O O . PRO A 1 341 ? -12.172 -9.259 13.863 1.00 95.38 341 PRO A O 1
ATOM 2601 N N . ASN A 1 342 ? -14.283 -8.590 13.499 1.00 94.75 342 ASN A N 1
ATOM 2602 C CA . ASN A 1 342 ? -14.063 -7.159 13.365 1.00 94.75 342 ASN A CA 1
ATOM 2603 C C . ASN A 1 342 ? -15.081 -6.439 14.266 1.00 94.75 342 ASN A C 1
ATOM 2605 O O . ASN A 1 342 ? -16.263 -6.731 14.107 1.00 94.75 342 ASN A O 1
ATOM 2609 N N . PRO A 1 343 ? -14.687 -5.512 15.156 1.00 96.81 343 PRO A N 1
ATOM 2610 C CA . PRO A 1 343 ? -13.311 -5.216 15.554 1.00 96.81 343 PRO A CA 1
ATOM 2611 C C . PRO A 1 343 ? -12.557 -6.471 16.006 1.00 96.81 343 PRO A C 1
ATOM 2613 O O . PRO A 1 343 ? -13.172 -7.421 16.498 1.00 96.81 343 PRO A O 1
ATOM 2616 N N . ALA A 1 344 ? -11.240 -6.486 15.787 1.00 94.94 344 ALA A N 1
ATOM 2617 C CA . ALA A 1 344 ? -10.400 -7.612 16.181 1.00 94.94 344 ALA A CA 1
ATOM 2618 C C . ALA A 1 344 ? -10.515 -7.872 17.690 1.00 94.94 344 ALA A C 1
ATOM 2620 O O . ALA A 1 344 ? -10.694 -6.941 18.477 1.00 94.94 344 ALA A O 1
ATOM 2621 N N . ASP A 1 345 ? -10.405 -9.136 18.099 1.00 96.06 345 ASP A N 1
ATOM 2622 C CA . ASP A 1 345 ? -10.459 -9.482 19.517 1.00 96.06 345 ASP A CA 1
ATOM 2623 C C . ASP A 1 345 ? -9.310 -8.807 20.281 1.00 96.06 345 ASP A C 1
ATOM 2625 O O . ASP A 1 345 ? -8.141 -8.925 19.914 1.00 96.06 345 ASP A O 1
ATOM 2629 N N . GLY A 1 346 ? -9.656 -8.070 21.333 1.00 96.31 346 GLY A N 1
ATOM 2630 C CA . GLY A 1 346 ? -8.730 -7.256 22.112 1.00 96.31 346 GLY A CA 1
ATOM 2631 C C . GLY A 1 346 ? -8.383 -5.894 21.504 1.00 96.31 346 GLY A C 1
ATOM 2632 O O . GLY A 1 346 ? -7.572 -5.194 22.104 1.00 96.31 346 GLY A O 1
ATOM 2633 N N . ALA A 1 347 ? -8.975 -5.493 20.372 1.00 95.88 347 ALA A N 1
ATOM 2634 C CA . ALA A 1 347 ? -8.762 -4.160 19.803 1.00 95.88 347 ALA A CA 1
ATOM 2635 C C . ALA A 1 347 ? -9.143 -3.067 20.809 1.00 95.88 347 ALA A C 1
ATOM 2637 O O . ALA A 1 347 ? -10.155 -3.186 21.503 1.00 95.88 347 ALA A O 1
ATOM 2638 N N . ASN A 1 348 ? -8.355 -1.996 20.875 1.00 95.31 348 ASN A N 1
ATOM 2639 C CA . ASN A 1 348 ? -8.593 -0.863 21.773 1.00 95.31 348 ASN A CA 1
ATOM 2640 C C . ASN A 1 348 ? -8.839 0.468 21.048 1.00 95.31 348 ASN A C 1
ATOM 2642 O O . ASN A 1 348 ? -8.870 1.533 21.663 1.00 95.31 348 ASN A O 1
ATOM 2646 N N . ASP A 1 349 ? -9.025 0.382 19.737 1.00 94.12 349 ASP A N 1
ATOM 2647 C CA . ASP A 1 349 ? -9.229 1.472 18.798 1.00 94.12 349 ASP A CA 1
ATOM 2648 C C . ASP A 1 349 ? -10.473 1.232 17.926 1.00 94.12 349 ASP A C 1
ATOM 2650 O O . ASP A 1 349 ? -10.536 1.655 16.772 1.00 94.12 349 ASP A O 1
ATOM 2654 N N . ALA A 1 350 ? -11.504 0.588 18.479 1.00 95.25 350 ALA A N 1
ATOM 2655 C CA . ALA A 1 350 ? -12.788 0.483 17.797 1.00 95.25 350 ALA A CA 1
ATOM 2656 C C . ALA A 1 350 ? -13.523 1.835 17.799 1.00 95.25 350 ALA A C 1
ATOM 2658 O O . ALA A 1 350 ? -13.571 2.525 18.818 1.00 95.25 350 ALA A O 1
ATOM 2659 N N . ALA A 1 351 ? -14.159 2.194 16.685 1.00 93.44 351 ALA A N 1
ATOM 2660 C CA . ALA A 1 351 ? -15.013 3.378 16.640 1.00 93.44 351 ALA A CA 1
ATOM 2661 C C . ALA A 1 351 ? -16.203 3.245 17.613 1.00 93.44 351 ALA A C 1
ATOM 2663 O O . ALA A 1 351 ? -16.698 2.132 17.812 1.00 93.44 351 ALA A O 1
ATOM 2664 N N . PRO A 1 352 ? -16.727 4.352 18.173 1.00 93.56 352 PRO A N 1
ATOM 2665 C CA . PRO A 1 352 ? -17.955 4.337 18.977 1.00 93.56 352 PRO A CA 1
ATOM 2666 C C . PRO A 1 352 ? -19.203 3.852 18.229 1.00 93.56 352 PRO A C 1
ATOM 2668 O O . PRO A 1 352 ? -20.210 3.550 18.855 1.00 93.56 352 PRO A O 1
ATOM 2671 N N . MET A 1 353 ? -19.163 3.758 16.899 1.00 93.31 353 MET A N 1
ATOM 2672 C CA . MET A 1 353 ? -20.224 3.164 16.080 1.00 93.31 353 MET A CA 1
ATOM 2673 C C . MET A 1 353 ? -19.639 2.034 15.223 1.00 93.31 353 MET A C 1
ATOM 2675 O O . MET A 1 353 ? -19.499 2.196 14.011 1.00 93.31 353 MET A O 1
ATOM 2679 N N . PRO A 1 354 ? -19.223 0.907 15.829 1.00 93.81 354 PRO A N 1
ATOM 2680 C CA . PRO A 1 354 ? -18.520 -0.133 15.098 1.00 93.81 354 PRO A CA 1
ATOM 2681 C C . PRO A 1 354 ? -19.500 -1.013 14.318 1.00 93.81 354 PRO A C 1
ATOM 2683 O O . PRO A 1 354 ? -20.566 -1.372 14.815 1.00 93.81 354 PRO A O 1
ATOM 2686 N N . ASP A 1 355 ? -19.093 -1.459 13.134 1.00 93.75 355 ASP A N 1
ATOM 2687 C CA . ASP A 1 355 ? -19.746 -2.574 12.451 1.00 93.75 355 ASP A CA 1
ATOM 2688 C C . ASP A 1 355 ? -19.096 -3.889 12.886 1.00 93.75 355 ASP A C 1
ATOM 2690 O O . ASP A 1 355 ? -17.961 -4.197 12.496 1.00 93.75 355 ASP A O 1
ATOM 2694 N N . LEU A 1 356 ? -19.821 -4.692 13.667 1.00 97.38 356 LEU A N 1
ATOM 2695 C CA . LEU A 1 356 ? -19.355 -6.018 14.047 1.00 97.38 356 LEU A CA 1
ATOM 2696 C C . LEU A 1 356 ? -19.488 -6.965 12.854 1.00 97.38 356 LEU A C 1
ATOM 2698 O O . LEU A 1 356 ? -20.563 -7.070 12.261 1.00 97.38 356 LEU A O 1
ATOM 2702 N N . ARG A 1 357 ? -18.417 -7.677 12.504 1.00 97.25 357 ARG A N 1
ATOM 2703 C CA . ARG A 1 357 ? -18.393 -8.676 11.422 1.00 97.25 357 ARG A CA 1
ATOM 2704 C C . ARG A 1 357 ? -17.562 -9.881 11.828 1.00 97.25 357 ARG A C 1
ATOM 2706 O O . ARG A 1 357 ? -16.599 -9.738 12.567 1.00 97.25 357 ARG A O 1
ATOM 2713 N N . TRP A 1 358 ? -17.907 -11.058 11.332 1.00 95.44 358 TRP A N 1
ATOM 2714 C CA . TRP A 1 358 ? -17.137 -12.283 11.560 1.00 95.44 358 TRP A CA 1
ATOM 2715 C C . TRP A 1 358 ? -17.138 -13.146 10.304 1.00 95.44 358 TRP A C 1
ATOM 2717 O O . TRP A 1 358 ? -17.928 -12.937 9.384 1.00 95.44 358 TRP A O 1
ATOM 2727 N N . LEU A 1 359 ? -16.256 -14.137 10.264 1.00 93.19 359 LEU A N 1
ATOM 2728 C CA . LEU A 1 359 ? -16.354 -15.216 9.296 1.00 93.19 359 LEU A CA 1
ATOM 2729 C C . LEU A 1 359 ? -17.200 -16.361 9.864 1.00 93.19 359 LEU A C 1
ATOM 2731 O O . LEU A 1 359 ? -16.988 -16.764 11.015 1.00 93.19 359 LEU A O 1
ATOM 2735 N N . PRO A 1 360 ? -18.145 -16.896 9.069 1.00 92.88 360 PRO A N 1
ATOM 2736 C CA . PRO A 1 360 ? -19.030 -17.961 9.507 1.00 92.88 360 PRO A CA 1
ATOM 2737 C C . PRO A 1 360 ? -18.285 -19.296 9.616 1.00 92.88 360 PRO A C 1
ATOM 2739 O O . PRO A 1 360 ? -17.458 -19.649 8.764 1.00 92.88 360 PRO A O 1
ATOM 2742 N N . GLY A 1 361 ? -18.632 -20.079 10.635 1.00 89.81 361 GLY A N 1
ATOM 2743 C CA . GLY A 1 361 ? -18.145 -21.452 10.780 1.00 89.81 361 GLY A CA 1
ATOM 2744 C C . GLY A 1 361 ? -18.559 -22.380 9.620 1.00 89.81 361 GLY A C 1
ATOM 2745 O O . GLY A 1 361 ? -19.453 -22.087 8.825 1.00 89.81 361 GLY A O 1
ATOM 2746 N N . GLN A 1 362 ? -17.932 -23.554 9.517 1.00 87.12 362 GLN A N 1
ATOM 2747 C CA . GLN A 1 362 ? -18.272 -24.561 8.498 1.00 87.12 362 GLN A CA 1
ATOM 2748 C C . GLN A 1 362 ? -19.730 -25.031 8.615 1.00 87.12 362 GLN A C 1
ATOM 2750 O O . GLN A 1 362 ? -20.184 -25.319 9.719 1.00 87.12 362 GLN A O 1
ATOM 2755 N N . ALA A 1 363 ? -20.437 -25.211 7.493 1.00 86.62 363 ALA A N 1
ATOM 2756 C CA . ALA A 1 363 ? -21.799 -25.774 7.438 1.00 86.62 363 ALA A CA 1
ATOM 2757 C C . ALA A 1 363 ? -22.864 -25.028 8.279 1.00 86.62 363 ALA A C 1
ATOM 2759 O O . ALA A 1 363 ? -23.810 -25.634 8.788 1.00 86.62 363 ALA A O 1
ATOM 2760 N N . VAL A 1 364 ? -22.702 -23.714 8.435 1.00 90.69 364 VAL A N 1
ATOM 2761 C CA . VAL A 1 364 ? -23.645 -22.830 9.135 1.00 90.69 364 VAL A CA 1
ATOM 2762 C C . VAL A 1 364 ? -24.849 -22.486 8.260 1.00 90.69 364 VAL A C 1
ATOM 2764 O O . VAL A 1 364 ? -24.710 -22.284 7.056 1.00 90.69 364 VAL A O 1
ATOM 2767 N N . VAL A 1 365 ? -26.026 -22.389 8.883 1.00 94.06 365 VAL A N 1
ATOM 2768 C CA . VAL A 1 365 ? -27.253 -21.848 8.273 1.00 94.06 365 VAL A CA 1
ATOM 2769 C C . VAL A 1 365 ? -27.720 -20.541 8.920 1.00 94.06 365 VAL A C 1
ATOM 2771 O O . VAL A 1 365 ? -28.389 -19.753 8.256 1.00 94.06 365 VAL A O 1
ATOM 2774 N N . LYS A 1 366 ? -27.401 -20.315 10.202 1.00 95.69 366 LYS A N 1
ATOM 2775 C CA . LYS A 1 366 ? -27.744 -19.105 10.961 1.00 95.69 366 LYS A CA 1
ATOM 2776 C C . LYS A 1 366 ? -26.724 -18.841 12.066 1.00 95.69 366 LYS A C 1
ATOM 2778 O O . LYS A 1 366 ? -26.075 -19.763 12.552 1.00 95.69 366 LYS A O 1
ATOM 2783 N N . HIS A 1 367 ? -26.695 -17.602 12.527 1.00 97.44 367 HIS A N 1
ATOM 2784 C CA . HIS A 1 367 ? -25.911 -17.135 13.662 1.00 97.44 367 HIS A CA 1
ATOM 2785 C C . HIS A 1 367 ? -26.847 -16.683 14.780 1.00 97.44 367 HIS A C 1
ATOM 2787 O O . HIS A 1 367 ? -27.840 -16.021 14.488 1.00 97.44 367 HIS A O 1
ATOM 2793 N N . HIS A 1 368 ? -26.520 -16.952 16.039 1.00 98.00 368 HIS A N 1
ATOM 2794 C CA . HIS A 1 368 ? -27.183 -16.350 17.200 1.00 98.00 368 HIS A CA 1
ATOM 2795 C C . HIS A 1 368 ? -26.190 -15.434 17.910 1.00 98.00 368 HIS A C 1
ATOM 2797 O O . HIS A 1 368 ? -25.153 -15.895 18.384 1.00 98.00 368 HIS A O 1
ATOM 2803 N N . LEU A 1 369 ? -26.476 -14.131 17.951 1.00 98.25 369 LEU A N 1
ATOM 2804 C CA . LEU A 1 369 ? -25.543 -13.136 18.487 1.00 98.25 369 LEU A CA 1
ATOM 2805 C C . LEU A 1 369 ? -25.870 -12.757 19.932 1.00 98.25 369 LEU A C 1
ATOM 2807 O O . LEU A 1 369 ? -27.020 -12.471 20.259 1.00 98.25 369 LEU A O 1
ATOM 2811 N N . TYR A 1 370 ? -24.823 -12.618 20.742 1.00 98.62 370 TYR A N 1
ATOM 2812 C CA . TYR A 1 370 ? -24.855 -11.995 22.060 1.00 98.62 370 TYR A CA 1
ATOM 2813 C C . TYR A 1 370 ? -23.887 -10.807 22.093 1.00 98.62 370 TYR A C 1
ATOM 2815 O O . TYR A 1 370 ? -22.753 -10.930 21.635 1.00 98.62 370 TYR A O 1
ATOM 2823 N N . PHE A 1 371 ? -24.317 -9.666 22.629 1.00 98.62 371 PHE A N 1
ATOM 2824 C CA . PHE A 1 371 ? -23.531 -8.431 22.730 1.00 98.62 371 PHE A CA 1
ATOM 2825 C C . PHE A 1 371 ? -23.882 -7.667 24.013 1.00 98.62 371 PHE A C 1
ATOM 2827 O O . PHE A 1 371 ? -25.064 -7.464 24.309 1.00 98.62 371 PHE A O 1
ATOM 2834 N N . GLY A 1 372 ? -22.871 -7.215 24.753 1.00 98.12 372 GLY A N 1
ATOM 2835 C CA . GLY A 1 372 ? -23.038 -6.422 25.972 1.00 98.12 372 GLY A CA 1
ATOM 2836 C C . GLY A 1 372 ? -21.712 -5.919 26.541 1.00 98.12 372 GLY A C 1
ATOM 2837 O O . GLY A 1 372 ? -20.658 -6.119 25.954 1.00 98.12 372 GLY A O 1
ATOM 2838 N N . ASP A 1 373 ? -21.755 -5.273 27.697 1.00 97.31 373 ASP A N 1
ATOM 2839 C CA . ASP A 1 373 ? -20.603 -4.720 28.431 1.00 97.31 373 ASP A CA 1
ATOM 2840 C C . ASP A 1 373 ? -20.070 -5.663 29.532 1.00 97.31 373 ASP A C 1
ATOM 2842 O O . ASP A 1 373 ? -19.016 -5.429 30.121 1.00 97.31 373 ASP A O 1
ATOM 2846 N N . ASN A 1 374 ? -20.770 -6.772 29.789 1.00 98.00 374 ASN A N 1
ATOM 2847 C CA . ASN A 1 374 ? -20.412 -7.761 30.798 1.00 98.00 374 ASN A CA 1
ATOM 2848 C C . ASN A 1 374 ? -20.007 -9.099 30.155 1.00 98.00 374 ASN A C 1
ATOM 2850 O O . ASN A 1 374 ? -20.833 -9.794 29.556 1.00 98.00 374 ASN A O 1
ATOM 2854 N N . ALA A 1 375 ? -18.736 -9.475 30.325 1.00 97.88 375 ALA A N 1
ATOM 2855 C CA . ALA A 1 375 ? -18.159 -10.689 29.748 1.00 97.88 375 ALA A CA 1
ATOM 2856 C C . ALA A 1 375 ? -18.903 -11.969 30.162 1.00 97.88 375 ALA A C 1
ATOM 2858 O O . ALA A 1 375 ? -19.189 -12.814 29.314 1.00 97.88 375 ALA A O 1
ATOM 2859 N N . ASP A 1 376 ? -19.260 -12.098 31.442 1.00 98.12 376 ASP A N 1
ATOM 2860 C CA . ASP A 1 376 ? -19.938 -13.285 31.968 1.00 98.12 376 ASP A CA 1
ATOM 2861 C C . ASP A 1 376 ? -21.364 -13.399 31.423 1.00 98.12 376 ASP A C 1
ATOM 2863 O O . ASP A 1 376 ? -21.788 -14.480 31.020 1.00 98.12 376 ASP A O 1
ATOM 2867 N N . ALA A 1 377 ? -22.093 -12.284 31.332 1.00 98.38 377 ALA A N 1
ATOM 2868 C CA . ALA A 1 377 ? -23.444 -12.252 30.774 1.00 98.38 377 ALA A CA 1
ATOM 2869 C C . ALA A 1 377 ? -23.463 -12.611 29.279 1.00 98.38 377 ALA A C 1
ATOM 2871 O O . ALA A 1 377 ? -24.382 -13.287 28.812 1.00 98.38 377 ALA A O 1
ATOM 2872 N N . VAL A 1 378 ? -22.449 -12.186 28.519 1.00 98.31 378 VAL A N 1
ATOM 2873 C CA . VAL A 1 378 ? -22.277 -12.574 27.109 1.00 98.31 378 VAL A CA 1
ATOM 2874 C C . VAL A 1 378 ? -21.894 -14.051 27.004 1.00 98.31 378 VAL A C 1
ATOM 2876 O O . VAL A 1 378 ? -22.515 -14.795 26.248 1.00 98.31 378 VAL A O 1
ATOM 2879 N N . SER A 1 379 ? -20.941 -14.506 27.820 1.00 97.69 379 SER A N 1
ATOM 2880 C CA . SER A 1 379 ? -20.503 -15.906 27.890 1.00 97.69 379 SER A CA 1
ATOM 2881 C C . SER A 1 379 ? -21.615 -16.872 28.323 1.00 97.69 379 SER A C 1
ATOM 2883 O O . SER A 1 379 ? -21.640 -18.033 27.923 1.00 97.69 379 SER A O 1
ATOM 2885 N N . GLN A 1 380 ? -22.591 -16.416 29.104 1.00 97.31 380 GLN A N 1
ATOM 2886 C CA . GLN A 1 380 ? -23.740 -17.227 29.519 1.00 97.31 380 GLN A CA 1
ATOM 2887 C C . GLN A 1 380 ? -24.932 -17.125 28.560 1.00 97.31 380 GLN A C 1
ATOM 2889 O O . GLN A 1 380 ? -25.887 -17.881 28.704 1.00 97.31 380 GLN A O 1
ATOM 2894 N N . GLY A 1 381 ? -24.893 -16.214 27.583 1.00 96.62 381 GLY A N 1
ATOM 2895 C CA . GLY A 1 381 ? -26.036 -15.930 26.716 1.00 96.62 381 GLY A CA 1
ATOM 2896 C C . GLY A 1 381 ? -27.247 -15.386 27.475 1.00 96.62 381 GLY A C 1
ATOM 2897 O O . GLY A 1 381 ? -28.377 -15.800 27.231 1.00 96.62 381 GLY A O 1
ATOM 2898 N N . ALA A 1 382 ? -27.014 -14.506 28.450 1.00 97.69 382 ALA A N 1
ATOM 2899 C CA . ALA A 1 382 ? -28.078 -13.920 29.255 1.00 97.69 382 ALA A CA 1
ATOM 2900 C C . ALA A 1 382 ? -29.085 -13.135 28.390 1.00 97.69 382 ALA A C 1
ATOM 2902 O O . ALA A 1 382 ? -28.717 -12.490 27.412 1.00 97.69 382 ALA A O 1
ATOM 2903 N N . ALA A 1 383 ? -30.356 -13.097 28.802 1.00 95.88 383 ALA A N 1
ATOM 2904 C CA . ALA A 1 383 ? -31.430 -12.466 28.022 1.00 95.88 383 ALA A CA 1
ATOM 2905 C C . ALA A 1 383 ? -31.177 -10.986 27.651 1.00 95.88 383 ALA A C 1
ATOM 2907 O O . ALA A 1 383 ? -31.673 -10.519 26.634 1.00 95.88 383 ALA A O 1
ATOM 2908 N N . GLY A 1 384 ? -30.401 -10.240 28.451 1.00 95.75 384 GLY A N 1
ATOM 2909 C CA . GLY A 1 384 ? -30.037 -8.848 28.144 1.00 95.75 384 GLY A CA 1
ATOM 2910 C C . GLY A 1 384 ? -28.973 -8.693 27.047 1.00 95.75 384 GLY A C 1
ATOM 2911 O O . GLY A 1 384 ? -28.893 -7.642 26.404 1.00 95.75 384 GLY A O 1
ATOM 2912 N N . THR A 1 385 ? -28.164 -9.728 26.810 1.00 98.06 385 THR A N 1
ATOM 2913 C CA . THR A 1 385 ? -27.108 -9.720 25.789 1.00 98.06 385 THR A CA 1
ATOM 2914 C C . THR A 1 385 ? -27.584 -10.306 24.466 1.00 98.06 385 THR A C 1
ATOM 2916 O O . THR A 1 385 ? -27.010 -9.975 23.434 1.00 98.06 385 THR A O 1
ATOM 2919 N N . ASP A 1 386 ? -28.655 -11.100 24.469 1.00 98.00 386 ASP A N 1
ATOM 2920 C CA . ASP A 1 386 ? -29.240 -11.720 23.280 1.00 98.00 386 ASP A CA 1
ATOM 2921 C C . ASP A 1 386 ? -29.686 -10.676 22.234 1.00 98.00 386 ASP A C 1
ATOM 2923 O O . ASP A 1 386 ? -30.495 -9.784 22.511 1.00 98.00 386 ASP A O 1
ATOM 2927 N N . LYS A 1 387 ? -29.132 -10.776 21.020 1.00 97.88 387 LYS A N 1
ATOM 2928 C CA . LYS A 1 387 ? -29.469 -9.959 19.839 1.00 97.88 387 LYS A CA 1
ATOM 2929 C C . LYS A 1 387 ? -30.116 -10.786 18.722 1.00 97.88 387 LYS A C 1
ATOM 2931 O O . LYS A 1 387 ? -30.207 -10.312 17.588 1.00 97.88 387 LYS A O 1
ATOM 2936 N N . GLY A 1 388 ? -30.560 -11.998 19.035 1.00 96.56 388 GLY A N 1
ATOM 2937 C CA . GLY A 1 388 ? -31.336 -12.877 18.176 1.00 96.56 388 GLY A CA 1
ATOM 2938 C C . GLY A 1 388 ? -30.553 -13.565 17.060 1.00 96.56 388 GLY A C 1
ATOM 2939 O O . GLY A 1 388 ? -29.356 -13.339 16.835 1.00 96.56 388 GLY A O 1
ATOM 2940 N N . GLU A 1 389 ? -31.291 -14.410 16.341 1.00 96.81 389 GLU A N 1
ATOM 2941 C CA . GLU A 1 389 ? -30.811 -15.114 15.157 1.00 96.81 389 GLU A CA 1
ATOM 2942 C C . GLU A 1 389 ? -30.698 -14.192 13.934 1.00 96.81 389 GLU A C 1
ATOM 2944 O O . GLU A 1 389 ? -31.494 -13.271 13.745 1.00 96.81 389 GLU A O 1
ATOM 2949 N N . ARG A 1 390 ? -29.742 -14.488 13.055 1.00 95.88 390 ARG A N 1
ATOM 2950 C CA . ARG A 1 390 ? -29.492 -13.762 11.802 1.00 95.88 390 ARG A CA 1
ATOM 2951 C C . ARG A 1 390 ? -28.825 -14.648 10.759 1.00 95.88 390 ARG A C 1
ATOM 2953 O O . ARG A 1 390 ? -28.192 -15.648 11.095 1.00 95.88 390 ARG A O 1
ATOM 2960 N N . THR A 1 391 ? -28.973 -14.272 9.494 1.00 94.25 391 THR A N 1
ATOM 2961 C CA . THR A 1 391 ? -28.350 -14.958 8.350 1.00 94.25 391 THR A CA 1
ATOM 2962 C C . THR A 1 391 ? -27.059 -14.293 7.905 1.00 94.25 391 THR A C 1
ATOM 2964 O O . THR A 1 391 ? -26.152 -14.984 7.456 1.00 94.25 391 THR A O 1
ATOM 2967 N N . ASP A 1 392 ? -26.966 -12.972 8.047 1.00 95.69 392 ASP A N 1
ATOM 2968 C CA . ASP A 1 392 ? -25.773 -12.233 7.658 1.00 95.69 392 ASP A CA 1
ATOM 2969 C C . ASP A 1 392 ? -24.761 -12.210 8.812 1.00 95.69 392 ASP A C 1
ATOM 2971 O O . ASP A 1 392 ? -25.158 -12.018 9.970 1.00 95.69 392 ASP A O 1
ATOM 2975 N N . PRO A 1 393 ? -23.454 -12.367 8.530 1.00 96.12 393 PRO A N 1
ATOM 2976 C CA . PRO A 1 393 ? -22.424 -12.413 9.556 1.00 96.12 393 PRO A CA 1
ATOM 2977 C C . PRO A 1 393 ? -22.001 -11.000 10.001 1.00 96.12 393 PRO A C 1
ATOM 2979 O O . PRO A 1 393 ? -20.819 -10.644 9.982 1.00 96.12 393 PRO A O 1
ATOM 2982 N N . ASN A 1 394 ? -22.984 -10.154 10.328 1.00 97.06 394 ASN A N 1
ATOM 2983 C CA . ASN A 1 394 ? -22.767 -8.780 10.771 1.00 97.06 394 ASN A CA 1
ATOM 2984 C C . ASN A 1 394 ? -23.752 -8.310 11.863 1.00 97.06 394 ASN A C 1
ATOM 2986 O O . ASN A 1 394 ? -24.785 -8.933 12.143 1.00 97.06 394 ASN A O 1
ATOM 2990 N N . PHE A 1 395 ? -23.391 -7.210 12.527 1.00 97.25 395 PHE A N 1
ATOM 2991 C CA . PHE A 1 395 ? -24.230 -6.480 13.473 1.00 97.25 395 PHE A CA 1
ATOM 2992 C C . PHE A 1 395 ? -23.754 -5.044 13.664 1.00 97.25 395 PHE A C 1
ATOM 2994 O O . PHE A 1 395 ? -22.580 -4.829 13.942 1.00 97.25 395 PHE A O 1
ATOM 3001 N N . THR A 1 396 ? -24.677 -4.088 13.675 1.00 96.00 396 THR A N 1
ATOM 3002 C CA . THR A 1 396 ? -24.383 -2.716 14.103 1.00 96.00 396 THR A CA 1
ATOM 3003 C C . THR A 1 396 ? -25.105 -2.464 15.432 1.00 96.00 396 THR A C 1
ATOM 3005 O O . THR A 1 396 ? -26.336 -2.384 15.444 1.00 96.00 396 THR A O 1
ATOM 3008 N N . PRO A 1 397 ? -24.387 -2.368 16.568 1.00 95.00 397 PRO A N 1
ATOM 3009 C CA . PRO A 1 397 ? -24.989 -2.163 17.883 1.00 95.00 397 PRO A CA 1
ATOM 3010 C C . PRO A 1 397 ? -25.528 -0.735 18.082 1.00 95.00 397 PRO A C 1
ATOM 3012 O O . PRO A 1 397 ? -26.230 -0.485 19.060 1.00 95.00 397 PRO A O 1
ATOM 3015 N N . GLY A 1 398 ? -25.232 0.185 17.158 1.00 94.06 398 GLY A N 1
ATOM 3016 C CA . GLY A 1 398 ? -25.521 1.612 17.287 1.00 94.06 398 GLY A CA 1
ATOM 3017 C C . GLY A 1 398 ? -24.377 2.362 17.969 1.00 94.06 398 GLY A C 1
ATOM 3018 O O . GLY A 1 398 ? -23.247 1.880 17.995 1.00 94.06 398 GLY A O 1
ATOM 3019 N N . ALA A 1 399 ? -24.674 3.554 18.491 1.00 95.62 399 ALA A N 1
ATOM 3020 C CA . ALA A 1 399 ? -23.708 4.348 19.243 1.00 95.62 399 ALA A CA 1
ATOM 3021 C C . ALA A 1 399 ? -23.406 3.704 20.600 1.00 95.62 399 ALA A C 1
ATOM 3023 O O . ALA A 1 399 ? -24.313 3.406 21.380 1.00 95.62 399 ALA A O 1
ATOM 3024 N N . LEU A 1 400 ? -22.121 3.504 20.856 1.00 96.81 400 LEU A N 1
ATOM 3025 C CA . LEU A 1 400 ? -21.553 2.968 22.080 1.00 96.81 400 LEU A CA 1
ATOM 3026 C C . LEU A 1 400 ? -20.862 4.082 22.862 1.00 96.81 400 LEU A C 1
ATOM 3028 O O . LEU A 1 400 ? -20.422 5.084 22.295 1.00 96.81 400 LEU A O 1
ATOM 3032 N N . GLU A 1 401 ? -20.735 3.891 24.170 1.00 96.25 401 GLU A N 1
ATOM 3033 C CA . GLU A 1 401 ? -19.949 4.795 25.001 1.00 96.25 401 GLU A CA 1
ATOM 3034 C C . GLU A 1 401 ? -18.475 4.696 24.600 1.00 96.25 401 GLU A C 1
ATOM 3036 O O . GLU A 1 401 ? -17.950 3.600 24.392 1.00 96.25 401 GLU A O 1
ATOM 3041 N N . SER A 1 402 ? -17.795 5.836 24.479 1.00 95.62 402 SER A N 1
ATOM 3042 C CA . SER A 1 402 ? -16.354 5.877 24.221 1.00 95.62 402 SER A CA 1
ATOM 3043 C C . SER A 1 402 ? -15.566 5.344 25.418 1.00 95.62 402 SER A C 1
ATOM 3045 O O . SER A 1 402 ? -16.018 5.418 26.564 1.00 95.62 402 SER A O 1
ATOM 3047 N N . LEU A 1 403 ? -14.361 4.831 25.162 1.00 96.06 403 LEU A N 1
ATOM 3048 C CA . LEU A 1 403 ? -13.451 4.314 26.189 1.00 96.06 403 LEU A CA 1
ATOM 3049 C C . LEU A 1 403 ? -14.088 3.202 27.037 1.00 96.06 403 LEU A C 1
ATOM 3051 O O . LEU A 1 403 ? -13.757 3.027 28.211 1.00 96.06 403 LEU A O 1
ATOM 3055 N N . SER A 1 404 ? -14.980 2.414 26.440 1.00 96.25 404 SER A N 1
ATOM 3056 C CA . SER A 1 404 ? -15.717 1.337 27.104 1.00 96.25 404 SER A CA 1
ATOM 3057 C C . SER A 1 404 ? -15.443 0.002 26.426 1.00 96.25 404 SER A C 1
ATOM 3059 O O . SER A 1 404 ? -15.291 -0.067 25.208 1.00 96.25 404 SER A O 1
ATOM 3061 N N . THR A 1 405 ? -15.318 -1.060 27.227 1.00 97.44 405 THR A N 1
ATOM 3062 C CA . THR A 1 405 ? -15.061 -2.408 26.707 1.00 97.44 405 THR A CA 1
ATOM 3063 C C . THR A 1 405 ? -16.381 -3.135 26.534 1.00 97.44 405 THR A C 1
ATOM 3065 O O . THR A 1 405 ? -17.148 -3.259 27.486 1.00 97.44 405 THR A O 1
ATOM 3068 N N . TYR A 1 406 ? -16.599 -3.664 25.338 1.00 98.31 406 TYR A N 1
ATOM 3069 C CA . TYR A 1 406 ? -17.751 -4.484 25.002 1.00 98.31 406 TYR A CA 1
ATOM 3070 C C . TYR A 1 406 ? -17.305 -5.898 24.666 1.00 98.31 406 TYR A C 1
ATOM 3072 O O . TYR A 1 406 ? -16.203 -6.125 24.166 1.00 98.31 406 TYR A O 1
ATOM 3080 N N . TYR A 1 407 ? -18.192 -6.844 24.941 1.00 98.69 407 TYR A N 1
ATOM 3081 C CA . TYR A 1 407 ? -18.016 -8.265 24.727 1.00 98.69 407 TYR A CA 1
ATOM 3082 C C . TYR A 1 407 ? -19.102 -8.772 23.797 1.00 98.69 407 TYR A C 1
ATOM 3084 O O . TYR A 1 407 ? -20.255 -8.331 23.845 1.00 98.69 407 TYR A O 1
ATOM 3092 N N . TRP A 1 408 ? -18.744 -9.734 22.963 1.00 98.56 408 TRP A N 1
ATOM 3093 C CA . TRP A 1 408 ? -19.690 -10.339 22.049 1.00 98.56 408 TRP A CA 1
ATOM 3094 C C . TRP A 1 408 ? -19.309 -11.764 21.701 1.00 98.56 408 TRP A C 1
ATOM 3096 O O . TRP A 1 408 ? -18.148 -12.159 21.758 1.00 98.56 408 TRP A O 1
ATOM 3106 N N . ARG A 1 409 ? -20.325 -12.555 21.387 1.00 98.25 409 ARG A N 1
ATOM 3107 C CA . ARG A 1 409 ? -20.194 -13.966 21.050 1.00 98.25 409 ARG A CA 1
ATOM 3108 C C . ARG A 1 409 ? -21.198 -14.300 19.972 1.00 98.25 409 ARG A C 1
ATOM 3110 O O . ARG A 1 409 ? -22.352 -13.881 20.053 1.00 98.25 409 ARG A O 1
ATOM 3117 N N . VAL A 1 410 ? -20.775 -15.109 19.012 1.00 98.25 410 VAL A N 1
ATOM 3118 C CA . VAL A 1 410 ? -21.660 -15.653 17.988 1.00 98.25 410 VAL A CA 1
ATOM 3119 C C . VAL A 1 410 ? -21.720 -17.165 18.117 1.00 98.25 410 VAL A C 1
ATOM 3121 O O . VAL A 1 410 ? -20.707 -17.846 17.964 1.00 98.25 410 VAL A O 1
ATOM 3124 N N . ASP A 1 411 ? -22.919 -17.684 18.352 1.00 97.88 411 ASP A N 1
ATOM 3125 C CA . ASP A 1 411 ? -23.175 -19.117 18.329 1.00 97.88 411 ASP A CA 1
ATOM 3126 C C . ASP A 1 411 ? -23.618 -19.529 16.926 1.00 97.88 411 ASP A C 1
ATOM 3128 O O . ASP A 1 411 ? -24.534 -18.956 16.335 1.00 97.88 411 ASP A O 1
ATOM 3132 N N . GLU A 1 412 ? -22.940 -20.532 16.383 1.00 96.56 412 GLU A N 1
ATOM 3133 C CA . GLU A 1 412 ? -23.128 -20.991 15.015 1.00 96.56 412 GLU A CA 1
ATOM 3134 C C . GLU A 1 412 ? -24.146 -22.124 14.946 1.00 96.56 412 GLU A C 1
ATOM 3136 O O . GLU A 1 412 ? -23.918 -23.207 15.492 1.00 96.56 412 GLU A O 1
ATOM 3141 N N . ILE A 1 413 ? -25.246 -21.912 14.226 1.00 95.62 413 ILE A N 1
ATOM 3142 C CA . ILE A 1 413 ? -26.315 -22.896 14.053 1.00 95.62 413 ILE A CA 1
ATOM 3143 C C . ILE A 1 413 ? -26.112 -23.594 12.707 1.00 95.62 413 ILE A C 1
ATOM 3145 O O . ILE A 1 413 ? -26.235 -22.981 11.645 1.00 95.62 413 ILE A O 1
ATOM 3149 N N . ALA A 1 414 ? -25.793 -24.885 12.742 1.00 89.31 414 ALA A N 1
ATOM 3150 C CA . ALA A 1 414 ? -25.639 -25.725 11.558 1.00 89.31 414 ALA A CA 1
ATOM 3151 C C . ALA A 1 414 ? -26.970 -26.351 11.107 1.00 89.31 414 ALA A C 1
ATOM 3153 O O . ALA A 1 414 ? -27.975 -26.351 11.829 1.00 89.31 414 ALA A O 1
ATOM 3154 N N . ALA A 1 415 ? -26.974 -26.931 9.904 1.00 82.88 415 ALA A N 1
ATOM 3155 C CA . ALA A 1 415 ? -28.113 -27.702 9.409 1.00 82.88 415 ALA A CA 1
ATOM 3156 C C . ALA A 1 415 ? -28.502 -28.819 10.402 1.00 82.88 415 ALA A C 1
ATOM 3158 O O . ALA A 1 415 ? -27.645 -29.509 10.951 1.00 82.88 415 ALA A O 1
ATOM 3159 N N . GLY A 1 416 ? -29.805 -28.983 10.653 1.00 82.88 416 GLY A N 1
ATOM 3160 C CA . GLY A 1 416 ? -30.315 -29.913 11.671 1.00 82.88 416 GLY A CA 1
ATOM 3161 C C . GLY A 1 416 ? -30.369 -29.347 13.097 1.00 82.88 416 GLY A C 1
ATOM 3162 O O . GLY A 1 416 ? -30.728 -30.083 14.011 1.00 82.88 416 GLY A O 1
ATOM 3163 N N . GLY A 1 417 ? -30.056 -28.059 13.295 1.00 85.62 417 GLY A N 1
ATOM 3164 C CA . GLY A 1 417 ? -30.222 -27.360 14.578 1.00 85.62 417 GLY A CA 1
ATOM 3165 C C . GLY A 1 417 ? -29.067 -27.549 15.564 1.00 85.62 417 GLY A C 1
ATOM 3166 O O . GLY A 1 417 ? -29.209 -27.227 16.739 1.00 85.62 417 GLY A O 1
ATOM 3167 N N . VAL A 1 418 ? -27.925 -28.072 15.109 1.00 90.50 418 VAL A N 1
ATOM 3168 C CA . VAL A 1 418 ? -26.728 -28.216 15.948 1.00 90.50 418 VAL A CA 1
ATOM 3169 C C . VAL A 1 418 ? -26.129 -26.835 16.210 1.00 90.50 418 VAL A C 1
ATOM 3171 O O . VAL A 1 418 ? -25.686 -26.171 15.275 1.00 90.50 418 VAL A O 1
ATOM 3174 N N . VAL A 1 419 ? -26.093 -26.421 17.476 1.00 94.75 419 VAL A N 1
ATOM 3175 C CA . VAL A 1 419 ? -25.509 -25.145 17.910 1.00 94.75 419 VAL A CA 1
ATOM 3176 C C . VAL A 1 419 ? -24.063 -25.362 18.349 1.00 94.75 419 VAL A C 1
ATOM 3178 O O . VAL A 1 419 ? -23.777 -26.249 19.155 1.00 94.75 419 VAL A O 1
ATOM 3181 N N . ARG A 1 420 ? -23.144 -24.547 17.832 1.00 94.56 420 ARG A N 1
ATOM 3182 C CA . ARG A 1 420 ? -21.739 -24.495 18.250 1.00 94.56 420 ARG A CA 1
ATOM 3183 C C . ARG A 1 420 ? -21.458 -23.133 18.865 1.00 94.56 420 ARG A C 1
ATOM 3185 O O . ARG A 1 420 ? -21.400 -22.136 18.152 1.00 94.56 420 ARG A O 1
ATOM 3192 N N . THR A 1 421 ? -21.287 -23.111 20.181 1.00 96.56 421 THR A N 1
ATOM 3193 C CA . THR A 1 421 ? -20.982 -21.886 20.923 1.00 96.56 421 THR A CA 1
ATOM 3194 C C . THR A 1 421 ? -19.640 -21.312 20.487 1.00 96.56 421 THR A C 1
ATOM 3196 O O . THR A 1 421 ? -18.637 -22.028 20.474 1.00 96.56 421 THR A O 1
ATOM 3199 N N . GLY A 1 422 ? -19.634 -20.038 20.104 1.00 95.19 422 GLY A N 1
ATOM 3200 C CA . GLY A 1 422 ? -18.421 -19.353 19.669 1.00 95.19 422 GLY A CA 1
ATOM 3201 C C . GLY A 1 422 ? -17.550 -18.861 20.826 1.00 95.19 422 GLY A C 1
ATOM 3202 O O . GLY A 1 422 ? -17.974 -18.871 21.986 1.00 95.19 422 GLY A O 1
ATOM 3203 N N . PRO A 1 423 ? -16.325 -18.403 20.522 1.00 94.81 423 PRO A N 1
ATOM 3204 C CA . PRO A 1 423 ? -15.506 -17.672 21.484 1.00 94.81 423 PRO A CA 1
ATOM 3205 C C . PRO A 1 423 ? -16.168 -16.344 21.883 1.00 94.81 423 PRO A C 1
ATOM 3207 O O . PRO A 1 423 ? -16.919 -15.749 21.109 1.00 94.81 423 PRO A O 1
ATOM 3210 N N . VAL A 1 424 ? -15.863 -15.872 23.094 1.00 98.00 424 VAL A N 1
ATOM 3211 C CA . VAL A 1 424 ? -16.220 -14.518 23.532 1.00 98.00 424 VAL A CA 1
ATOM 3212 C C . VAL A 1 424 ? -15.097 -13.581 23.116 1.00 98.00 424 VAL A C 1
ATOM 3214 O O . VAL A 1 424 ? -13.976 -13.712 23.603 1.00 98.00 424 VAL A O 1
ATOM 3217 N N . TRP A 1 425 ? -15.413 -12.644 22.234 1.00 98.25 425 TRP A N 1
ATOM 3218 C CA . TRP A 1 425 ? -14.515 -11.577 21.820 1.00 98.25 425 TRP A CA 1
ATOM 3219 C C . TRP A 1 425 ? -14.771 -10.313 22.617 1.00 98.25 425 TRP A C 1
ATOM 3221 O O . TRP A 1 425 ? -15.875 -10.097 23.127 1.00 98.25 425 TRP A O 1
ATOM 3231 N N . LYS A 1 426 ? -13.765 -9.448 22.677 1.00 98.19 426 LYS A N 1
ATOM 3232 C CA . LYS A 1 426 ? -13.874 -8.117 23.263 1.00 98.19 426 LYS A CA 1
ATOM 3233 C C . LYS A 1 426 ? -13.252 -7.053 22.373 1.00 98.19 426 LYS A C 1
ATOM 3235 O O . LYS A 1 426 ? -12.323 -7.331 21.625 1.00 98.19 426 LYS A O 1
ATOM 3240 N N . PHE A 1 427 ? -13.713 -5.823 22.517 1.00 98.25 427 PHE A N 1
ATOM 3241 C CA . PHE A 1 427 ? -13.030 -4.641 22.001 1.00 98.25 427 PHE A CA 1
ATOM 3242 C C . PHE A 1 427 ? -13.297 -3.454 22.922 1.00 98.25 427 PHE A C 1
ATOM 3244 O O . PHE A 1 427 ? -14.266 -3.456 23.683 1.00 98.25 427 PHE A O 1
ATOM 3251 N N . THR A 1 428 ? -12.454 -2.435 22.839 1.00 97.69 428 THR A N 1
ATOM 3252 C CA . THR A 1 428 ? -12.616 -1.167 23.545 1.00 97.69 428 THR A CA 1
ATOM 3253 C C . THR A 1 428 ? -12.780 -0.046 22.528 1.00 97.69 428 THR A C 1
ATOM 3255 O O . THR A 1 428 ? -12.035 0.030 21.550 1.00 97.69 428 THR A O 1
ATOM 3258 N N . THR A 1 429 ? -13.784 0.800 22.744 1.00 97.25 429 THR A N 1
ATOM 3259 C CA . THR A 1 429 ? -14.041 1.972 21.904 1.00 97.25 429 THR A CA 1
ATOM 3260 C C . THR A 1 429 ? -13.045 3.092 22.199 1.00 97.25 429 THR A C 1
ATOM 3262 O O . THR A 1 429 ? -12.660 3.292 23.352 1.00 97.25 429 THR A O 1
ATOM 3265 N N . TYR A 1 430 ? -12.651 3.868 21.193 1.00 96.69 430 TYR A N 1
ATOM 3266 C CA . TYR A 1 430 ? -11.870 5.090 21.402 1.00 96.69 430 TYR A CA 1
ATOM 3267 C C . TYR A 1 430 ? -12.764 6.309 21.682 1.00 96.69 430 TYR A C 1
ATOM 3269 O O . TYR A 1 430 ? -13.975 6.286 21.446 1.00 96.69 430 TYR A O 1
ATOM 3277 N N . LEU A 1 431 ? -12.165 7.390 22.185 1.00 96.62 431 LEU A N 1
ATOM 3278 C CA . LEU A 1 431 ? -12.770 8.725 22.233 1.00 96.62 431 LEU A CA 1
ATOM 3279 C C . LEU A 1 431 ? -12.390 9.497 20.957 1.00 96.62 431 LEU A C 1
ATOM 3281 O O . LEU A 1 431 ? -11.204 9.796 20.792 1.00 96.62 431 LEU A O 1
ATOM 3285 N N . PRO A 1 432 ? -13.332 9.770 20.031 1.00 95.38 432 PRO A N 1
ATOM 3286 C CA . PRO A 1 432 ? -13.038 10.530 18.820 1.00 95.38 432 PRO A CA 1
ATOM 3287 C C . PRO A 1 432 ? -12.653 11.959 19.193 1.00 95.38 432 PRO A C 1
ATOM 3289 O O . PRO A 1 432 ? -13.364 12.604 19.959 1.00 95.38 432 PRO A O 1
ATOM 3292 N N . VAL A 1 433 ? -11.553 12.448 18.627 1.00 96.88 433 VAL A N 1
ATOM 3293 C CA . VAL A 1 433 ? -11.200 13.872 18.655 1.00 96.88 433 VAL A CA 1
ATOM 3294 C C . VAL A 1 433 ? -11.643 14.498 17.336 1.00 96.88 433 VAL A C 1
ATOM 3296 O O . VAL A 1 433 ? -12.430 15.444 17.335 1.00 96.88 433 VAL A O 1
ATOM 3299 N N . ASP A 1 434 ? -11.199 13.940 16.210 1.00 96.94 434 ASP A N 1
ATOM 3300 C CA . ASP A 1 434 ? -11.633 14.304 14.858 1.00 96.94 434 ASP A CA 1
ATOM 3301 C C . ASP A 1 434 ? -11.524 13.099 13.927 1.00 96.94 434 ASP A C 1
ATOM 3303 O O . ASP A 1 434 ? -10.454 12.506 13.841 1.00 96.94 434 ASP A O 1
ATOM 3307 N N . ASP A 1 435 ? -12.596 12.744 13.230 1.00 94.88 435 ASP A N 1
ATOM 3308 C CA . ASP A 1 435 ? -12.558 11.757 12.145 1.00 94.88 435 ASP A CA 1
ATOM 3309 C C . ASP A 1 435 ? -12.503 12.424 10.764 1.00 94.88 435 ASP A C 1
ATOM 3311 O O . ASP A 1 435 ? -12.408 11.739 9.760 1.00 94.88 435 ASP A O 1
ATOM 3315 N N . PHE A 1 436 ? -12.569 13.759 10.699 1.00 97.44 436 PHE A N 1
ATOM 3316 C CA . PHE A 1 436 ? -12.626 14.566 9.480 1.00 97.44 436 PHE A CA 1
ATOM 3317 C C . PHE A 1 436 ? -13.835 14.310 8.566 1.00 97.44 436 PHE A C 1
ATOM 3319 O O . PHE A 1 436 ? -14.007 15.002 7.563 1.00 97.44 436 PHE A O 1
ATOM 3326 N N . GLU A 1 437 ? -14.759 13.421 8.927 1.00 95.50 437 GLU A N 1
ATOM 3327 C CA . GLU A 1 437 ? -15.865 12.982 8.068 1.00 95.50 437 GLU A CA 1
ATOM 3328 C C . GLU A 1 437 ? -17.048 13.959 8.033 1.00 95.50 437 GLU A C 1
ATOM 3330 O O . GLU A 1 437 ? -17.927 13.869 7.172 1.00 95.50 437 GLU A O 1
ATOM 3335 N N . SER A 1 438 ? -17.087 14.908 8.969 1.00 95.31 438 SER A N 1
ATOM 3336 C CA . SER A 1 438 ? -18.208 15.844 9.125 1.00 95.31 438 SER A CA 1
ATOM 3337 C C . SER A 1 438 ? -18.103 17.122 8.280 1.00 95.31 438 SER A C 1
ATOM 3339 O O . SER A 1 438 ? -19.106 17.826 8.117 1.00 95.31 438 SER A O 1
ATOM 3341 N N . TYR A 1 439 ? -16.922 17.416 7.728 1.00 97.44 439 TYR A N 1
ATOM 3342 C CA . TYR A 1 439 ? -16.662 18.633 6.958 1.00 97.44 439 TYR A CA 1
ATOM 3343 C C . TYR A 1 439 ? -17.269 18.580 5.553 1.00 97.44 439 TYR A C 1
ATOM 3345 O O . TYR A 1 439 ? -17.315 17.528 4.911 1.00 97.44 439 TYR A O 1
ATOM 3353 N N . THR A 1 440 ? -17.722 19.731 5.056 1.00 96.44 440 THR A N 1
ATOM 3354 C CA . THR A 1 440 ? -18.340 19.877 3.729 1.00 96.44 440 THR A CA 1
ATOM 3355 C C . THR A 1 440 ? -17.789 21.091 2.988 1.00 96.44 440 THR A C 1
ATOM 3357 O O . THR A 1 440 ? -17.083 21.911 3.566 1.00 96.44 440 THR A O 1
ATOM 3360 N N . ASP A 1 441 ? -18.161 21.243 1.716 1.00 96.88 441 ASP A N 1
ATOM 3361 C CA . ASP A 1 441 ? -17.767 22.410 0.917 1.00 96.88 441 ASP A CA 1
ATOM 3362 C C . ASP A 1 441 ? -18.644 23.656 1.184 1.00 96.88 441 ASP A C 1
ATOM 3364 O O . ASP A 1 441 ? -18.319 24.758 0.734 1.00 96.88 441 ASP A O 1
ATOM 3368 N N . ASP A 1 442 ? -19.725 23.487 1.955 1.00 96.75 442 ASP A N 1
ATOM 3369 C CA . ASP A 1 442 ? -20.643 24.550 2.369 1.00 96.75 442 ASP A CA 1
ATOM 3370 C C . ASP A 1 442 ? -20.022 25.471 3.435 1.00 96.75 442 ASP A C 1
ATOM 3372 O O . ASP A 1 442 ? -19.399 25.004 4.391 1.00 96.75 442 ASP A O 1
ATOM 3376 N N . GLU A 1 443 ? -20.254 26.779 3.299 1.00 95.38 443 GLU A N 1
ATOM 3377 C CA . GLU A 1 443 ? -19.854 27.810 4.271 1.00 95.38 443 GLU A CA 1
ATOM 3378 C C . GLU A 1 443 ? -20.340 27.475 5.697 1.00 95.38 443 GLU A C 1
ATOM 3380 O O . GLU A 1 443 ? -21.479 27.036 5.897 1.00 95.38 443 GLU A O 1
ATOM 3385 N N . GLY A 1 444 ? -19.483 27.677 6.700 1.00 94.06 444 GLY A N 1
ATOM 3386 C CA . GLY A 1 444 ? -19.738 27.314 8.099 1.00 94.06 444 GLY A CA 1
ATOM 3387 C C . GLY A 1 444 ? -19.441 25.848 8.450 1.00 94.06 444 GLY A C 1
ATOM 3388 O O . GLY A 1 444 ? -19.626 25.448 9.604 1.00 94.06 444 GLY A O 1
ATOM 3389 N N . LYS A 1 445 ? -19.035 25.029 7.474 1.00 95.69 445 LYS A N 1
ATOM 3390 C CA . LYS A 1 445 ? -18.647 23.618 7.645 1.00 95.69 445 LYS A CA 1
ATOM 3391 C C . LYS A 1 445 ? -17.362 23.260 6.903 1.00 95.69 445 LYS A C 1
ATOM 3393 O O . LYS A 1 445 ? -17.056 22.073 6.744 1.00 95.69 445 LYS A O 1
ATOM 3398 N N . GLN A 1 446 ? -16.627 24.262 6.437 1.00 97.06 446 GLN A N 1
ATOM 3399 C CA . GLN A 1 446 ? -15.369 24.049 5.738 1.00 97.06 446 GLN A CA 1
ATOM 3400 C C . GLN A 1 446 ? -14.293 23.676 6.753 1.00 97.06 446 GLN A C 1
ATOM 3402 O O . GLN A 1 446 ? -14.245 24.198 7.867 1.00 97.06 446 GLN A O 1
ATOM 3407 N N . ILE A 1 447 ? -13.414 22.753 6.375 1.00 97.62 447 ILE A N 1
ATOM 3408 C CA . ILE A 1 447 ? -12.432 22.182 7.301 1.00 97.62 447 ILE A CA 1
ATOM 3409 C C . ILE A 1 447 ? -11.512 23.246 7.929 1.00 97.62 447 ILE A C 1
ATOM 3411 O O . ILE A 1 447 ? -11.271 23.205 9.135 1.00 97.62 447 ILE A O 1
ATOM 3415 N N . TYR A 1 448 ? -11.100 24.258 7.157 1.00 96.50 448 TYR A N 1
ATOM 3416 C CA . TYR A 1 448 ? -10.254 25.364 7.626 1.00 96.50 448 TYR A CA 1
ATOM 3417 C C . TYR A 1 448 ? -10.965 26.364 8.554 1.00 96.50 448 TYR A C 1
ATOM 3419 O O . TYR A 1 448 ? -10.314 27.181 9.198 1.00 96.50 448 TYR A O 1
ATOM 3427 N N . GLU A 1 449 ? -12.299 26.328 8.650 1.00 96.19 449 GLU A N 1
ATOM 3428 C CA . GLU A 1 449 ? -13.039 27.148 9.622 1.00 96.19 449 GLU A CA 1
ATOM 3429 C C . GLU A 1 449 ? -12.988 26.530 11.028 1.00 96.19 449 GLU A C 1
ATOM 3431 O O . GLU A 1 449 ? -13.156 27.234 12.023 1.00 96.19 449 GLU A O 1
ATOM 3436 N N . THR A 1 450 ? -12.751 25.214 11.117 1.00 96.75 450 THR A N 1
ATOM 3437 C CA . THR A 1 450 ? -12.570 24.496 12.390 1.00 96.75 450 THR A CA 1
ATOM 3438 C C . THR A 1 450 ? -11.095 24.319 12.744 1.00 96.75 450 THR A C 1
ATOM 3440 O O . THR A 1 450 ? -10.715 24.482 13.904 1.00 96.75 450 THR A O 1
ATOM 3443 N N . TRP A 1 451 ? -10.271 23.997 11.749 1.00 98.12 451 TRP A N 1
ATOM 3444 C CA . TRP A 1 451 ? -8.822 23.882 11.861 1.00 98.12 451 TRP A CA 1
ATOM 3445 C C . TRP A 1 451 ? -8.169 25.156 11.344 1.00 98.12 451 TRP A C 1
ATOM 3447 O O . TRP A 1 451 ? -7.931 25.326 10.150 1.00 98.12 451 TRP A O 1
ATOM 3457 N N . ILE A 1 452 ? -7.892 26.064 12.272 1.00 98.12 452 ILE A N 1
ATOM 3458 C CA . ILE A 1 452 ? -7.340 27.383 11.989 1.00 98.12 452 ILE A CA 1
ATOM 3459 C C . ILE A 1 452 ? -5.901 27.231 11.501 1.00 98.12 452 ILE A C 1
ATOM 3461 O O . ILE A 1 452 ? -5.086 26.566 12.143 1.00 98.12 452 ILE A O 1
ATOM 3465 N N . ASP A 1 453 ? -5.579 27.854 10.375 1.00 96.94 453 ASP A N 1
ATOM 3466 C CA . ASP A 1 453 ? -4.294 27.723 9.693 1.00 96.94 453 ASP A CA 1
ATOM 3467 C C . ASP A 1 453 ? -3.531 29.057 9.594 1.00 96.94 453 ASP A C 1
ATOM 3469 O O . ASP A 1 453 ? -3.902 30.066 10.206 1.00 96.94 453 ASP A O 1
ATOM 3473 N N . GLY A 1 454 ? -2.456 29.055 8.803 1.00 95.88 454 GLY A N 1
ATOM 3474 C CA . GLY A 1 454 ? -1.537 30.163 8.582 1.00 95.88 454 GLY A CA 1
ATOM 3475 C C . GLY A 1 454 ? -2.176 31.466 8.120 1.00 95.88 454 GLY A C 1
ATOM 3476 O O . GLY A 1 454 ? -1.679 32.541 8.466 1.00 95.88 454 GLY A O 1
ATOM 3477 N N . TRP A 1 455 ? -3.310 31.404 7.419 1.00 92.62 455 TRP A N 1
ATOM 3478 C CA . TRP A 1 455 ? -4.031 32.600 6.976 1.00 92.62 455 TRP A CA 1
ATOM 3479 C C . TRP A 1 455 ? -4.620 33.386 8.145 1.00 92.62 455 TRP A C 1
ATOM 3481 O O . TRP A 1 455 ? -4.774 34.605 8.060 1.00 92.62 455 TRP A O 1
ATOM 3491 N N . THR A 1 456 ? -4.909 32.697 9.248 1.00 96.00 456 THR A N 1
ATOM 3492 C CA . THR A 1 456 ? -5.516 33.285 10.444 1.00 96.00 456 THR A CA 1
ATOM 3493 C C . THR A 1 456 ? -4.520 33.388 11.600 1.00 96.00 456 THR A C 1
ATOM 3495 O O . THR A 1 456 ? -4.498 34.398 12.302 1.00 96.00 456 THR A O 1
ATOM 3498 N N . ASN A 1 457 ? -3.674 32.372 11.802 1.00 94.50 457 ASN A N 1
ATOM 3499 C CA . ASN A 1 457 ? -2.731 32.298 12.922 1.00 94.50 457 ASN A CA 1
ATOM 3500 C C . ASN A 1 457 ? -1.306 32.785 12.584 1.00 94.50 457 ASN A C 1
ATOM 3502 O O . ASN A 1 457 ? -0.467 32.879 13.479 1.00 94.50 457 ASN A O 1
ATOM 3506 N N . GLY A 1 458 ? -1.030 33.138 11.323 1.00 94.94 458 GLY A N 1
ATOM 3507 C CA . GLY A 1 458 ? 0.243 33.724 10.892 1.00 94.94 458 GLY A CA 1
ATOM 3508 C C . GLY A 1 458 ? 1.406 32.735 10.757 1.00 94.94 458 GLY A C 1
ATOM 3509 O O . GLY A 1 458 ? 2.563 33.160 10.768 1.00 94.94 458 GLY A O 1
ATOM 3510 N N . THR A 1 459 ? 1.129 31.434 10.655 1.00 96.38 459 THR A N 1
ATOM 3511 C CA . THR A 1 459 ? 2.132 30.389 10.388 1.00 96.38 459 THR A CA 1
ATOM 3512 C C . THR A 1 459 ? 2.210 30.020 8.901 1.00 96.38 459 THR A C 1
ATOM 3514 O O . THR A 1 459 ? 1.466 30.544 8.080 1.00 96.38 459 THR A O 1
ATOM 3517 N N . GLY A 1 460 ? 3.130 29.127 8.527 1.00 96.56 460 GLY A N 1
ATOM 3518 C CA . GLY A 1 460 ? 3.256 28.629 7.152 1.00 96.56 460 GLY A CA 1
ATOM 3519 C C . GLY A 1 460 ? 2.237 27.556 6.743 1.00 96.56 460 GLY A C 1
ATOM 3520 O O . GLY A 1 460 ? 2.418 26.950 5.688 1.00 96.56 460 GLY A O 1
ATOM 3521 N N . SER A 1 461 ? 1.225 27.261 7.570 1.00 97.56 461 SER A N 1
ATOM 3522 C CA . SER A 1 461 ? 0.260 26.192 7.290 1.00 97.56 461 SER A CA 1
ATOM 3523 C C . SER A 1 461 ? -0.861 26.635 6.348 1.00 97.56 461 SER A C 1
ATOM 3525 O O . SER A 1 461 ? -1.272 27.794 6.337 1.00 97.56 461 SER A O 1
ATOM 3527 N N . THR A 1 462 ? -1.402 25.701 5.572 1.00 98.19 462 THR A N 1
ATOM 3528 C CA . THR A 1 462 ? -2.709 25.864 4.919 1.00 98.19 462 THR A CA 1
ATOM 3529 C C . THR A 1 462 ? -3.505 24.580 5.090 1.00 98.19 462 THR A C 1
ATOM 3531 O O . THR A 1 462 ? -3.012 23.501 4.761 1.00 98.19 462 THR A O 1
ATOM 3534 N N . VAL A 1 463 ? -4.709 24.692 5.648 1.00 98.31 463 VAL A N 1
ATOM 3535 C CA . VAL A 1 463 ? -5.613 23.558 5.856 1.00 98.31 463 VAL A CA 1
ATOM 3536 C C . VAL A 1 463 ? -6.619 23.499 4.718 1.00 98.31 463 VAL A C 1
ATOM 3538 O O . VAL A 1 463 ? -7.250 24.492 4.368 1.00 98.31 463 VAL A O 1
ATOM 3541 N N . GLY A 1 464 ? -6.815 22.306 4.169 1.00 97.00 464 GLY A N 1
ATOM 3542 C CA . GLY A 1 464 ? -7.719 22.112 3.048 1.00 97.00 464 GLY A CA 1
ATOM 3543 C C . GLY A 1 464 ? -7.080 22.434 1.692 1.00 97.00 464 GLY A C 1
ATOM 3544 O O . GLY A 1 464 ? -5.980 22.975 1.581 1.00 97.00 464 GLY A O 1
ATOM 3545 N N . ASN A 1 465 ? -7.778 22.072 0.620 1.00 93.94 465 ASN A N 1
ATOM 3546 C CA . ASN A 1 465 ? -7.426 22.485 -0.735 1.00 93.94 465 ASN A CA 1
ATOM 3547 C C . ASN A 1 465 ? -7.769 23.964 -0.966 1.00 93.94 465 ASN A C 1
ATOM 3549 O O . ASN A 1 465 ? -8.638 24.528 -0.317 1.00 93.94 465 ASN A O 1
ATOM 3553 N N . THR A 1 466 ? -7.141 24.608 -1.947 1.00 89.75 466 THR A N 1
ATOM 3554 C CA . THR A 1 466 ? -7.461 26.009 -2.296 1.00 89.75 466 THR A CA 1
ATOM 3555 C C . THR A 1 466 ? -8.778 26.157 -3.061 1.00 89.75 466 THR A C 1
ATOM 3557 O O . THR A 1 466 ? -9.272 27.267 -3.251 1.00 89.75 466 THR A O 1
ATOM 3560 N N . THR A 1 467 ? -9.352 25.042 -3.512 1.00 91.25 467 THR A N 1
ATOM 3561 C CA . THR A 1 467 ? -10.649 24.964 -4.187 1.00 91.25 467 THR A CA 1
ATOM 3562 C C . THR A 1 467 ? -11.372 23.700 -3.744 1.00 91.25 467 THR A C 1
ATOM 3564 O O . THR A 1 467 ? -10.723 22.722 -3.375 1.00 91.25 467 THR A O 1
ATOM 3567 N N . ALA A 1 468 ? -12.705 23.718 -3.789 1.00 92.00 468 ALA A N 1
ATOM 3568 C CA . ALA A 1 468 ? -13.508 22.548 -3.462 1.00 92.00 468 ALA A CA 1
ATOM 3569 C C . ALA A 1 468 ? -13.171 21.355 -4.393 1.00 92.00 468 ALA A C 1
ATOM 3571 O O . ALA A 1 468 ? -13.015 21.559 -5.602 1.00 92.00 468 ALA A O 1
ATOM 3572 N N . PRO A 1 469 ? -13.112 20.114 -3.878 1.00 96.06 469 PRO A N 1
ATOM 3573 C CA . PRO A 1 469 ? -13.401 19.742 -2.495 1.00 96.06 469 PRO A CA 1
ATOM 3574 C C . PRO A 1 469 ? -12.293 20.165 -1.527 1.00 96.06 469 PRO A C 1
ATOM 3576 O O . PRO A 1 469 ? -11.115 19.920 -1.782 1.00 96.06 469 PRO A O 1
ATOM 3579 N N . PHE A 1 470 ? -12.665 20.796 -0.411 1.00 97.12 470 PHE A N 1
ATOM 3580 C CA . PHE A 1 470 ? -11.682 21.327 0.537 1.00 97.12 470 PHE A CA 1
ATOM 3581 C C . PHE A 1 470 ? -10.972 20.220 1.322 1.00 97.12 470 PHE A C 1
ATOM 3583 O O . PHE A 1 470 ? -9.797 20.368 1.635 1.00 97.12 470 PHE A O 1
ATOM 3590 N N . ALA A 1 471 ? -11.638 19.098 1.588 1.00 97.44 471 ALA A N 1
ATOM 3591 C CA . ALA A 1 471 ? -11.005 17.898 2.131 1.00 97.44 471 ALA A CA 1
ATOM 3592 C C . ALA A 1 471 ? -10.485 16.973 1.011 1.00 97.44 471 ALA A C 1
ATOM 3594 O O . ALA A 1 471 ? -10.992 16.984 -0.115 1.00 97.44 471 ALA A O 1
ATOM 3595 N N . GLU A 1 472 ? -9.478 16.157 1.320 1.00 96.50 472 GLU A N 1
ATOM 3596 C CA . GLU A 1 472 ? -8.894 15.178 0.400 1.00 96.50 472 GLU A CA 1
ATOM 3597 C C . GLU A 1 472 ? -9.804 13.949 0.296 1.00 96.50 472 GLU A C 1
ATOM 3599 O O . GLU A 1 472 ? -10.177 13.385 1.318 1.00 96.50 472 GLU A O 1
ATOM 3604 N N . ARG A 1 473 ? -10.158 13.516 -0.922 1.00 92.69 473 ARG A N 1
ATOM 3605 C CA . ARG A 1 473 ? -11.123 12.421 -1.166 1.00 92.69 473 ARG A CA 1
ATOM 3606 C C . ARG A 1 473 ? -10.524 11.194 -1.862 1.00 92.69 473 ARG A C 1
ATOM 3608 O O . ARG A 1 473 ? -11.249 10.257 -2.191 1.00 92.69 473 ARG A O 1
ATOM 3615 N N . THR A 1 474 ? -9.226 11.207 -2.136 1.00 86.81 474 THR A N 1
ATOM 3616 C CA . THR A 1 474 ? -8.510 10.125 -2.825 1.00 86.81 474 THR A CA 1
ATOM 3617 C C . THR A 1 474 ? -7.466 9.485 -1.919 1.00 86.81 474 THR A C 1
ATOM 3619 O O . THR A 1 474 ? -7.413 8.261 -1.807 1.00 86.81 474 THR A O 1
ATOM 3622 N N . ILE A 1 475 ? -6.689 10.298 -1.203 1.00 87.38 475 ILE A N 1
ATOM 3623 C CA . ILE A 1 475 ? -5.704 9.836 -0.224 1.00 87.38 475 ILE A CA 1
ATOM 3624 C C . ILE A 1 475 ? -6.355 9.828 1.161 1.00 87.38 475 ILE A C 1
ATOM 3626 O O . ILE A 1 475 ? -6.311 10.811 1.893 1.00 87.38 475 ILE A O 1
ATOM 3630 N N . ILE A 1 476 ? -6.975 8.698 1.503 1.00 92.88 476 ILE A N 1
ATOM 3631 C CA . ILE A 1 476 ? -7.773 8.505 2.724 1.00 92.88 476 ILE A CA 1
ATOM 3632 C C . ILE A 1 476 ? -7.258 7.274 3.484 1.00 92.88 476 ILE A C 1
ATOM 3634 O O . ILE A 1 476 ? -6.771 6.324 2.856 1.00 92.88 476 ILE A O 1
ATOM 3638 N N . ARG A 1 477 ? -7.325 7.271 4.821 1.00 92.31 477 ARG A N 1
ATOM 3639 C CA . ARG A 1 477 ? -7.046 6.089 5.653 1.00 92.31 477 ARG A CA 1
ATOM 3640 C C . ARG A 1 477 ? -8.337 5.350 5.976 1.00 92.31 477 ARG A C 1
ATOM 3642 O O . ARG A 1 477 ? -8.379 4.130 5.809 1.00 92.31 477 ARG A O 1
ATOM 3649 N N . SER A 1 478 ? -9.374 6.055 6.422 1.00 88.88 478 SER A N 1
ATOM 3650 C CA . SER A 1 478 ? -10.705 5.485 6.638 1.00 88.88 478 SER A CA 1
ATOM 3651 C C . SER A 1 478 ? -11.817 6.490 6.327 1.00 88.88 478 SER A C 1
ATOM 3653 O O . SER A 1 478 ? -11.549 7.650 6.071 1.00 88.88 478 SER A O 1
ATOM 3655 N N . GLY A 1 479 ? -13.068 6.032 6.244 1.00 90.62 479 GLY A N 1
ATOM 3656 C CA . GLY A 1 479 ? -14.174 6.928 5.905 1.00 90.62 479 GLY A CA 1
ATOM 3657 C C . GLY A 1 479 ? -14.153 7.399 4.444 1.00 90.62 479 GLY A C 1
ATOM 3658 O O . GLY A 1 479 ? -14.034 6.582 3.524 1.00 90.62 479 GLY A O 1
ATOM 3659 N N . LYS A 1 480 ? -14.381 8.692 4.220 1.00 93.88 480 LYS A N 1
ATOM 3660 C CA . LYS A 1 480 ? -14.583 9.325 2.910 1.00 93.88 480 LYS A CA 1
ATOM 3661 C C . LYS A 1 480 ? -13.620 10.471 2.651 1.00 93.88 480 LYS A C 1
ATOM 3663 O O . LYS A 1 480 ? -13.562 10.903 1.497 1.00 93.88 480 LYS A O 1
ATOM 3668 N N . GLN A 1 481 ? -12.942 11.004 3.666 1.00 96.94 481 GLN A N 1
ATOM 3669 C CA . GLN A 1 481 ? -12.045 12.132 3.469 1.00 96.94 481 GLN A CA 1
ATOM 3670 C C . GLN A 1 481 ? -10.970 12.255 4.550 1.00 96.94 481 GLN A C 1
ATOM 3672 O O . GLN A 1 481 ? -11.155 11.842 5.680 1.00 96.94 481 GLN A O 1
ATOM 3677 N N . ALA A 1 482 ? -9.858 12.893 4.195 1.00 98.12 482 ALA A N 1
ATOM 3678 C CA . ALA A 1 482 ? -8.783 13.246 5.118 1.00 98.12 482 ALA A CA 1
ATOM 3679 C C . ALA A 1 482 ? -8.526 14.760 5.087 1.00 98.12 482 ALA A C 1
ATOM 3681 O O . ALA A 1 482 ? -8.891 15.452 4.129 1.00 98.12 482 ALA A O 1
ATOM 3682 N N . MET A 1 483 ? -7.855 15.290 6.110 1.00 98.44 483 MET A N 1
ATOM 3683 C CA . MET A 1 483 ? -7.401 16.679 6.130 1.00 98.44 483 MET A CA 1
ATOM 3684 C C . MET A 1 483 ? -6.074 16.830 5.376 1.00 98.44 483 MET A C 1
ATOM 3686 O O . MET A 1 483 ? -5.052 16.335 5.862 1.00 98.44 483 MET A O 1
ATOM 3690 N N . PRO A 1 484 ? -6.024 17.547 4.237 1.00 98.12 484 PRO A N 1
ATOM 3691 C CA . PRO A 1 484 ? -4.758 17.982 3.675 1.00 98.12 484 PRO A CA 1
ATOM 3692 C C . PRO A 1 484 ? -4.228 19.181 4.477 1.00 98.12 484 PRO A C 1
ATOM 3694 O O . PRO A 1 484 ? -4.966 20.119 4.786 1.00 98.12 484 PRO A O 1
ATOM 3697 N N . LEU A 1 485 ? -2.941 19.140 4.808 1.00 98.31 485 LEU A N 1
ATOM 3698 C CA . LEU A 1 485 ? -2.212 20.189 5.512 1.00 98.31 485 LEU A CA 1
ATOM 3699 C C . LEU A 1 485 ? -0.938 20.515 4.736 1.00 98.31 485 LEU A C 1
ATOM 3701 O O . LEU A 1 485 ? 0.035 19.757 4.772 1.00 98.31 485 LEU A O 1
ATOM 3705 N N . ASP A 1 486 ? -0.928 21.654 4.056 1.00 97.94 486 ASP A N 1
ATOM 3706 C CA . ASP A 1 486 ? 0.300 22.204 3.497 1.00 97.94 486 ASP A CA 1
ATOM 3707 C C . ASP A 1 486 ? 1.142 22.831 4.602 1.00 97.94 486 ASP A C 1
ATOM 3709 O O . ASP A 1 486 ? 0.622 23.491 5.504 1.00 97.94 486 ASP A O 1
ATOM 3713 N N . TYR A 1 487 ? 2.456 22.651 4.510 1.00 97.69 487 TYR A N 1
ATOM 3714 C CA . TYR A 1 487 ? 3.428 23.377 5.312 1.00 97.69 487 TYR A CA 1
ATOM 3715 C C . TYR A 1 487 ? 4.399 24.116 4.403 1.00 97.69 487 TYR A C 1
ATOM 3717 O O . TYR A 1 487 ? 4.916 23.568 3.428 1.00 97.69 487 TYR A O 1
ATOM 3725 N N . ASN A 1 488 ? 4.692 25.361 4.755 1.00 96.44 488 ASN A N 1
ATOM 3726 C CA . ASN A 1 488 ? 5.669 26.183 4.075 1.00 96.44 488 ASN A CA 1
ATOM 3727 C C . ASN A 1 488 ? 6.613 26.851 5.078 1.00 96.44 488 ASN A C 1
ATOM 3729 O O . ASN A 1 488 ? 6.339 27.925 5.610 1.00 96.44 488 ASN A O 1
ATOM 3733 N N . ASN A 1 489 ? 7.774 26.229 5.282 1.00 96.25 489 ASN A N 1
ATOM 3734 C CA . ASN A 1 489 ? 8.786 26.706 6.221 1.00 96.25 489 ASN A CA 1
ATOM 3735 C C . ASN A 1 489 ? 9.952 27.415 5.514 1.00 96.25 489 ASN A C 1
ATOM 3737 O O . ASN A 1 489 ? 11.014 27.583 6.115 1.00 96.25 489 ASN A O 1
ATOM 3741 N N . VAL A 1 490 ? 9.795 27.826 4.247 1.00 94.31 490 VAL A N 1
ATOM 3742 C CA . VAL A 1 490 ? 10.865 28.510 3.487 1.00 94.31 490 VAL A CA 1
ATOM 3743 C C . VAL A 1 490 ? 11.009 29.983 3.876 1.00 94.31 490 VAL A C 1
ATOM 3745 O O . VAL A 1 490 ? 12.063 30.584 3.677 1.00 94.31 490 VAL A O 1
ATOM 3748 N N . ALA A 1 491 ? 9.950 30.569 4.434 1.00 89.50 491 ALA A N 1
ATOM 3749 C CA . ALA A 1 491 ? 9.881 31.958 4.863 1.00 89.50 491 ALA A CA 1
ATOM 3750 C C . ALA A 1 491 ? 9.420 32.046 6.322 1.00 89.50 491 ALA A C 1
ATOM 3752 O O . ALA A 1 491 ? 8.826 31.111 6.857 1.00 89.50 491 ALA A O 1
ATOM 3753 N N . SER A 1 492 ? 9.705 33.183 6.963 1.00 89.69 492 SER A N 1
ATOM 3754 C CA . SER A 1 492 ? 9.260 33.464 8.331 1.00 89.69 492 SER A CA 1
ATOM 3755 C C . SER A 1 492 ? 7.741 33.240 8.461 1.00 89.69 492 SER A C 1
ATOM 3757 O O . SER A 1 492 ? 7.009 33.735 7.604 1.00 89.69 492 SER A O 1
ATOM 3759 N N . PRO A 1 493 ? 7.262 32.556 9.518 1.00 93.94 493 PRO A N 1
ATOM 3760 C CA . PRO A 1 493 ? 7.989 32.237 10.750 1.00 93.94 493 PRO A CA 1
ATOM 3761 C C . PRO A 1 493 ? 8.787 30.923 10.724 1.00 93.94 493 PRO A C 1
ATOM 3763 O O . PRO A 1 493 ? 9.258 30.498 11.767 1.00 93.94 493 PRO A O 1
ATOM 3766 N N . PHE A 1 494 ? 8.983 30.291 9.563 1.00 95.75 494 PHE A N 1
ATOM 3767 C CA . PHE A 1 494 ? 9.749 29.046 9.383 1.00 95.75 494 PHE A CA 1
ATOM 3768 C C . PHE A 1 494 ? 9.206 27.823 10.141 1.00 95.75 494 PHE A C 1
ATOM 3770 O O . PHE A 1 494 ? 9.910 26.834 10.351 1.00 95.75 494 PHE A O 1
ATOM 3777 N N . TYR A 1 495 ? 7.937 27.876 10.530 1.00 96.56 495 TYR A N 1
ATOM 3778 C CA . TYR A 1 495 ? 7.163 26.727 10.970 1.00 96.56 495 TYR A CA 1
ATOM 3779 C C . TYR A 1 495 ? 5.723 26.886 10.483 1.00 96.56 495 TYR A C 1
ATOM 3781 O O . TYR A 1 495 ? 5.243 27.996 10.231 1.00 96.56 495 TYR A O 1
ATOM 3789 N N . SER A 1 496 ? 5.037 25.761 10.367 1.00 98.00 496 SER A N 1
ATOM 3790 C CA . SER A 1 496 ? 3.645 25.674 9.946 1.00 98.00 496 SER A CA 1
ATOM 3791 C C . SER A 1 496 ? 2.878 24.982 11.054 1.00 98.00 496 SER A C 1
ATOM 3793 O O . SER A 1 496 ? 3.321 23.938 11.523 1.00 98.00 496 SER A O 1
ATOM 3795 N N . GLU A 1 497 ? 1.776 25.557 11.517 1.00 97.69 497 GLU A N 1
ATOM 3796 C CA . GLU A 1 497 ? 0.980 24.983 12.604 1.00 97.69 497 GLU A CA 1
ATOM 3797 C C . GLU A 1 497 ? -0.497 25.248 12.323 1.00 97.69 497 GLU A C 1
ATOM 3799 O O . GLU A 1 497 ? -0.878 26.364 11.972 1.00 97.69 497 GLU A O 1
ATOM 3804 N N . THR A 1 498 ? -1.333 24.227 12.442 1.00 98.56 498 THR A N 1
ATOM 3805 C CA . THR A 1 498 ? -2.785 24.396 12.499 1.00 98.56 498 THR A CA 1
ATOM 3806 C C . THR A 1 498 ? -3.276 24.114 13.911 1.00 98.56 498 THR A C 1
ATOM 3808 O O . THR A 1 498 ? -2.690 23.289 14.617 1.00 98.56 498 THR A O 1
ATOM 3811 N N . GLU A 1 499 ? -4.326 24.813 14.335 1.00 98.12 499 GLU A N 1
ATOM 3812 C CA . GLU A 1 499 ? -4.938 24.643 15.648 1.00 98.12 499 GLU A CA 1
ATOM 3813 C C . GLU A 1 499 ? -6.443 24.384 15.558 1.00 98.12 499 GLU A C 1
ATOM 3815 O O . GLU A 1 499 ? -7.153 24.992 14.759 1.00 98.12 499 GLU A O 1
ATOM 3820 N N . ARG A 1 500 ? -6.940 23.521 16.443 1.00 98.06 500 ARG A N 1
ATOM 3821 C CA . ARG A 1 500 ? -8.368 23.324 16.695 1.00 98.06 500 ARG A CA 1
ATOM 3822 C C . ARG A 1 500 ? -8.679 23.632 18.150 1.00 98.06 500 ARG A C 1
ATOM 3824 O O . ARG A 1 500 ? -7.987 23.159 19.052 1.00 98.06 500 ARG A O 1
ATOM 3831 N N . GLU A 1 501 ? -9.734 24.407 18.382 1.00 98.00 501 GLU A N 1
ATOM 3832 C CA . GLU A 1 501 ? -10.220 24.749 19.720 1.00 98.00 501 GLU A CA 1
ATOM 3833 C C . GLU A 1 501 ? -11.444 23.913 20.114 1.00 98.00 501 GLU A C 1
ATOM 3835 O O . GLU A 1 501 ? -12.383 23.750 19.338 1.00 98.00 501 GLU A O 1
ATOM 3840 N N . PHE A 1 502 ? -11.465 23.440 21.361 1.00 97.94 502 PHE A N 1
ATOM 3841 C CA . PHE A 1 502 ? -12.578 22.691 21.940 1.00 97.94 502 PHE A CA 1
ATOM 3842 C C . PHE A 1 502 ? -13.431 23.592 22.838 1.00 97.94 502 PHE A C 1
ATOM 3844 O O . PHE A 1 502 ? -12.919 24.293 23.724 1.00 97.94 502 PHE A O 1
ATOM 3851 N N . THR A 1 503 ? -14.747 23.597 22.617 1.00 94.94 503 THR A N 1
ATOM 3852 C CA . THR A 1 503 ? -15.704 24.345 23.444 1.00 94.94 503 THR A CA 1
ATOM 3853 C C . THR A 1 503 ? -16.931 23.481 23.757 1.00 94.94 503 THR A C 1
ATOM 3855 O O . THR A 1 503 ? -17.762 23.287 22.871 1.00 94.94 503 THR A O 1
ATOM 3858 N N . PRO A 1 504 ? -17.097 23.001 25.008 1.00 96.50 504 PRO A N 1
ATOM 3859 C CA . PRO A 1 504 ? -16.201 23.170 26.163 1.00 96.50 504 PRO A CA 1
ATOM 3860 C C . PRO A 1 504 ? -14.856 22.437 26.001 1.00 96.50 504 PRO A C 1
ATOM 3862 O O . PRO A 1 504 ? -14.654 21.707 25.040 1.00 96.50 504 PRO A O 1
ATOM 3865 N N . ALA A 1 505 ? -13.930 22.656 26.941 1.00 97.75 505 ALA A N 1
ATOM 3866 C CA . ALA A 1 505 ? -12.687 21.885 27.002 1.00 97.75 505 ALA A CA 1
ATOM 3867 C C . ALA A 1 505 ? -12.981 20.393 27.252 1.00 97.75 505 ALA A C 1
ATOM 3869 O O . ALA A 1 505 ? -13.908 20.071 27.998 1.00 97.75 505 ALA A O 1
ATOM 3870 N N . GLU A 1 506 ? -12.179 19.509 26.665 1.00 97.50 506 GLU A N 1
ATOM 3871 C CA . GLU A 1 506 ? -12.384 18.058 26.694 1.00 97.50 506 GLU A CA 1
ATOM 3872 C C . GLU A 1 506 ? -11.537 17.360 27.769 1.00 97.50 506 GLU A C 1
ATOM 3874 O O . GLU A 1 506 ? -10.438 17.807 28.108 1.00 97.50 506 GLU A O 1
ATOM 3879 N N . ASP A 1 507 ? -12.045 16.244 28.299 1.00 97.00 507 ASP A N 1
ATOM 3880 C CA . ASP A 1 507 ? -11.312 15.357 29.207 1.00 97.00 507 ASP A CA 1
ATOM 3881 C C . ASP A 1 507 ? -10.777 14.147 28.437 1.00 97.00 507 ASP A C 1
ATOM 3883 O O . ASP A 1 507 ? -11.506 13.202 28.139 1.00 97.00 507 ASP A O 1
ATOM 3887 N N . TRP A 1 508 ? -9.483 14.173 28.128 1.00 97.25 508 TRP A N 1
ATOM 3888 C CA . TRP A 1 508 ? -8.775 13.092 27.439 1.00 97.25 508 TRP A CA 1
ATOM 3889 C C . TRP A 1 508 ? -8.167 12.070 28.406 1.00 97.25 508 TRP A C 1
ATOM 3891 O O . TRP A 1 508 ? -7.416 11.199 27.986 1.00 97.25 508 TRP A O 1
ATOM 3901 N N . THR A 1 509 ? -8.472 12.166 29.701 1.00 95.62 509 THR A N 1
ATOM 3902 C CA . THR A 1 509 ? -8.056 11.207 30.741 1.00 95.62 509 THR A CA 1
ATOM 3903 C C . THR A 1 509 ? -9.217 10.375 31.282 1.00 95.62 509 THR A C 1
ATOM 3905 O O . THR A 1 509 ? -9.013 9.476 32.105 1.00 95.62 509 THR A O 1
ATOM 3908 N N . ALA A 1 510 ? -10.437 10.655 30.813 1.00 92.38 510 ALA A N 1
ATOM 3909 C CA . ALA A 1 510 ? -11.643 9.935 31.181 1.00 92.38 510 ALA A CA 1
ATOM 3910 C C . ALA A 1 510 ? -11.465 8.420 30.999 1.00 92.38 510 ALA A C 1
ATOM 3912 O O . ALA A 1 510 ? -10.781 7.959 30.089 1.00 92.38 510 ALA A O 1
ATOM 3913 N N . ASN A 1 511 ? -12.073 7.630 31.887 1.00 91.62 511 ASN A N 1
ATOM 3914 C CA . ASN A 1 511 ? -12.094 6.163 31.812 1.00 91.62 511 ASN A CA 1
ATOM 3915 C C . ASN A 1 511 ? -10.714 5.490 31.630 1.00 91.62 511 ASN A C 1
ATOM 3917 O O . ASN A 1 511 ? -10.632 4.378 31.112 1.00 91.62 511 ASN A O 1
ATOM 3921 N N . GLY A 1 512 ? -9.629 6.131 32.084 1.00 93.06 512 GLY A N 1
ATOM 3922 C CA . GLY A 1 512 ? -8.275 5.575 32.015 1.00 93.06 512 GLY A CA 1
ATOM 3923 C C . GLY A 1 512 ? -7.607 5.701 30.645 1.00 93.06 512 GLY A C 1
ATOM 3924 O O . GLY A 1 512 ? -6.663 4.962 30.375 1.00 93.06 512 GLY A O 1
ATOM 3925 N N . ALA A 1 513 ? -8.091 6.603 29.790 1.00 96.50 513 ALA A N 1
ATOM 3926 C CA . ALA A 1 513 ? -7.402 6.990 28.566 1.00 96.50 513 ALA A CA 1
ATOM 3927 C C . ALA A 1 513 ? -5.958 7.436 28.839 1.00 96.50 513 ALA A C 1
ATOM 3929 O O . ALA A 1 513 ? -5.689 8.200 29.770 1.00 96.50 513 ALA A O 1
ATOM 3930 N N . ASP A 1 514 ? -5.029 6.955 28.014 1.00 97.25 514 ASP A N 1
ATOM 3931 C CA . ASP A 1 514 ? -3.594 7.165 28.219 1.00 97.25 514 ASP A CA 1
ATOM 3932 C C . ASP A 1 514 ? -2.794 7.392 26.934 1.00 97.25 514 ASP A C 1
ATOM 3934 O O . ASP A 1 514 ? -1.607 7.714 27.014 1.00 97.25 514 ASP A O 1
ATOM 3938 N N . THR A 1 515 ? -3.418 7.272 25.760 1.00 98.38 515 THR A N 1
ATOM 3939 C CA . THR A 1 515 ? -2.713 7.340 24.478 1.00 98.38 515 THR A CA 1
ATOM 3940 C C . THR A 1 515 ? -3.511 8.143 23.456 1.00 98.38 515 THR A C 1
ATOM 3942 O O . THR A 1 515 ? -4.611 7.743 23.077 1.00 98.38 515 THR A O 1
ATOM 3945 N N . LEU A 1 516 ? -2.933 9.241 22.962 1.00 98.50 516 LEU A N 1
ATOM 3946 C CA . LEU A 1 516 ? -3.411 9.961 21.780 1.00 98.50 516 LEU A CA 1
ATOM 3947 C C . LEU A 1 516 ? -2.909 9.250 20.521 1.00 98.50 516 LEU A C 1
ATOM 3949 O O . LEU A 1 516 ? -1.743 8.861 20.443 1.00 98.50 516 LEU A O 1
ATOM 3953 N N . VAL A 1 517 ? -3.776 9.103 19.531 1.00 98.25 517 VAL A N 1
ATOM 3954 C CA . VAL A 1 517 ? -3.472 8.492 18.243 1.00 98.25 517 VAL A CA 1
ATOM 3955 C C . VAL A 1 517 ? -3.888 9.443 17.131 1.00 98.25 517 VAL A C 1
ATOM 3957 O O . VAL A 1 517 ? -4.953 10.049 17.195 1.00 98.25 517 VAL A O 1
ATOM 3960 N N . LEU A 1 518 ? -3.040 9.564 16.116 1.00 97.12 518 LEU A N 1
ATOM 3961 C CA . LEU A 1 518 ? -3.349 10.228 14.854 1.00 97.12 518 LEU A CA 1
ATOM 3962 C C . LEU A 1 518 ? -2.713 9.456 13.700 1.00 97.12 518 LEU A C 1
ATOM 3964 O O . LEU A 1 518 ? -1.647 8.850 13.874 1.00 97.12 518 LEU A O 1
ATOM 3968 N N . HIS A 1 519 ? -3.339 9.490 12.527 1.00 97.56 519 HIS A N 1
ATOM 3969 C CA . HIS A 1 519 ? -2.758 8.929 11.314 1.00 97.56 519 HIS A CA 1
ATOM 3970 C C . HIS A 1 519 ? -2.235 10.041 10.424 1.00 97.56 519 HIS A C 1
ATOM 3972 O O . HIS A 1 519 ? -2.923 11.021 10.152 1.00 97.56 519 HIS A O 1
ATOM 3978 N N . VAL A 1 520 ? -0.997 9.881 9.968 1.00 97.50 520 VAL A N 1
ATOM 3979 C CA . VAL A 1 520 ? -0.340 10.846 9.093 1.00 97.50 520 VAL A CA 1
ATOM 3980 C C . VAL A 1 520 ? 0.246 10.149 7.880 1.00 97.50 520 VAL A C 1
ATOM 3982 O O . VAL A 1 520 ? 0.833 9.071 7.977 1.00 97.50 520 VAL A O 1
ATOM 3985 N N . ARG A 1 521 ? 0.107 10.784 6.727 1.00 95.75 521 ARG A N 1
ATOM 3986 C CA . ARG A 1 521 ? 0.762 10.404 5.482 1.00 95.75 521 ARG A CA 1
ATOM 3987 C C . ARG A 1 521 ? 1.361 11.656 4.853 1.00 95.75 521 ARG A C 1
ATOM 3989 O O . ARG A 1 521 ? 0.753 12.716 4.866 1.00 95.75 521 ARG A O 1
ATOM 3996 N N . GLY A 1 522 ? 2.565 11.544 4.319 1.00 93.94 522 GLY A N 1
ATOM 3997 C CA . GLY A 1 522 ? 3.231 12.589 3.555 1.00 93.94 522 GLY A CA 1
ATOM 3998 C C . GLY A 1 522 ? 3.232 12.315 2.053 1.00 93.94 522 GLY A C 1
ATOM 3999 O O . GLY A 1 522 ? 2.514 11.446 1.551 1.00 93.94 522 GLY A O 1
ATOM 4000 N N . ARG A 1 523 ? 4.086 13.043 1.333 1.00 86.19 523 ARG A N 1
ATOM 4001 C CA . ARG A 1 523 ? 4.351 12.850 -0.099 1.00 86.19 523 ARG A CA 1
ATOM 4002 C C . ARG A 1 523 ? 5.839 12.650 -0.327 1.00 86.19 523 ARG A C 1
ATOM 4004 O O . ARG A 1 523 ? 6.648 13.271 0.350 1.00 86.19 523 ARG A O 1
ATOM 4011 N N . ALA A 1 524 ? 6.220 11.839 -1.309 1.00 78.00 524 ALA A N 1
ATOM 4012 C CA . ALA A 1 524 ? 7.635 11.593 -1.603 1.00 78.00 524 ALA A CA 1
ATOM 4013 C C . ALA A 1 524 ? 8.400 12.870 -2.021 1.00 78.00 524 ALA A C 1
ATOM 4015 O O . ALA A 1 524 ? 9.611 12.955 -1.821 1.00 78.00 524 ALA A O 1
ATOM 4016 N N . SER A 1 525 ? 7.682 13.854 -2.573 1.00 79.62 525 SER A N 1
ATOM 4017 C CA . SER A 1 525 ? 8.159 15.179 -2.990 1.00 79.62 525 SER A CA 1
ATOM 4018 C C . SER A 1 525 ? 8.399 16.153 -1.827 1.00 79.62 525 SER A C 1
ATOM 4020 O O . SER A 1 525 ? 9.020 17.200 -2.017 1.00 79.62 525 SER A O 1
ATOM 4022 N N . ASN A 1 526 ? 7.932 15.824 -0.620 1.00 89.94 526 ASN A N 1
ATOM 4023 C CA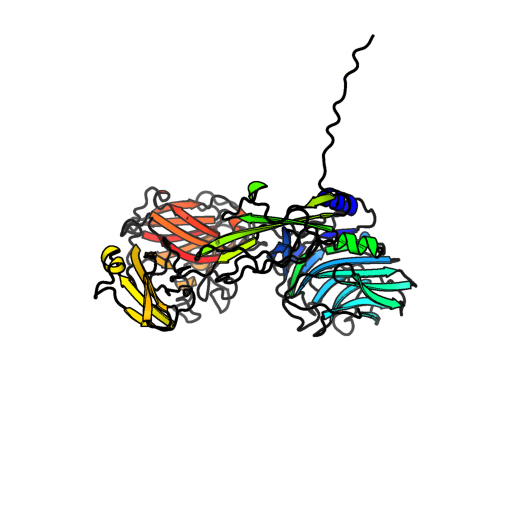 . ASN A 1 526 ? 8.015 16.705 0.535 1.00 89.94 526 ASN A CA 1
ATOM 4024 C C . ASN A 1 526 ? 9.454 16.922 1.004 1.00 89.94 526 ASN A C 1
ATOM 4026 O O . ASN A 1 526 ? 10.243 15.985 1.149 1.00 89.94 526 ASN A O 1
ATOM 4030 N N . ALA A 1 527 ? 9.773 18.162 1.370 1.00 89.50 527 ALA A N 1
ATOM 4031 C CA . ALA A 1 527 ? 11.002 18.435 2.097 1.00 89.50 527 ALA A CA 1
ATOM 4032 C C . ALA A 1 527 ? 10.938 17.838 3.513 1.00 89.50 527 ALA A C 1
ATOM 4034 O O . ALA A 1 527 ? 9.978 18.075 4.247 1.00 89.50 527 ALA A O 1
ATOM 4035 N N . ALA A 1 528 ? 11.970 17.104 3.931 1.00 89.88 528 ALA A N 1
ATOM 4036 C CA . ALA A 1 528 ? 12.027 16.545 5.283 1.00 89.88 528 ALA A CA 1
ATOM 4037 C C . ALA A 1 528 ? 11.911 17.651 6.349 1.00 89.88 528 ALA A C 1
ATOM 4039 O O . ALA A 1 528 ? 12.614 18.663 6.282 1.00 89.88 528 ALA A O 1
ATOM 4040 N N . ALA A 1 529 ? 11.029 17.457 7.330 1.00 92.12 529 ALA A N 1
ATOM 4041 C CA . ALA A 1 529 ? 10.800 18.404 8.415 1.00 92.12 529 ALA A CA 1
ATOM 4042 C C . ALA A 1 529 ? 10.237 17.689 9.651 1.00 92.12 529 ALA A C 1
ATOM 4044 O O . ALA A 1 529 ? 9.559 16.671 9.545 1.00 92.12 529 ALA A O 1
ATOM 4045 N N . SER A 1 530 ? 10.509 18.222 10.841 1.00 94.12 530 SER A N 1
ATOM 4046 C CA . SER A 1 530 ? 9.990 17.653 12.087 1.00 94.12 530 SER A CA 1
ATOM 4047 C C . SER A 1 530 ? 8.479 17.855 12.185 1.00 94.12 530 SER A C 1
ATOM 4049 O O . SER A 1 530 ? 8.017 18.990 12.183 1.00 94.12 530 SER A O 1
ATOM 4051 N N . LEU A 1 531 ? 7.712 16.773 12.297 1.00 97.00 531 LEU A N 1
ATOM 4052 C CA . LEU A 1 531 ? 6.290 16.813 12.646 1.00 97.00 531 LEU A CA 1
ATOM 4053 C C . LEU A 1 531 ? 6.143 16.861 14.174 1.00 97.00 531 LEU A C 1
ATOM 4055 O O . LEU A 1 531 ? 6.882 16.172 14.876 1.00 97.00 531 LEU A O 1
ATOM 4059 N N . TYR A 1 532 ? 5.191 17.624 14.704 1.00 97.81 532 TYR A N 1
ATOM 4060 C CA . TYR A 1 532 ? 4.880 17.647 16.131 1.00 97.81 532 TYR A CA 1
ATOM 4061 C C . TYR A 1 532 ? 3.381 17.813 16.407 1.00 97.81 532 TYR A C 1
ATOM 4063 O O . TYR A 1 532 ? 2.629 18.352 15.596 1.00 97.81 532 TYR A O 1
ATOM 4071 N N . VAL A 1 533 ? 2.974 17.376 17.598 1.00 98.31 533 VAL A N 1
ATOM 4072 C CA . VAL A 1 533 ? 1.670 17.662 18.205 1.00 98.31 533 VAL A CA 1
ATOM 4073 C C . VAL A 1 533 ? 1.897 18.539 19.429 1.00 98.31 533 VAL A C 1
ATOM 4075 O O . VAL A 1 533 ? 2.803 18.264 20.220 1.00 98.31 533 VAL A O 1
ATOM 4078 N N . ALA A 1 534 ? 1.075 19.566 19.626 1.00 98.25 534 ALA A N 1
ATOM 4079 C CA . ALA A 1 534 ? 1.027 20.287 20.893 1.00 98.25 534 ALA A CA 1
ATOM 4080 C C . ALA A 1 534 ? -0.391 20.329 21.465 1.00 98.25 534 ALA A C 1
ATOM 4082 O O . ALA A 1 534 ? -1.373 20.344 20.728 1.00 98.25 534 ALA A O 1
ATOM 4083 N N . ILE A 1 535 ? -0.496 20.338 22.790 1.00 98.62 535 ILE A N 1
ATOM 4084 C CA . ILE A 1 535 ? -1.773 20.400 23.506 1.00 98.62 535 ILE A CA 1
ATOM 4085 C C . ILE A 1 535 ? -1.727 21.572 24.475 1.00 98.62 535 ILE A C 1
ATOM 4087 O O . ILE A 1 535 ? -0.777 21.685 25.252 1.00 98.62 535 ILE A O 1
ATOM 4091 N N . GLU A 1 536 ? -2.764 22.408 24.447 1.00 98.62 536 GLU A N 1
ATOM 4092 C CA . GLU A 1 536 ? -2.984 23.485 25.411 1.00 98.62 536 GLU A CA 1
ATOM 4093 C C . GLU A 1 536 ? -4.179 23.161 26.321 1.00 98.62 536 GLU A C 1
ATOM 4095 O O . GLU A 1 536 ? -5.260 22.817 25.839 1.00 98.62 536 GLU A O 1
ATOM 4100 N N . ASP A 1 537 ? -4.007 23.286 27.641 1.00 98.44 537 ASP A N 1
ATOM 4101 C CA . ASP A 1 537 ? -5.105 23.156 28.608 1.00 98.44 537 ASP A CA 1
ATOM 4102 C C . ASP A 1 537 ? -5.878 24.470 28.804 1.00 98.44 537 ASP A C 1
ATOM 4104 O O . ASP A 1 537 ? -5.425 25.554 28.446 1.00 98.44 537 ASP A O 1
ATOM 4108 N N . SER A 1 538 ? -7.042 24.417 29.453 1.00 98.00 538 SER A N 1
ATOM 4109 C CA . SER A 1 538 ? -7.854 25.620 29.715 1.00 98.00 538 SER A CA 1
ATOM 4110 C C . SER A 1 538 ? -7.198 26.676 30.625 1.00 98.00 538 SER A C 1
ATOM 4112 O O . SER A 1 538 ? -7.758 27.756 30.813 1.00 98.00 538 SER A O 1
ATOM 4114 N N . THR A 1 539 ? -6.003 26.407 31.169 1.00 97.94 539 THR A N 1
ATOM 4115 C CA . THR A 1 539 ? -5.158 27.384 31.879 1.00 97.94 539 THR A CA 1
ATOM 4116 C C . THR A 1 539 ? -3.980 27.891 31.049 1.00 97.94 539 THR A C 1
ATOM 4118 O O . THR A 1 539 ? -3.090 28.538 31.604 1.00 97.94 539 THR A O 1
ATOM 4121 N N . LYS A 1 540 ? -3.991 27.646 29.733 1.00 97.56 540 LYS A N 1
ATOM 4122 C CA . LYS A 1 540 ? -2.964 28.056 28.765 1.00 97.56 540 LYS A CA 1
ATOM 4123 C C . LYS A 1 540 ? -1.598 27.412 28.992 1.00 97.56 540 LYS A C 1
ATOM 4125 O O . LYS A 1 540 ? -0.571 27.966 28.601 1.00 97.56 540 LYS A O 1
ATOM 4130 N N . ARG A 1 541 ? -1.551 26.258 29.666 1.00 98.31 541 ARG A N 1
ATOM 4131 C CA . ARG A 1 541 ? -0.325 25.455 29.722 1.00 98.31 541 ARG A CA 1
ATOM 4132 C C . ARG A 1 541 ? -0.231 24.622 28.465 1.00 98.31 541 ARG A C 1
ATOM 4134 O O . ARG A 1 541 ? -1.215 23.997 28.091 1.00 98.31 541 ARG A O 1
ATOM 4141 N N . LEU A 1 542 ? 0.959 24.582 27.883 1.00 97.75 542 LEU A N 1
ATOM 4142 C CA . LEU A 1 542 ? 1.227 23.951 26.603 1.00 97.75 542 LEU A CA 1
ATOM 4143 C C . LEU A 1 542 ? 2.366 22.935 26.736 1.00 97.75 542 LEU A C 1
ATOM 4145 O O . LEU A 1 542 ? 3.394 23.236 27.344 1.00 97.75 542 LEU A O 1
ATOM 4149 N N . ALA A 1 543 ? 2.208 21.771 26.112 1.00 98.00 543 ALA A N 1
ATOM 4150 C CA . ALA A 1 543 ? 3.275 20.797 25.915 1.00 98.00 543 ALA A CA 1
ATOM 4151 C C . ALA A 1 543 ? 3.328 20.359 24.455 1.00 98.00 543 ALA A C 1
ATOM 4153 O O . ALA A 1 543 ? 2.300 20.301 23.785 1.00 98.00 543 ALA A O 1
ATOM 4154 N N . VAL A 1 544 ? 4.534 20.044 23.986 1.00 97.50 544 VAL A N 1
ATOM 4155 C CA . VAL A 1 544 ? 4.837 19.712 22.592 1.00 97.50 544 VAL A CA 1
ATOM 4156 C C . VAL A 1 544 ? 5.527 18.357 22.558 1.00 97.50 544 VAL A C 1
ATOM 4158 O O . VAL A 1 544 ? 6.457 18.118 23.329 1.00 97.50 544 VAL A O 1
ATOM 4161 N N . VAL A 1 545 ? 5.099 17.487 21.653 1.00 97.75 545 VAL A N 1
ATOM 4162 C CA . VAL A 1 545 ? 5.711 16.184 21.401 1.00 97.75 545 VAL A CA 1
ATOM 4163 C C . VAL A 1 545 ? 6.038 16.093 19.918 1.00 97.75 545 VAL A C 1
ATOM 4165 O O . VAL A 1 545 ? 5.152 16.205 19.076 1.00 97.75 545 VAL A O 1
ATOM 4168 N N . ALA A 1 546 ? 7.316 15.906 19.597 1.00 96.44 546 ALA A N 1
ATOM 4169 C CA . ALA A 1 546 ? 7.779 15.731 18.226 1.00 96.44 546 ALA A CA 1
ATOM 4170 C C . ALA A 1 546 ? 7.727 14.257 17.806 1.00 96.44 546 ALA A C 1
ATOM 4172 O O . ALA A 1 546 ? 7.976 13.357 18.614 1.00 96.44 546 ALA A O 1
ATOM 4173 N N . TYR A 1 547 ? 7.442 14.015 16.530 1.00 95.75 547 TYR A N 1
ATOM 4174 C CA . TYR A 1 547 ? 7.601 12.703 15.925 1.00 95.75 547 TYR A CA 1
ATOM 4175 C C . TYR A 1 547 ? 9.102 12.369 15.855 1.00 95.75 547 TYR A C 1
ATOM 4177 O O . TYR A 1 547 ? 9.888 13.231 15.454 1.00 95.75 547 TYR A O 1
ATOM 4185 N N . PRO A 1 548 ? 9.534 11.149 16.225 1.00 90.44 548 PRO A N 1
ATOM 4186 C CA . PRO A 1 548 ? 10.960 10.841 16.349 1.00 90.44 548 PRO A CA 1
ATOM 4187 C C . PRO A 1 548 ? 11.776 10.949 15.051 1.00 90.44 548 PRO A C 1
ATOM 4189 O O . PRO A 1 548 ? 12.962 11.266 15.115 1.00 90.44 548 PRO A O 1
ATOM 4192 N N . ASP A 1 549 ? 11.173 10.668 13.890 1.00 88.06 549 ASP A N 1
ATOM 4193 C CA . ASP A 1 549 ? 11.857 10.685 12.588 1.00 88.06 549 ASP A CA 1
ATOM 4194 C C . ASP A 1 549 ? 11.344 11.820 11.674 1.00 88.06 549 ASP A C 1
ATOM 4196 O O . ASP A 1 549 ? 10.218 11.746 11.175 1.00 88.06 549 ASP A O 1
ATOM 4200 N N . PRO A 1 550 ? 12.160 12.846 11.367 1.00 82.88 550 PRO A N 1
ATOM 4201 C CA . PRO A 1 550 ? 11.758 13.946 10.486 1.00 82.88 550 PRO A CA 1
ATOM 4202 C C . PRO A 1 550 ? 11.492 13.518 9.032 1.00 82.88 550 PRO A C 1
ATOM 4204 O O . PRO A 1 550 ? 10.975 14.309 8.246 1.00 82.88 550 PRO A O 1
ATOM 4207 N N . LYS A 1 551 ? 11.819 12.281 8.639 1.00 85.56 551 LYS A N 1
ATOM 4208 C CA . LYS A 1 551 ? 11.458 11.735 7.321 1.00 85.56 551 LYS A CA 1
ATOM 4209 C C . LYS A 1 551 ? 9.988 11.339 7.210 1.00 85.56 551 LYS A C 1
ATOM 4211 O O . LYS A 1 551 ? 9.547 11.024 6.108 1.00 85.56 551 LYS A O 1
ATOM 4216 N N . VAL A 1 552 ? 9.219 11.381 8.303 1.00 91.44 552 VAL A N 1
ATOM 4217 C CA . VAL A 1 552 ? 7.780 11.074 8.284 1.00 91.44 552 VAL A CA 1
ATOM 4218 C C . VAL A 1 552 ? 7.019 11.936 7.276 1.00 91.44 552 VAL A C 1
ATOM 4220 O O . VAL A 1 552 ? 6.096 11.442 6.633 1.00 91.44 552 VAL A O 1
ATOM 4223 N N . THR A 1 553 ? 7.455 13.182 7.049 1.00 93.31 553 THR A N 1
ATOM 4224 C CA . THR A 1 553 ? 6.835 14.063 6.052 1.00 93.31 553 THR A CA 1
ATOM 4225 C C . THR A 1 553 ? 6.996 13.546 4.626 1.00 93.31 553 THR A C 1
ATOM 4227 O O . THR A 1 553 ? 6.190 13.899 3.779 1.00 93.31 553 THR A O 1
ATOM 4230 N N . GLY A 1 554 ? 7.974 12.680 4.352 1.00 88.88 554 GLY A N 1
ATOM 4231 C CA . GLY A 1 554 ? 8.176 12.030 3.057 1.00 88.88 554 GLY A CA 1
ATOM 4232 C C . GLY A 1 554 ? 7.469 10.677 2.895 1.00 88.88 554 GLY A C 1
ATOM 4233 O O . GLY A 1 554 ? 7.570 10.065 1.833 1.00 88.88 554 GLY A O 1
ATOM 4234 N N . SER A 1 555 ? 6.801 10.164 3.937 1.00 87.25 555 SER A N 1
ATOM 4235 C CA . SER A 1 555 ? 6.213 8.818 3.922 1.00 87.25 555 SER A CA 1
ATOM 4236 C C . SER A 1 555 ? 4.951 8.768 3.068 1.00 87.25 555 SER A C 1
ATOM 4238 O O . SER A 1 555 ? 3.926 9.320 3.450 1.00 87.25 555 SER A O 1
ATOM 4240 N N . THR A 1 556 ? 4.972 8.019 1.967 1.00 85.44 556 THR A N 1
ATOM 4241 C CA . THR A 1 556 ? 3.775 7.766 1.142 1.00 85.44 556 THR A CA 1
ATOM 4242 C C . THR A 1 556 ? 2.825 6.732 1.752 1.00 85.44 556 THR A C 1
ATOM 4244 O O . THR A 1 556 ? 1.747 6.497 1.218 1.00 85.44 556 THR A O 1
ATOM 4247 N N . LYS A 1 557 ? 3.189 6.122 2.886 1.00 86.81 557 LYS A N 1
ATOM 4248 C CA . LYS A 1 557 ? 2.328 5.210 3.649 1.00 86.81 557 LYS A CA 1
ATOM 4249 C C . LYS A 1 557 ? 1.706 5.935 4.835 1.00 86.81 557 LYS A C 1
ATOM 4251 O O . LYS A 1 557 ? 2.362 6.774 5.454 1.00 86.81 557 LYS A O 1
ATOM 4256 N N . TRP A 1 558 ? 0.478 5.552 5.177 1.00 93.38 558 TRP A N 1
ATOM 4257 C CA . TRP A 1 558 ? -0.161 5.958 6.425 1.00 93.38 558 TRP A CA 1
ATOM 4258 C C . TRP A 1 558 ? 0.618 5.423 7.625 1.00 93.38 558 TRP A C 1
ATOM 4260 O O . TRP A 1 558 ? 0.858 4.221 7.748 1.00 93.38 558 TRP A O 1
ATOM 4270 N N . ILE A 1 559 ? 0.999 6.331 8.512 1.00 94.31 559 ILE A N 1
ATOM 4271 C CA . ILE A 1 559 ? 1.688 6.056 9.763 1.00 94.31 559 ILE A CA 1
ATOM 4272 C C . ILE A 1 559 ? 0.714 6.313 10.904 1.00 94.31 559 ILE A C 1
ATOM 4274 O O . ILE A 1 559 ? 0.203 7.420 11.048 1.00 94.31 559 ILE A O 1
ATOM 4278 N N . GLN A 1 560 ? 0.487 5.297 11.735 1.00 95.94 560 GLN A N 1
ATOM 4279 C CA . GLN A 1 560 ? -0.213 5.460 13.003 1.00 95.94 560 GLN A CA 1
ATOM 4280 C C . GLN A 1 560 ? 0.780 5.961 14.052 1.00 95.94 560 GLN A C 1
ATOM 4282 O O . GLN A 1 560 ? 1.680 5.228 14.472 1.00 95.94 560 GLN A O 1
ATOM 4287 N N . TRP A 1 561 ? 0.616 7.202 14.498 1.00 97.50 561 TRP A N 1
ATOM 4288 C CA . TRP A 1 561 ? 1.432 7.765 15.561 1.00 97.50 561 TRP A CA 1
ATOM 4289 C C . TRP A 1 561 ? 0.707 7.650 16.900 1.00 97.50 561 TRP A C 1
ATOM 4291 O O . TRP A 1 561 ? -0.299 8.312 17.131 1.00 97.50 561 TRP A O 1
ATOM 4301 N N . LYS A 1 562 ? 1.231 6.799 17.789 1.00 97.44 562 LYS A N 1
ATOM 4302 C CA . LYS A 1 562 ? 0.751 6.649 19.169 1.00 97.44 562 LYS A CA 1
ATOM 4303 C C . LYS A 1 562 ? 1.609 7.493 20.108 1.00 97.44 562 LYS A C 1
ATOM 4305 O O . LYS A 1 562 ? 2.818 7.274 20.205 1.00 97.44 562 LYS A O 1
ATOM 4310 N N . ILE A 1 563 ? 0.989 8.442 20.798 1.00 98.25 563 ILE A N 1
ATOM 4311 C CA . ILE A 1 563 ? 1.634 9.353 21.742 1.00 98.25 563 ILE A CA 1
ATOM 4312 C C . ILE A 1 563 ? 1.099 9.055 23.144 1.00 98.25 563 ILE A C 1
ATOM 4314 O O . ILE A 1 563 ? -0.077 9.321 23.409 1.00 98.25 563 ILE A O 1
ATOM 4318 N N . PRO A 1 564 ? 1.936 8.549 24.067 1.00 98.19 564 PRO A N 1
ATOM 4319 C CA . PRO A 1 564 ? 1.553 8.453 25.466 1.00 98.19 564 PRO A CA 1
ATOM 4320 C C . PRO A 1 564 ? 1.155 9.833 25.991 1.00 98.19 564 PRO A C 1
ATOM 4322 O O . PRO A 1 564 ? 1.920 10.793 25.889 1.00 98.19 564 PRO A O 1
ATOM 4325 N N . LEU A 1 565 ? -0.021 9.944 26.599 1.00 98.25 565 LEU A N 1
ATOM 4326 C CA . LEU A 1 565 ? -0.513 11.190 27.182 1.00 98.25 565 LEU A CA 1
ATOM 4327 C C . LEU A 1 565 ? 0.441 11.731 28.259 1.00 98.25 565 LEU A C 1
ATOM 4329 O O . LEU A 1 565 ? 0.597 12.942 28.410 1.00 98.25 565 LEU A O 1
ATOM 4333 N N . SER A 1 566 ? 1.180 10.847 28.936 1.00 97.38 566 SER A N 1
ATOM 4334 C CA . SER A 1 566 ? 2.246 11.215 29.876 1.00 97.38 566 SER A CA 1
ATOM 4335 C C . SER A 1 566 ? 3.376 12.051 29.258 1.00 97.38 566 SER A C 1
ATOM 4337 O O . SER A 1 566 ? 4.115 12.703 29.996 1.00 97.38 566 SER A O 1
ATOM 4339 N N . SER A 1 567 ? 3.533 12.050 27.931 1.00 97.88 567 SER A N 1
ATOM 4340 C CA . SER A 1 567 ? 4.531 12.865 27.228 1.00 97.88 567 SER A CA 1
ATOM 4341 C C . SER A 1 567 ? 4.195 14.361 27.236 1.00 97.88 567 SER A C 1
ATOM 4343 O O . SER A 1 567 ? 5.100 15.185 27.106 1.00 97.88 567 SER A O 1
ATOM 4345 N N . PHE A 1 568 ? 2.933 14.745 27.459 1.00 98.12 568 PHE A N 1
ATOM 4346 C CA . PHE A 1 568 ? 2.499 16.146 27.531 1.00 98.12 568 PHE A CA 1
ATOM 4347 C C . PHE A 1 568 ? 2.693 16.738 28.938 1.00 98.12 568 PHE A C 1
ATOM 4349 O O . PHE A 1 568 ? 1.751 17.143 29.621 1.00 98.12 568 PHE A O 1
ATOM 4356 N N . THR A 1 569 ? 3.943 16.774 29.405 1.00 96.88 569 THR A N 1
ATOM 4357 C CA . THR A 1 569 ? 4.271 17.204 30.774 1.00 96.88 569 THR A CA 1
ATOM 4358 C C . THR A 1 569 ? 3.828 18.644 31.065 1.00 96.88 569 THR A C 1
ATOM 4360 O O . THR A 1 569 ? 4.041 19.547 30.263 1.00 96.88 569 THR A O 1
ATOM 4363 N N . GLY A 1 570 ? 3.229 18.875 32.237 1.00 96.38 570 GLY A N 1
ATOM 4364 C CA . GLY A 1 570 ? 2.800 20.209 32.677 1.00 96.38 570 GLY A CA 1
ATOM 4365 C C . GLY A 1 570 ? 1.415 20.651 32.187 1.00 96.38 570 GLY A C 1
ATOM 4366 O O . GLY A 1 570 ? 0.891 21.636 32.710 1.00 96.38 570 GLY A O 1
ATOM 4367 N N . VAL A 1 571 ? 0.790 19.913 31.268 1.00 97.88 571 VAL A N 1
ATOM 4368 C CA . VAL A 1 571 ? -0.571 20.156 30.763 1.00 97.88 571 VAL A CA 1
ATOM 4369 C C . VAL A 1 571 ? -1.569 19.306 31.545 1.00 97.88 571 VAL A C 1
ATOM 4371 O O . VAL A 1 571 ? -1.288 18.155 31.872 1.00 97.88 571 VAL A O 1
ATOM 4374 N N . ASN A 1 572 ? -2.742 19.856 31.868 1.00 97.81 572 ASN A N 1
ATOM 4375 C CA . ASN A 1 572 ? -3.830 19.060 32.428 1.00 97.81 572 ASN A CA 1
ATOM 4376 C C . ASN A 1 572 ? -4.744 18.547 31.309 1.00 97.81 572 ASN A C 1
ATOM 4378 O O . ASN A 1 572 ? -5.569 19.289 30.775 1.00 97.81 572 ASN A O 1
ATOM 4382 N N . LEU A 1 573 ? -4.607 17.261 31.001 1.00 98.00 573 LEU A N 1
ATOM 4383 C CA . LEU A 1 573 ? -5.326 16.589 29.922 1.00 98.00 573 LEU A CA 1
ATOM 4384 C C . LEU A 1 573 ? -6.795 16.276 30.249 1.00 98.00 573 LEU A C 1
ATOM 4386 O O . LEU A 1 573 ? -7.521 15.833 29.371 1.00 98.00 573 LEU A O 1
ATOM 4390 N N . ALA A 1 574 ? -7.266 16.577 31.464 1.00 97.50 574 ALA A N 1
ATOM 4391 C CA . ALA A 1 574 ? -8.691 16.522 31.800 1.00 97.50 574 ALA A CA 1
ATOM 4392 C C . ALA A 1 574 ? -9.475 17.780 31.368 1.00 97.50 574 ALA A C 1
ATOM 4394 O O . ALA A 1 574 ? -10.647 17.945 31.702 1.00 97.50 574 ALA A O 1
ATOM 4395 N N . ARG A 1 575 ? -8.803 18.738 30.719 1.00 97.75 575 ARG A N 1
ATOM 4396 C CA . ARG A 1 575 ? -9.374 20.027 30.296 1.00 97.75 575 ARG A CA 1
ATOM 4397 C C . ARG A 1 575 ? -8.644 20.587 29.072 1.00 97.75 575 ARG A C 1
ATOM 4399 O O . ARG A 1 575 ? -8.268 21.765 29.048 1.00 97.75 575 ARG A O 1
ATOM 4406 N N . VAL A 1 576 ? -8.411 19.729 28.082 1.00 98.56 576 VAL A N 1
ATOM 4407 C CA . VAL A 1 576 ? -7.788 20.081 26.803 1.00 98.56 576 VAL A CA 1
ATOM 4408 C C . VAL A 1 576 ? -8.625 21.146 26.109 1.00 98.56 576 VAL A C 1
ATOM 4410 O O . VAL A 1 576 ? -9.822 20.978 25.892 1.00 98.56 576 VAL A O 1
ATOM 4413 N N . LYS A 1 577 ? -7.994 22.277 25.800 1.00 98.56 577 LYS A N 1
ATOM 4414 C CA . LYS A 1 577 ? -8.646 23.443 25.207 1.00 98.56 577 LYS A CA 1
ATOM 4415 C C . LYS A 1 577 ? -8.280 23.621 23.740 1.00 98.56 577 LYS A C 1
ATOM 4417 O O . LYS A 1 577 ? -9.155 24.003 22.969 1.00 98.56 577 LYS A O 1
ATOM 4422 N N . LYS A 1 578 ? -7.035 23.329 23.354 1.00 98.56 578 LYS A N 1
ATOM 4423 C CA . LYS A 1 578 ? -6.605 23.341 21.953 1.00 98.56 578 LYS A CA 1
ATOM 4424 C C . LYS A 1 578 ? -5.678 22.179 21.623 1.00 98.56 578 LYS A C 1
ATOM 4426 O O . LYS A 1 578 ? -4.857 21.780 22.453 1.00 98.56 578 LYS A O 1
ATOM 4431 N N . LEU A 1 579 ? -5.801 21.691 20.394 1.00 98.69 579 LEU A N 1
ATOM 4432 C CA . LEU A 1 579 ? -4.886 20.752 19.756 1.00 98.69 579 LEU A CA 1
ATOM 4433 C C . LEU A 1 579 ? -4.172 21.465 18.608 1.00 98.69 579 LEU A C 1
ATOM 4435 O O . LEU A 1 579 ? -4.814 22.133 17.803 1.00 98.69 579 LEU A O 1
ATOM 4439 N N . TYR A 1 580 ? -2.859 21.288 18.534 1.00 98.50 580 TYR A N 1
ATOM 4440 C CA . TYR A 1 580 ? -1.994 21.835 17.500 1.00 98.50 580 TYR A CA 1
ATOM 4441 C C . TYR A 1 580 ? -1.328 20.707 16.725 1.00 98.50 580 TYR A C 1
ATOM 4443 O O . TYR A 1 580 ? -0.768 19.791 17.335 1.00 98.50 580 TYR A O 1
ATOM 4451 N N . LEU A 1 581 ? -1.320 20.818 15.401 1.00 98.25 581 LEU A N 1
ATOM 4452 C CA . LEU A 1 581 ? -0.555 19.954 14.506 1.00 98.25 581 LEU A CA 1
ATOM 4453 C C . LEU A 1 581 ? 0.411 20.832 13.724 1.00 98.25 581 LEU A C 1
ATOM 4455 O O . LEU A 1 581 ? -0.019 21.760 13.038 1.00 98.25 581 LEU A O 1
ATOM 4459 N N . GLY A 1 582 ? 1.710 20.564 13.826 1.00 97.44 582 GLY A N 1
ATOM 4460 C CA . GLY A 1 582 ? 2.699 21.438 13.212 1.00 97.44 582 GLY A CA 1
ATOM 4461 C C . GLY A 1 582 ? 3.895 20.733 12.602 1.00 97.44 582 GLY A C 1
ATOM 4462 O O . GLY A 1 582 ? 4.244 19.609 12.950 1.00 97.44 582 GLY A O 1
ATOM 4463 N N . VAL A 1 583 ? 4.524 21.429 11.661 1.00 97.62 583 VAL A N 1
ATOM 4464 C CA . VAL A 1 583 ? 5.700 20.994 10.915 1.00 97.62 583 VAL A CA 1
ATOM 4465 C C . VAL A 1 583 ? 6.780 22.066 11.035 1.00 97.62 583 VAL A C 1
ATOM 4467 O O . VAL A 1 583 ? 6.543 23.241 10.751 1.00 97.62 583 VAL A O 1
ATOM 4470 N N . GLY A 1 584 ? 7.982 21.666 11.437 1.00 94.75 584 GLY A N 1
ATOM 4471 C CA . GLY A 1 584 ? 9.089 22.546 11.810 1.00 94.75 584 GLY A CA 1
ATOM 4472 C C . GLY A 1 584 ? 9.339 22.535 13.319 1.00 94.75 584 GLY A C 1
ATOM 4473 O O . GLY A 1 584 ? 9.044 21.559 14.004 1.00 94.75 584 GLY A O 1
ATOM 4474 N N . ASP A 1 585 ? 9.892 23.627 13.839 1.00 90.44 585 ASP A N 1
ATOM 4475 C CA . ASP A 1 585 ? 10.124 23.825 15.272 1.00 90.44 585 ASP A CA 1
ATOM 4476 C C . ASP A 1 585 ? 9.523 25.171 15.685 1.00 90.44 585 ASP A C 1
ATOM 4478 O O . ASP A 1 585 ? 9.947 26.224 15.212 1.00 90.44 585 ASP A O 1
ATOM 4482 N N . ARG A 1 586 ? 8.517 25.138 16.564 1.00 87.25 586 ARG A N 1
ATOM 4483 C CA . ARG A 1 586 ? 7.830 26.344 17.054 1.00 87.25 586 ARG A CA 1
ATOM 4484 C C . ARG A 1 586 ? 8.634 27.162 18.066 1.00 87.25 586 ARG A C 1
ATOM 4486 O O . ARG A 1 586 ? 8.293 28.312 18.318 1.00 87.25 586 ARG A O 1
ATOM 4493 N N . GLN A 1 587 ? 9.642 26.568 18.706 1.00 84.38 587 GLN A N 1
ATOM 4494 C CA . GLN A 1 587 ? 10.477 27.233 19.713 1.00 84.38 587 GLN A CA 1
ATOM 4495 C C . GLN A 1 587 ? 11.764 27.776 19.092 1.00 84.38 587 GLN A C 1
ATOM 4497 O O . GLN A 1 587 ? 12.184 28.880 19.429 1.00 84.38 587 GLN A O 1
ATOM 4502 N N . ASN A 1 588 ? 12.367 27.019 18.173 1.00 86.19 588 ASN A N 1
ATOM 4503 C CA . ASN A 1 588 ? 13.626 27.352 17.507 1.00 86.19 588 ASN A CA 1
ATOM 4504 C C . ASN A 1 588 ? 13.479 27.269 15.981 1.00 86.19 588 ASN A C 1
ATOM 4506 O O . ASN A 1 588 ? 14.193 26.522 15.311 1.00 86.19 588 ASN A O 1
ATOM 4510 N N . SER A 1 589 ? 12.534 28.029 15.430 1.00 84.19 589 SER A N 1
ATOM 4511 C CA . SER A 1 589 ? 12.215 28.002 14.003 1.00 84.19 589 SER A CA 1
ATOM 4512 C C . SER A 1 589 ? 13.415 28.397 13.137 1.00 84.19 589 SER A C 1
ATOM 4514 O O . SER A 1 589 ? 14.006 29.465 13.326 1.00 84.19 589 SER A O 1
ATOM 4516 N N . ALA A 1 590 ? 13.743 27.565 12.153 1.00 88.12 590 ALA A N 1
ATOM 4517 C CA . ALA A 1 590 ? 14.794 27.805 11.172 1.00 88.12 590 ALA A CA 1
ATOM 4518 C C . ALA A 1 590 ? 14.267 27.494 9.772 1.00 88.12 590 ALA A C 1
ATOM 4520 O O . ALA A 1 590 ? 13.402 26.632 9.619 1.00 88.12 590 ALA A O 1
ATOM 4521 N N . ALA A 1 591 ? 14.800 28.188 8.762 1.00 90.31 591 ALA A N 1
ATOM 4522 C CA . ALA A 1 591 ? 14.398 27.979 7.376 1.00 90.31 591 ALA A CA 1
ATOM 4523 C C . ALA A 1 591 ? 14.487 26.493 6.998 1.00 90.31 591 ALA A C 1
ATOM 4525 O O . ALA A 1 591 ? 15.528 25.854 7.167 1.00 90.31 591 ALA A O 1
ATOM 4526 N N . GLY A 1 592 ? 13.375 25.962 6.503 1.00 89.69 592 GLY A N 1
ATOM 4527 C CA . GLY A 1 592 ? 13.224 24.582 6.070 1.00 89.69 592 GLY A CA 1
ATOM 4528 C C . GLY A 1 592 ? 12.688 24.521 4.646 1.00 89.69 592 GLY A C 1
ATOM 4529 O O . GLY A 1 592 ? 12.938 25.409 3.832 1.00 89.69 592 GLY A O 1
ATOM 4530 N N . GLY A 1 593 ? 11.946 23.461 4.343 1.00 92.38 593 GLY A N 1
ATOM 4531 C CA . GLY A 1 593 ? 11.261 23.319 3.064 1.00 92.38 593 GLY A CA 1
ATOM 4532 C C . GLY A 1 593 ? 9.745 23.418 3.183 1.00 92.38 593 GLY A C 1
ATOM 4533 O O . GLY A 1 593 ? 9.202 23.839 4.205 1.00 92.38 593 GLY A O 1
ATOM 4534 N N . ALA A 1 594 ? 9.073 23.012 2.115 1.00 95.31 594 ALA A N 1
ATOM 4535 C CA . ALA A 1 594 ? 7.625 22.957 2.030 1.00 95.31 594 ALA A CA 1
ATOM 4536 C C . ALA A 1 594 ? 7.166 21.558 1.600 1.00 95.31 594 ALA A C 1
ATOM 4538 O O . ALA A 1 594 ? 7.970 20.748 1.123 1.00 95.31 594 ALA A O 1
ATOM 4539 N N . GLY A 1 595 ? 5.881 21.285 1.781 1.00 95.50 595 GLY A N 1
ATOM 4540 C CA . GLY A 1 595 ? 5.252 20.035 1.382 1.00 95.50 595 GLY A CA 1
ATOM 4541 C C . GLY A 1 595 ? 3.806 19.946 1.854 1.00 95.50 595 GLY A C 1
ATOM 4542 O O . GLY A 1 595 ? 3.270 20.905 2.408 1.00 95.50 595 GLY A O 1
ATOM 4543 N N . ARG A 1 596 ? 3.193 18.777 1.660 1.00 96.75 596 ARG A N 1
ATOM 4544 C CA . ARG A 1 596 ? 1.812 18.483 2.059 1.00 96.75 596 ARG A CA 1
ATOM 4545 C C . ARG A 1 596 ? 1.709 17.192 2.851 1.00 96.75 596 ARG A C 1
ATOM 4547 O O . ARG A 1 596 ? 2.203 16.152 2.418 1.00 96.75 596 ARG A O 1
ATOM 4554 N N . LEU A 1 597 ? 1.019 17.243 3.979 1.00 97.94 597 LEU A N 1
ATOM 4555 C CA . LEU A 1 597 ? 0.614 16.075 4.749 1.00 97.94 597 LEU A CA 1
ATOM 4556 C C . LEU A 1 597 ? -0.877 15.806 4.565 1.00 97.94 597 LEU A C 1
ATOM 4558 O O . LEU A 1 597 ? -1.646 16.703 4.232 1.00 97.94 597 LEU A O 1
ATOM 4562 N N . TYR A 1 598 ? -1.267 14.571 4.830 1.00 98.00 598 TYR A N 1
ATOM 4563 C CA . TYR A 1 598 ? -2.641 14.132 4.991 1.00 98.00 598 TYR A CA 1
ATOM 4564 C C . TYR A 1 598 ? -2.786 13.581 6.398 1.00 98.00 598 TYR A C 1
ATOM 4566 O O . TYR A 1 598 ? -1.958 12.784 6.850 1.00 98.00 598 TYR A O 1
ATOM 4574 N N . LEU A 1 599 ? -3.813 14.045 7.090 1.00 98.00 599 LEU A N 1
ATOM 4575 C CA . LEU A 1 599 ? -4.132 13.674 8.456 1.00 98.00 599 LEU A CA 1
ATOM 4576 C C . LEU A 1 599 ? -5.511 13.039 8.461 1.00 98.00 599 LEU A C 1
ATOM 4578 O O . LEU A 1 599 ? -6.433 13.556 7.835 1.00 98.00 599 LEU A O 1
ATOM 4582 N N . ASP A 1 600 ? -5.625 11.917 9.149 1.00 97.19 600 ASP A N 1
ATOM 4583 C CA . ASP A 1 600 ? -6.871 11.172 9.253 1.00 97.19 600 ASP A CA 1
ATOM 4584 C C . ASP A 1 600 ? -6.978 10.558 10.656 1.00 97.19 600 ASP A C 1
ATOM 4586 O O . ASP A 1 600 ? -5.952 10.319 11.304 1.00 97.19 600 ASP A O 1
ATOM 4590 N N . ASP A 1 601 ? -8.203 10.343 11.129 1.00 96.31 601 ASP A N 1
ATOM 4591 C CA . ASP A 1 601 ? -8.553 9.738 12.417 1.00 96.31 601 ASP A CA 1
ATOM 4592 C C . ASP A 1 601 ? -7.658 10.172 13.604 1.00 96.31 601 ASP A C 1
ATOM 4594 O O . ASP A 1 601 ? -6.651 9.522 13.920 1.00 96.31 601 ASP A O 1
ATOM 4598 N N . ILE A 1 602 ? -8.059 11.224 14.324 1.00 98.19 602 ILE A N 1
ATOM 4599 C CA . ILE A 1 602 ? -7.486 11.629 15.616 1.00 98.19 602 ILE A CA 1
ATOM 4600 C C . ILE A 1 602 ? -8.395 11.151 16.744 1.00 98.19 602 ILE A C 1
ATOM 4602 O O . ILE A 1 602 ? -9.582 11.481 16.802 1.00 98.19 602 ILE A O 1
ATOM 4606 N N . TYR A 1 603 ? -7.835 10.394 17.682 1.00 97.81 603 TYR A N 1
ATOM 4607 C CA . TYR A 1 603 ? -8.597 9.830 18.789 1.00 97.81 603 TYR A CA 1
ATOM 4608 C C . TYR A 1 603 ? -7.729 9.495 19.996 1.00 97.81 603 TYR A C 1
ATOM 4610 O O . TYR A 1 603 ? -6.508 9.381 19.908 1.00 97.81 603 TYR A O 1
ATOM 4618 N N . VAL A 1 604 ? -8.372 9.299 21.143 1.00 98.00 604 VAL A N 1
ATOM 4619 C CA . VAL A 1 604 ? -7.719 8.854 22.375 1.00 98.00 604 VAL A CA 1
ATOM 4620 C C . VAL A 1 604 ? -8.161 7.432 22.705 1.00 98.00 604 VAL A C 1
ATOM 4622 O O . VAL A 1 604 ? -9.342 7.095 22.620 1.00 98.00 604 VAL A O 1
ATOM 4625 N N . THR A 1 605 ? -7.205 6.589 23.084 1.00 97.75 605 THR A N 1
ATOM 4626 C CA . THR A 1 605 ? -7.423 5.185 23.462 1.00 97.75 605 THR A CA 1
ATOM 4627 C C . THR A 1 605 ? -7.052 4.941 24.919 1.00 97.75 605 THR A C 1
ATOM 4629 O O . THR A 1 605 ? -6.390 5.764 25.562 1.00 97.75 605 THR A O 1
ATOM 4632 N N . ARG A 1 606 ? -7.477 3.783 25.427 1.00 94.88 606 ARG A N 1
ATOM 4633 C CA . ARG A 1 606 ? -7.013 3.224 26.698 1.00 94.88 606 ARG A CA 1
ATOM 4634 C C . ARG A 1 606 ? -6.451 1.811 26.498 1.00 94.88 606 ARG A C 1
ATOM 4636 O O . ARG A 1 606 ? -6.758 1.199 25.469 1.00 94.88 606 ARG A O 1
ATOM 4643 N N . PRO A 1 607 ? -5.659 1.292 27.448 1.00 86.44 607 PRO A N 1
ATOM 4644 C CA . PRO A 1 607 ? -5.096 -0.054 27.375 1.00 86.44 607 PRO A CA 1
ATOM 4645 C C . PRO A 1 607 ? -6.130 -1.176 27.253 1.00 86.44 607 PRO A C 1
ATOM 4647 O O . PRO A 1 607 ? -7.265 -1.032 27.782 1.00 86.44 607 PRO A O 1
#

Mean predicted aligned error: 10.74 Å

Nearest PDB structures (foldseek):
  6f0o-assembly1_A  TM=4.889E-01  e=6.149E-08  Clostridium botulinum A3 str. Loch Maree
  7z5s-assembly1_AAA  TM=4.144E-01  e=8.083E-09  Clostridium botulinum
  7z5s-assembly2_BBB  TM=4.237E-01  e=2.630E-08  Clostridium botulinum
  7qpt-assembly1_A  TM=4.238E-01  e=4.216E-08  Clostridium botulinum
  6tpw-assembly1_A  TM=2.294E-01  e=7.785E-08  Homo sapiens

Secondary structure (DSSP, 8-state):
---------------HHHHHHHHHHT-TTEEEEE-----SSSEE-BTTSS---EEEES-PEEEE-TTSSEEEEEESSS-EEEEPP-GGG---SEEEEEEEEEES--SS-EEEEEE----STT-----SEEEEEPTTT-EEEEEEEEETTTEEEEEEEEEE--TTS-EEEEEEEETTSEEEEEETTEEEEEEE--S---------EEESB-TT-S-B-EEEEEEEEEESSPPPHHHHHHHT---S-EEEESPTTEEEESS---EEEPPTTEEEEEEEEESSS---GGGEEEEEE-S------TTPPTT-EEEEEEEEEETT--EEPPPPEEEEEPPSS-EEEESPTTEEEE-SS--EEEEPPTTEEEEEEEEES-HHHHHTT-TTTEEEEESSSEE---S--TT-EEEEEEEEEETTS-EEPPPEEEEEE-EEEE-STT--SSTT--HHHHEE-HHHHSSSEEES-SSSS-SBSSS-SSSS-BEEEEEE-SSTT--EEEEEEEEEEE-TTGGG--EEEEEEE--TTSPP--EEEEEEETT--EEEEE-S-GGGGG-SS-EEEEEEGGGSTT--GGGEEEEEEEES-SSS-----EEEEEEEEEEEE--